Protein AF-0000000070366841 (afdb_homodimer)

Solvent-accessible surface area (backbone atoms only — not comparable to full-atom values): 40467 Å² total; per-residue (Å²): 133,68,56,40,56,33,41,37,28,34,40,75,64,43,44,26,49,75,84,37,61,36,85,62,26,49,64,44,51,40,60,54,43,35,51,41,66,75,54,62,75,49,86,80,61,80,53,79,42,53,43,59,37,60,35,34,49,36,63,53,60,28,60,51,40,51,60,52,22,51,49,51,29,58,55,45,62,51,55,81,88,41,46,60,43,40,89,28,40,37,38,16,42,52,64,45,39,65,51,45,46,50,83,39,32,89,37,40,31,38,34,37,34,39,68,41,46,69,58,48,43,41,74,37,65,40,42,42,57,43,42,50,70,38,46,49,24,59,39,51,82,69,42,84,60,87,81,62,92,65,65,49,42,67,56,31,46,51,55,44,53,70,50,27,57,46,88,81,52,78,68,62,82,92,42,88,74,82,56,64,28,37,36,33,50,29,54,66,64,52,47,66,49,50,43,41,47,52,46,48,54,48,48,51,47,48,50,54,45,60,65,66,45,74,75,59,86,76,70,72,81,77,68,55,42,32,37,39,17,42,56,36,56,54,46,92,50,80,50,90,52,69,38,73,38,37,20,53,53,54,53,37,44,44,48,46,31,31,72,74,65,70,36,82,72,52,69,47,69,30,13,60,39,30,64,65,30,51,52,43,50,53,54,50,47,52,72,69,37,78,44,58,68,53,58,37,33,27,38,18,48,42,40,79,28,39,23,39,24,17,54,77,66,74,26,52,14,34,33,28,46,59,80,46,58,64,36,54,75,55,29,66,73,61,33,72,73,59,68,58,61,86,83,50,70,37,83,89,33,56,39,81,38,77,36,67,38,54,48,52,46,51,53,51,49,28,59,77,67,71,42,75,79,81,86,81,132,131,68,54,41,57,32,40,37,27,34,40,75,64,43,44,23,49,74,86,37,60,36,87,62,27,50,61,43,50,40,58,55,44,35,52,41,64,75,55,61,76,51,87,79,62,79,53,79,42,57,42,59,38,60,35,35,48,37,64,53,61,29,59,51,40,50,57,52,21,50,49,50,28,57,56,43,64,52,55,83,85,41,48,61,44,40,90,27,40,37,38,16,42,52,65,45,40,64,51,46,47,50,84,40,34,89,36,41,31,38,35,38,33,41,69,40,47,67,58,48,43,42,75,36,63,41,43,41,57,43,41,48,71,41,46,48,24,60,40,51,82,69,40,84,59,89,82,62,93,67,65,50,42,67,56,30,46,51,55,43,54,71,50,27,57,46,87,83,51,77,68,62,82,92,44,88,74,83,57,64,29,37,36,34,50,29,55,65,64,52,48,66,50,50,44,41,47,52,47,49,53,49,48,50,47,48,50,56,44,60,65,66,44,74,74,59,87,77,71,72,80,78,69,53,42,33,37,39,17,44,57,37,55,55,45,90,48,81,50,90,52,71,39,73,37,37,20,53,52,55,53,38,43,44,50,46,32,30,74,74,64,70,35,83,73,52,70,47,68,30,13,60,40,28,65,65,30,52,52,42,50,54,55,51,46,53,72,68,36,79,43,57,69,53,58,36,33,25,39,19,48,43,40,80,27,38,24,40,25,16,54,77,65,73,27,52,14,32,32,28,48,60,80,46,58,64,36,55,74,55,27,65,74,60,28,72,74,56,70,56,60,85,86,50,69,36,84,90,34,55,42,81,37,76,38,67,38,55,47,50,46,51,52,49,51,28,59,78,67,71,42,75,79,81,86,80,130

InterPro domains:
  IPR006353 HAD-superfamily hydrolase, subfamily IIA, CECR5 [TIGR01456] (6-322)
  IPR006357 HAD-superfamily hydrolase, subfamily IIA [PF13344] (7-127)
  IPR006357 HAD-superfamily hydrolase, subfamily IIA [TIGR01460] (7-321)
  IPR023214 HAD superfamily [G3DSA:3.40.50.1000] (6-322)
  IPR023214 HAD superfamily [G3DSA:3.40.50.1000] (92-270)
  IPR036412 HAD-like superfamily [SSF56784] (4-321)

pLDDT: mean 84.16, std 18.59, range [29.19, 98.88]

Foldseek 3Di:
DAFAAAEEEEPDLFQAAALAGDPPNLLLLQVQQAFLCVFQVDPPDPFPDRGHLAAYAYQDDQDALQVVQVSSCVSSVHDPSRGDGSLRYDYLCNLCLCVLLPVPQPFAEEEFAHHVRVVVSVVSNHQRYQYLLLLCQLCVVLDDPPVDDGDHNVVSVVVSPVRHVCVVVPDDSNDDDQGQAYEYRAFGDPLRSVLSVVLVNQVVLLVVVVVVCPDPPPDDSRGHEYEYRDQDQFDRHPPLDTDGGRNVSVVVSQVCSCVVPVDGHHYHYHAFLDPSPVVSVVVSSVVSGPGHHDAYEFEYADLRGGQQSCVVNRHQYEHAQRCSVVCVVVVPPPVVVVQRPPVHARPVRGGNYYDHHNSRVSVVVCVVSVTRDDRDD/DAFAAAEEEEPDLFQAFALAGDPPNLLLLQVQQAFLCVFQVDPPDPFPDRGHLAAYAYQDDQDALQVVQVSSCVSSVHDPSRGDGSLRYDYLCNLVLCVLLPVPQPFAEEEFAHHVVVVVSVVSVHQRYQYLLLLCQLCVVLDDPPVDDGDHNVVSVVVSPVRHVCVVVPDDSNDDDQGQAYEYRAAGDPLRSVLSVVLVNQVVLLVVVVVVPPDPPPDDSSGHEYEYRDQDQFDRHPPLDTDGGRNVSVVVSQVCSCVPPVDGHHYHYHAFLDQSPVVSVVVSSVVSGPGHHDAYEFEYADLRGGQQSCVVNRHQYEHAQRCNVVCVVVVPPPVVVVQRPPVHARPVRGGNYYDHHNSRVSVVVCVVSVGRDDRDD

Secondary structure (DSSP, 8-state):
-PPEEEEEE-SBTTTEETTEEPTTHHHHHHHHHS-HHHHH-SSS-S-S-SS--EEEE-S--SS-HHHHHHHHHHHHT--GGG---GGGEE-TTGGGHHHHHTTTTTS-EEEE-SSSHHHHHHHTT--SEEEHHHHHHH-GGGS--TT-----HHHHHHHHHHHS-TTTS---TTSPPPPSEEEE-S--SSHHHHHHHHHHHHHHHHHHHHHHTTS-TT----PPEEEES---SEE--SSSS-EE-SHHHHHHHHHHHHHHH----EEEE-STT-HHHHHHHHHHHHHT-SSPEEEEEEEES-IIIIIHHHHHTT-EEEEEP---HHHHHHHTTGGGTS---SSS--SSS--SEEESSHHHHHHHHHHHTT-------/-PPEEEEEE--BTTTEETTEEPTTHHHHHHHHHS-HHHHH-SSS-S-S-SS--EEEE-S--SS-HHHHHHHHHHHHT--GGG---GGGEE-TTGGGHHHHHTTTTTS-EEEE-SSSHHHHHHHTT--SEEEHHHHHHH-GGGS--TT-----HHHHHHHHHHHS-TTTS---TTSPPPPSEEEE-S--SSHHHHHHHHHHHHHHHHHHHHHHTTS-TT----PPEEEES---SEE--SSSS-EE-SHHHHHHHHHHHHHHH----EEEE-STT-HHHHHHHHHHHHHH-SSPEEEEEEEES-IIIIIHHHHHTT-EEEEEP---HHHHHHHTTSTTTS---SSS--SSS--SEEESSHHHHHHHHHHHTT-------

Nearest PDB structures (foldseek):
  3rf6-assembly1_B  TM=7.777E-01  e=3.349E-23  Saccharomyces cerevisiae
  3kc2-assembly1_A  TM=8.122E-01  e=2.665E-22  Saccharomyces cerevisiae
  3kc2-assembly1_B  TM=8.158E-01  e=3.402E-22  Saccharomyces cerevisiae
  8qfw-assembly1_B  TM=7.688E-01  e=1.798E-12  Mus musculus
  4bkm-assembly2_B  TM=7.535E-01  e=1.039E-12  Mus musculus

Sequence (754 aa):
MRRIPAIISDIDGVLVRGKVPIPRVAKTLSYIRQPLKNIFQSTPLPFKNSRIPFICLTNGGGMLEEDKAHSINEILNLQENVQLHQENLLLNFTPLRPVLSGQYKEKLILIAGYGKVNEIAQSCGLKNFISMEEFCSLYPQQVEQYQRQRMSKEEAWEKVKNRIDLKKFPINLEKIPSFDGIFILNDPVYWEDCIQVITNQIYHQDYLQSFNNKNDSEKSQKHIEIFTVNNDITYADTFRLNRLAFGPFTYTLQRVSKELHNQNLNIHIYGKPSMLTYDYAKNHLQTLSEDSIGNIYMIGDNPKSDIRGGNNNGCVSILVKQILIFQILFKTLYFKRSGVFSGINDAEDPAQHVVEDFHDAIKLIFEKENIPFSLILMRRIPAIISDIDGVLVRGKVPIPRVAKTLSYIRQPLKNIFQSTPLPFKNSRIPFICLTNGGGMLEEDKAHSINEILNLQENVQLHQENLLLNFTPLRPVLSGQYKEKLILIAGYGKVNEIAQSCGLKNFISMEEFCSLYPQQVEQYQRQRMSKEEAWEKVKNRIDLKKFPINLEKIPSFDGIFILNDPVYWEDCIQVITNQIYHQDYLQSFNNKNDSEKSQKHIEIFTVNNDITYADTFRLNRLAFGPFTYTLQRVSKELHNQNLNIHIYGKPSMLTYDYAKNHLQTLSEDSIGNIYMIGDNPKSDIRGGNNNGCVSILVKQILIFQILFKTLYFKRSGVFSGINDAEDPAQHVVEDFHDAIKLIFEKENIPFSLIL

Organism: Tetrahymena thermophila (strain SB210) (NCBI:txid312017)

Radius of gyration: 30.71 Å; Cα contacts (8 Å, |Δi|>4): 1406; chains: 2; bounding box: 73×107×65 Å

Structure (mmCIF, N/CA/C/O backbone):
data_AF-0000000070366841-model_v1
#
loop_
_entity.id
_entity.type
_entity.pdbx_description
1 polymer 'HAD-family sub IIA hydrolase, TIGR01456, CECR5 containing protein'
#
loop_
_atom_site.group_PDB
_atom_site.id
_atom_site.type_symbol
_atom_site.label_atom_id
_atom_site.label_alt_id
_atom_site.label_comp_id
_atom_site.label_asym_id
_atom_site.label_entity_id
_atom_site.label_seq_id
_atom_site.pdbx_PDB_ins_code
_atom_site.Cartn_x
_atom_site.Cartn_y
_atom_site.Cartn_z
_atom_site.occupancy
_atom_site.B_iso_or_equiv
_atom_site.auth_seq_id
_atom_site.auth_comp_id
_atom_site.auth_asym_id
_atom_site.auth_atom_id
_atom_site.pdbx_PDB_model_num
ATOM 1 N N . MET A 1 1 ? 7.258 -39.844 -36.125 1 56.34 1 MET A N 1
ATOM 2 C CA . MET A 1 1 ? 7.008 -40.281 -34.75 1 56.34 1 MET A CA 1
ATOM 3 C C . MET A 1 1 ? 5.977 -39.375 -34.062 1 56.34 1 MET A C 1
ATOM 5 O O . MET A 1 1 ? 5.949 -38.156 -34.312 1 56.34 1 MET A O 1
ATOM 9 N N . ARG A 1 2 ? 4.988 -39.969 -33.406 1 81.69 2 ARG A N 1
ATOM 10 C CA . ARG A 1 2 ? 3.855 -39.25 -32.812 1 81.69 2 ARG A CA 1
ATOM 11 C C . ARG A 1 2 ? 4.309 -38.344 -31.688 1 81.69 2 ARG A C 1
ATOM 13 O O . ARG A 1 2 ? 5.141 -38.75 -30.859 1 81.69 2 ARG A O 1
ATOM 20 N N . ARG A 1 3 ? 3.963 -37.094 -31.828 1 93.44 3 ARG A N 1
ATOM 21 C CA . ARG A 1 3 ? 4.277 -36.125 -30.781 1 93.44 3 ARG A CA 1
ATOM 22 C C . ARG A 1 3 ? 3.355 -36.281 -29.578 1 93.44 3 ARG A C 1
ATOM 24 O O . ARG A 1 3 ? 2.164 -36.562 -29.734 1 93.44 3 ARG A O 1
ATOM 31 N N . ILE A 1 4 ? 3.877 -36.25 -28.438 1 96.06 4 ILE A N 1
ATOM 32 C CA . ILE A 1 4 ? 3.094 -36.438 -27.219 1 96.06 4 ILE A CA 1
ATOM 33 C C . ILE A 1 4 ? 2.514 -35.094 -26.781 1 96.06 4 ILE A C 1
ATOM 35 O O . ILE A 1 4 ? 3.182 -34.062 -26.875 1 96.06 4 ILE A O 1
ATOM 39 N N . PRO A 1 5 ? 1.242 -35.094 -26.328 1 97.19 5 PRO A N 1
ATOM 40 C CA . PRO A 1 5 ? 0.71 -33.844 -25.766 1 97.19 5 PRO A CA 1
ATOM 41 C C . PRO A 1 5 ? 1.242 -33.531 -24.375 1 97.19 5 PRO A C 1
ATOM 43 O O . PRO A 1 5 ? 1.678 -34.469 -23.672 1 97.19 5 PRO A O 1
ATOM 46 N N . ALA A 1 6 ? 1.233 -32.312 -24.016 1 98.56 6 ALA A N 1
ATOM 47 C CA . ALA A 1 6 ? 1.613 -31.875 -22.672 1 98.56 6 ALA A CA 1
ATOM 48 C C . ALA A 1 6 ? 0.539 -30.984 -22.062 1 98.56 6 ALA A C 1
ATOM 50 O O . ALA A 1 6 ? -0.239 -30.344 -22.781 1 98.56 6 ALA A O 1
ATOM 51 N N . ILE A 1 7 ? 0.521 -30.984 -20.719 1 98.81 7 ILE A N 1
ATOM 52 C CA . ILE A 1 7 ? -0.555 -30.281 -20.031 1 98.81 7 ILE A CA 1
ATOM 53 C C . ILE A 1 7 ? 0.033 -29.328 -18.984 1 98.81 7 ILE A C 1
ATOM 55 O O . ILE A 1 7 ? 0.87 -29.734 -18.172 1 98.81 7 ILE A O 1
ATOM 59 N N . ILE A 1 8 ? -0.331 -28.094 -19.031 1 98.88 8 ILE A N 1
ATOM 60 C CA . ILE A 1 8 ? -0.134 -27.094 -17.984 1 98.88 8 ILE A CA 1
ATOM 61 C C . ILE A 1 8 ? -1.464 -26.797 -17.297 1 98.88 8 ILE A C 1
ATOM 63 O O . ILE A 1 8 ? -2.459 -26.484 -17.953 1 98.88 8 ILE A O 1
ATOM 67 N N . SER A 1 9 ? -1.482 -26.938 -16.047 1 98.69 9 SER A N 1
ATOM 68 C CA . SER A 1 9 ? -2.711 -26.688 -15.305 1 98.69 9 SER A CA 1
ATOM 69 C C . SER A 1 9 ? -2.502 -25.609 -14.242 1 98.69 9 SER A C 1
ATOM 71 O O . SER A 1 9 ? -1.506 -25.625 -13.516 1 98.69 9 SER A O 1
ATOM 73 N N . ASP A 1 10 ? -3.43 -24.672 -14.164 1 95.56 10 ASP A N 1
ATOM 74 C CA . ASP A 1 10 ? -3.529 -23.844 -12.961 1 95.56 10 ASP A CA 1
ATOM 75 C C . ASP A 1 10 ? -3.914 -24.703 -11.75 1 95.56 10 ASP A C 1
ATOM 77 O O . ASP A 1 10 ? -4.285 -25.859 -11.891 1 95.56 10 ASP A O 1
ATOM 81 N N . ILE A 1 11 ? -3.783 -24.125 -10.586 1 95 11 ILE A N 1
ATOM 82 C CA . ILE A 1 11 ? -4.066 -24.875 -9.367 1 95 11 ILE A CA 1
ATOM 83 C C . ILE A 1 11 ? -5.363 -24.375 -8.742 1 95 11 ILE A C 1
ATOM 85 O O . ILE A 1 11 ? -6.375 -25.078 -8.75 1 95 11 ILE A O 1
ATOM 89 N N . ASP A 1 12 ? -5.332 -23.094 -8.305 1 86.94 12 ASP A N 1
ATOM 90 C CA . ASP A 1 12 ? -6.477 -22.531 -7.598 1 86.94 12 ASP A CA 1
ATOM 91 C C . ASP A 1 12 ? -7.66 -22.328 -8.547 1 86.94 12 ASP A C 1
ATOM 93 O O . ASP A 1 12 ? -7.539 -21.641 -9.562 1 86.94 12 ASP A O 1
ATOM 97 N N . GLY A 1 13 ? -8.734 -22.953 -8.219 1 86.31 13 GLY A N 1
ATOM 98 C CA . GLY A 1 13 ? -9.922 -22.859 -9.055 1 86.31 13 GLY A CA 1
ATOM 99 C C . GLY A 1 13 ? -10.016 -23.969 -10.078 1 86.31 13 GLY A C 1
ATOM 100 O O . GLY A 1 13 ? -11.055 -24.156 -10.719 1 86.31 13 GLY A O 1
ATOM 101 N N . VAL A 1 14 ? -8.891 -24.734 -10.188 1 93.44 14 VAL A N 1
ATOM 102 C CA . VAL A 1 14 ? -8.867 -25.812 -11.156 1 93.44 14 VAL A CA 1
ATOM 103 C C . VAL A 1 14 ? -8.688 -27.156 -10.438 1 93.44 14 VAL A C 1
ATOM 105 O O . VAL A 1 14 ? -9.5 -28.062 -10.609 1 93.44 14 VAL A O 1
ATOM 108 N N . LEU A 1 15 ? -7.727 -27.234 -9.602 1 95.62 15 LEU A N 1
ATOM 109 C CA . LEU A 1 15 ? -7.465 -28.469 -8.867 1 95.62 15 LEU A CA 1
ATOM 110 C C . LEU A 1 15 ? -8.047 -28.391 -7.457 1 95.62 15 LEU A C 1
ATOM 112 O O . LEU A 1 15 ? -8.602 -29.375 -6.957 1 95.62 15 LEU A O 1
ATOM 116 N N . VAL A 1 16 ? -7.855 -27.219 -6.848 1 91.88 16 VAL A N 1
ATOM 117 C CA . VAL A 1 16 ? -8.312 -27.016 -5.477 1 91.88 16 VAL A CA 1
ATOM 118 C C . VAL A 1 16 ? -8.93 -25.625 -5.336 1 91.88 16 VAL A C 1
ATOM 120 O O . VAL A 1 16 ? -8.727 -24.766 -6.188 1 91.88 16 VAL A O 1
ATOM 123 N N . ARG A 1 17 ? -9.641 -25.375 -4.293 1 83.12 17 ARG A N 1
ATOM 124 C CA . ARG A 1 17 ? -10.086 -24.078 -3.801 1 83.12 17 ARG A CA 1
ATOM 125 C C . ARG A 1 17 ? -9.711 -23.891 -2.336 1 83.12 17 ARG A C 1
ATOM 127 O O . ARG A 1 17 ? -10.398 -24.391 -1.441 1 83.12 17 ARG A O 1
ATOM 134 N N . GLY A 1 18 ? -8.68 -23.094 -2.225 1 77.81 18 GLY A N 1
ATOM 135 C CA . GLY A 1 18 ? -8.109 -23.078 -0.887 1 77.81 18 GLY A CA 1
ATOM 136 C C . GLY A 1 18 ? -7.609 -24.438 -0.431 1 77.81 18 GLY A C 1
ATOM 137 O O . GLY A 1 18 ? -6.754 -25.031 -1.081 1 77.81 18 GLY A O 1
ATOM 138 N N . LYS A 1 19 ? -8.242 -24.922 0.663 1 84.12 19 LYS A N 1
ATOM 139 C CA . LYS A 1 19 ? -7.848 -26.234 1.195 1 84.12 19 LYS A CA 1
ATOM 140 C C . LYS A 1 19 ? -8.898 -27.297 0.879 1 84.12 19 LYS A C 1
ATOM 142 O O . LYS A 1 19 ? -8.922 -28.359 1.508 1 84.12 19 LYS A O 1
ATOM 147 N N . VAL A 1 20 ? -9.695 -27 -0.131 1 86.69 20 VAL A N 1
ATOM 148 C CA . VAL A 1 20 ? -10.789 -27.906 -0.473 1 86.69 20 VAL A CA 1
ATOM 149 C C . VAL A 1 20 ? -10.562 -28.484 -1.868 1 86.69 20 VAL A C 1
ATOM 151 O O . VAL A 1 20 ? -10.359 -27.75 -2.83 1 86.69 20 VAL A O 1
ATOM 154 N N . PRO A 1 21 ? -10.625 -29.781 -1.921 1 91 21 PRO A N 1
ATOM 155 C CA . PRO A 1 21 ? -10.484 -30.391 -3.244 1 91 21 PRO A CA 1
ATOM 156 C C . PRO A 1 21 ? -11.68 -30.125 -4.152 1 91 21 PRO A C 1
ATOM 158 O O . PRO A 1 21 ? -12.82 -30.125 -3.686 1 91 21 PRO A O 1
ATOM 161 N N . ILE A 1 22 ? -11.422 -29.828 -5.352 1 90.19 22 ILE A N 1
ATOM 162 C CA . ILE A 1 22 ? -12.5 -29.719 -6.328 1 90.19 22 ILE A CA 1
ATOM 163 C C . ILE A 1 22 ? -12.969 -31.109 -6.754 1 90.19 22 ILE A C 1
ATOM 165 O O . ILE A 1 22 ? -12.148 -32 -6.965 1 90.19 22 ILE A O 1
ATOM 169 N N . PRO A 1 23 ? -14.258 -31.281 -6.91 1 91.88 23 PRO A N 1
ATOM 170 C CA . PRO A 1 23 ? -14.789 -32.625 -7.234 1 91.88 23 PRO A CA 1
ATOM 171 C C . PRO A 1 23 ? -14.156 -33.219 -8.492 1 91.88 23 PRO A C 1
ATOM 173 O O . PRO A 1 23 ? -13.883 -32.469 -9.453 1 91.88 23 PRO A O 1
ATOM 176 N N . ARG A 1 24 ? -13.898 -34.531 -8.57 1 95.56 24 ARG A N 1
ATOM 177 C CA . ARG A 1 24 ? -13.445 -35.375 -9.68 1 95.56 24 ARG A CA 1
ATOM 178 C C . ARG A 1 24 ? -11.961 -35.156 -9.969 1 95.56 24 ARG A C 1
ATOM 180 O O . ARG A 1 24 ? -11.367 -35.875 -10.773 1 95.56 24 ARG A O 1
ATOM 187 N N . VAL A 1 25 ? -11.352 -34.219 -9.289 1 97 25 VAL A N 1
ATOM 188 C CA . VAL A 1 25 ? -9.977 -33.844 -9.609 1 97 25 VAL A CA 1
ATOM 189 C C . VAL A 1 25 ? -9.023 -34.938 -9.156 1 97 25 VAL A C 1
ATOM 191 O O . VAL A 1 25 ? -8.148 -35.375 -9.914 1 97 25 VAL A O 1
ATOM 194 N N . ALA A 1 26 ? -9.164 -35.406 -7.973 1 97.5 26 ALA A N 1
ATOM 195 C CA . ALA A 1 26 ? -8.25 -36.406 -7.43 1 97.5 26 ALA A CA 1
ATOM 196 C C . ALA A 1 26 ? -8.164 -37.625 -8.344 1 97.5 26 ALA A C 1
ATOM 198 O O . ALA A 1 26 ? -7.07 -38.062 -8.703 1 97.5 26 ALA A O 1
ATOM 199 N N . LYS A 1 27 ? -9.289 -38.125 -8.719 1 97.06 27 LYS A N 1
ATOM 200 C CA . LYS A 1 27 ? -9.344 -39.312 -9.578 1 97.06 27 LYS A CA 1
ATOM 201 C C . LYS A 1 27 ? -8.797 -39 -10.969 1 97.06 27 LYS A C 1
ATOM 203 O O . LYS A 1 27 ? -8.055 -39.812 -11.539 1 97.06 27 LYS A O 1
ATOM 208 N N . THR A 1 28 ? -9.156 -37.906 -11.469 1 97.94 28 THR A N 1
ATOM 209 C CA . THR A 1 28 ? -8.742 -37.531 -12.812 1 97.94 28 THR A CA 1
ATOM 210 C C . THR A 1 28 ? -7.234 -37.281 -12.867 1 97.94 28 THR A C 1
ATOM 212 O O . THR A 1 28 ? -6.562 -37.719 -13.805 1 97.94 28 THR A O 1
ATOM 215 N N . LEU A 1 29 ? -6.738 -36.562 -11.883 1 98.25 29 LEU A N 1
ATOM 216 C CA . LEU A 1 29 ? -5.305 -36.312 -11.828 1 98.25 29 LEU A CA 1
ATOM 217 C C . LEU A 1 29 ? -4.527 -37.594 -11.664 1 98.25 29 LEU A C 1
ATOM 219 O O . LEU A 1 29 ? -3.488 -37.781 -12.305 1 98.25 29 LEU A O 1
ATOM 223 N N . SER A 1 30 ? -5.023 -38.469 -10.852 1 97.38 30 SER A N 1
ATOM 224 C CA . SER A 1 30 ? -4.41 -39.781 -10.703 1 97.38 30 SER A CA 1
ATOM 225 C C . SER A 1 30 ? -4.375 -40.531 -12.031 1 97.38 30 SER A C 1
ATOM 227 O O . SER A 1 30 ? -3.389 -41.219 -12.344 1 97.38 30 SER A O 1
ATOM 229 N N . TYR A 1 31 ? -5.418 -40.406 -12.734 1 96.69 31 TYR A N 1
ATOM 230 C CA . TYR A 1 31 ? -5.535 -41.094 -14.016 1 96.69 31 TYR A CA 1
ATOM 231 C C . TYR A 1 31 ? -4.469 -40.594 -14.992 1 96.69 31 TYR A C 1
ATOM 233 O O . TYR A 1 31 ? -3.812 -41.406 -15.648 1 96.69 31 TYR A O 1
ATOM 241 N N . ILE A 1 32 ? -4.234 -39.344 -15.062 1 96.56 32 ILE A N 1
ATOM 242 C CA . ILE A 1 32 ? -3.324 -38.812 -16.078 1 96.56 32 ILE A CA 1
ATOM 243 C C . ILE A 1 32 ? -1.882 -38.969 -15.602 1 96.56 32 ILE A C 1
ATOM 245 O O . ILE A 1 32 ? -0.946 -38.875 -16.406 1 96.56 32 ILE A O 1
ATOM 249 N N . ARG A 1 33 ? -1.741 -39.156 -14.32 1 96.62 33 ARG A N 1
ATOM 250 C CA . ARG A 1 33 ? -0.396 -39.281 -13.766 1 96.62 33 ARG A CA 1
ATOM 251 C C . ARG A 1 33 ? 0.055 -40.719 -13.734 1 96.62 33 ARG A C 1
ATOM 253 O O . ARG A 1 33 ? 1.215 -41 -13.438 1 96.62 33 ARG A O 1
ATOM 260 N N . GLN A 1 34 ? -0.787 -41.656 -14.078 1 94.62 34 GLN A N 1
ATOM 261 C CA . GLN A 1 34 ? -0.405 -43.062 -14.133 1 94.62 34 GLN A CA 1
ATOM 262 C C . GLN A 1 34 ? 0.46 -43.344 -15.352 1 94.62 34 GLN A C 1
ATOM 264 O O . GLN A 1 34 ? 0.482 -42.562 -16.312 1 94.62 34 GLN A O 1
ATOM 269 N N . PRO A 1 35 ? 1.133 -44.469 -15.383 1 93.62 35 PRO A N 1
ATOM 270 C CA . PRO A 1 35 ? 1.925 -44.812 -16.562 1 93.62 35 PRO A CA 1
ATOM 271 C C . PRO A 1 35 ? 1.071 -45 -17.812 1 93.62 35 PRO A C 1
ATOM 273 O O . PRO A 1 35 ? -0.031 -45.562 -17.734 1 93.62 35 PRO A O 1
ATOM 276 N N . LEU A 1 36 ? 1.597 -44.594 -18.875 1 93.5 36 LEU A N 1
ATOM 277 C CA . LEU A 1 36 ? 0.883 -44.656 -20.156 1 93.5 36 LEU A CA 1
ATOM 278 C C . LEU A 1 36 ? 0.581 -46.125 -20.531 1 93.5 36 LEU A C 1
ATOM 280 O O . LEU A 1 36 ? -0.417 -46.375 -21.203 1 93.5 36 LEU A O 1
ATOM 284 N N . LYS A 1 37 ? 1.412 -47 -20.109 1 91.44 37 LYS A N 1
ATOM 285 C CA . LYS A 1 37 ? 1.185 -48.406 -20.391 1 91.44 37 LYS A CA 1
ATOM 286 C C . LYS A 1 37 ? -0.181 -48.875 -19.875 1 91.44 37 LYS A C 1
ATOM 288 O O . LYS A 1 37 ? -0.82 -49.719 -20.484 1 91.44 37 LYS A O 1
ATOM 293 N N . ASN A 1 38 ? -0.609 -48.219 -18.812 1 91.69 38 ASN A N 1
ATOM 294 C CA . ASN A 1 38 ? -1.9 -48.562 -18.219 1 91.69 38 ASN A CA 1
ATOM 295 C C . ASN A 1 38 ? -3.053 -47.906 -19 1 91.69 38 ASN A C 1
ATOM 297 O O . ASN A 1 38 ? -4.191 -48.375 -18.906 1 91.69 38 ASN A O 1
ATOM 301 N N . ILE A 1 39 ? -2.787 -46.906 -19.719 1 91.5 39 ILE A N 1
ATOM 302 C CA . ILE A 1 39 ? -3.809 -46.188 -20.469 1 91.5 39 ILE A CA 1
ATOM 303 C C . ILE A 1 39 ? -3.979 -46.812 -21.844 1 91.5 39 ILE A C 1
ATOM 305 O O . ILE A 1 39 ? -5.102 -47.031 -22.297 1 91.5 39 ILE A O 1
ATOM 309 N N . PHE A 1 40 ? -3.033 -47.125 -22.641 1 88.31 40 PHE A N 1
ATOM 310 C CA . PHE A 1 40 ? -3.066 -47.688 -24 1 88.31 40 PHE A CA 1
ATOM 311 C C . PHE A 1 40 ? -3.248 -49.188 -23.953 1 88.31 40 PHE A C 1
ATOM 313 O O . PHE A 1 40 ? -3.797 -49.781 -24.891 1 88.31 40 PHE A O 1
ATOM 320 N N . GLN A 1 41 ? -3.184 -49.875 -23.031 1 76 41 GLN A N 1
ATOM 321 C CA . GLN A 1 41 ? -3.291 -51.312 -22.906 1 76 41 GLN A CA 1
ATOM 322 C C . GLN A 1 41 ? -2.633 -52.031 -24.078 1 76 41 GLN A C 1
ATOM 324 O O . GLN A 1 41 ? -3.049 -53.125 -24.453 1 76 41 GLN A O 1
ATOM 329 N N . SER A 1 42 ? -1.968 -51.375 -25.031 1 69.19 42 SER A N 1
ATOM 330 C CA . SER A 1 42 ? -1.305 -52 -26.172 1 69.19 42 SER A CA 1
ATOM 331 C C . SER A 1 42 ? 0.207 -51.812 -26.109 1 69.19 42 SER A C 1
ATOM 333 O O . SER A 1 42 ? 0.69 -50.844 -25.5 1 69.19 42 SER A O 1
ATOM 335 N N . THR A 1 43 ? 0.947 -52.844 -26.531 1 68.56 43 THR A N 1
ATOM 336 C CA . THR A 1 43 ? 2.389 -52.781 -26.75 1 68.56 43 THR A CA 1
ATOM 337 C C . THR A 1 43 ? 2.73 -52.938 -28.219 1 68.56 43 THR A C 1
ATOM 339 O O . THR A 1 43 ? 2.17 -53.781 -28.906 1 68.56 43 THR A O 1
ATOM 342 N N . PRO A 1 44 ? 3.578 -52 -28.766 1 79.88 44 PRO A N 1
ATOM 343 C CA . PRO A 1 44 ? 4.379 -50.969 -28.094 1 79.88 44 PRO A CA 1
ATOM 344 C C . PRO A 1 44 ? 3.605 -49.656 -27.875 1 79.88 44 PRO A C 1
ATOM 346 O O . PRO A 1 44 ? 2.646 -49.375 -28.594 1 79.88 44 PRO A O 1
ATOM 349 N N . LEU A 1 45 ? 4.098 -48.906 -26.938 1 83.75 45 LEU A N 1
ATOM 350 C CA . LEU A 1 45 ? 3.518 -47.594 -26.656 1 83.75 45 LEU A CA 1
ATOM 351 C C . LEU A 1 45 ? 3.857 -46.594 -27.766 1 83.75 45 LEU A C 1
ATOM 353 O O . LEU A 1 45 ? 4.953 -46.656 -28.328 1 83.75 45 LEU A O 1
ATOM 357 N N . PRO A 1 46 ? 2.982 -45.781 -28.047 1 86.38 46 PRO A N 1
ATOM 358 C CA . PRO A 1 46 ? 3.244 -44.781 -29.078 1 86.38 46 PRO A CA 1
ATOM 359 C C . PRO A 1 46 ? 4.215 -43.688 -28.625 1 86.38 46 PRO A C 1
ATOM 361 O O . PRO A 1 46 ? 4.633 -42.844 -29.438 1 86.38 46 PRO A O 1
ATOM 364 N N . PHE A 1 47 ? 4.582 -43.781 -27.391 1 90.56 47 PHE A N 1
ATOM 365 C CA . PHE A 1 47 ? 5.488 -42.781 -26.828 1 90.56 47 PHE A CA 1
ATOM 366 C C . PHE A 1 47 ? 6.602 -43.438 -26.031 1 90.56 47 PHE A C 1
ATOM 368 O O . PHE A 1 47 ? 6.422 -44.531 -25.5 1 90.56 47 PHE A O 1
ATOM 375 N N . LYS A 1 48 ? 7.711 -42.688 -25.938 1 90.5 48 LYS A N 1
ATOM 376 C CA . LYS A 1 48 ? 8.797 -43.125 -25.062 1 90.5 48 LYS A CA 1
ATOM 377 C C . LYS A 1 48 ? 8.531 -42.719 -23.609 1 90.5 48 LYS A C 1
ATOM 379 O O . LYS A 1 48 ? 8.953 -43.406 -22.688 1 90.5 48 LYS A O 1
ATOM 384 N N . ASN A 1 49 ? 7.762 -41.719 -23.438 1 92.12 49 ASN A N 1
ATOM 385 C CA . ASN A 1 49 ? 7.402 -41.219 -22.125 1 92.12 49 ASN A CA 1
ATOM 386 C C . ASN A 1 49 ? 6.637 -42.281 -21.312 1 92.12 49 ASN A C 1
ATOM 388 O O . ASN A 1 49 ? 5.785 -42.969 -21.859 1 92.12 49 ASN A O 1
ATOM 392 N N . SER A 1 50 ? 6.898 -42.281 -20.125 1 90.88 50 SER A N 1
ATOM 393 C CA . SER A 1 50 ? 6.137 -43.156 -19.234 1 90.88 50 SER A CA 1
ATOM 394 C C . SER A 1 50 ? 4.816 -42.5 -18.812 1 90.88 50 SER A C 1
ATOM 396 O O . SER A 1 50 ? 3.863 -43.219 -18.453 1 90.88 50 SER A O 1
ATOM 398 N N . ARG A 1 51 ? 4.824 -41.25 -18.797 1 94.81 51 ARG A N 1
ATOM 399 C CA . ARG A 1 51 ? 3.645 -40.469 -18.391 1 94.81 51 ARG A CA 1
ATOM 400 C C . ARG A 1 51 ? 3.424 -39.281 -19.312 1 94.81 51 ARG A C 1
ATOM 402 O O . ARG A 1 51 ? 4.348 -38.844 -20 1 94.81 51 ARG A O 1
ATOM 409 N N . ILE A 1 52 ? 2.234 -38.812 -19.297 1 95.75 52 ILE A N 1
ATOM 410 C CA . ILE A 1 52 ? 1.956 -37.562 -19.984 1 95.75 52 ILE A CA 1
ATOM 411 C C . ILE A 1 52 ? 2.695 -36.406 -19.281 1 95.75 52 ILE A C 1
ATOM 413 O O . ILE A 1 52 ? 2.617 -36.281 -18.062 1 95.75 52 ILE A O 1
ATOM 417 N N . PRO A 1 53 ? 3.488 -35.656 -20.047 1 97.62 53 PRO A N 1
ATOM 418 C CA . PRO A 1 53 ? 4.102 -34.469 -19.406 1 97.62 53 PRO A CA 1
ATOM 419 C C . PRO A 1 53 ? 3.068 -33.531 -18.812 1 97.62 53 PRO A C 1
ATOM 421 O O . PRO A 1 53 ? 2.141 -33.094 -19.5 1 97.62 53 PRO A O 1
ATOM 424 N N . PHE A 1 54 ? 3.236 -33.25 -17.516 1 98.44 54 PHE A N 1
ATOM 425 C CA . PHE A 1 54 ? 2.244 -32.5 -16.781 1 98.44 54 PHE A CA 1
ATOM 426 C C . PHE A 1 54 ? 2.918 -31.578 -15.766 1 98.44 54 PHE A C 1
ATOM 428 O O . PHE A 1 54 ? 3.754 -32.031 -14.969 1 98.44 54 PHE A O 1
ATOM 435 N N . ILE A 1 55 ? 2.559 -30.266 -15.789 1 98.81 55 ILE A N 1
ATOM 436 C CA . ILE A 1 55 ? 3.025 -29.344 -14.766 1 98.81 55 ILE A CA 1
ATOM 437 C C . ILE A 1 55 ? 1.873 -28.453 -14.312 1 98.81 55 ILE A C 1
ATOM 439 O O . ILE A 1 55 ? 0.917 -28.234 -15.062 1 98.81 55 ILE A O 1
ATOM 443 N N . CYS A 1 56 ? 1.982 -28.047 -13.102 1 98.75 56 CYS A N 1
ATOM 444 C CA . CYS A 1 56 ? 1.121 -27 -12.57 1 98.75 56 CYS A CA 1
ATOM 445 C C . CYS A 1 56 ? 1.803 -25.641 -12.656 1 98.75 56 CYS A C 1
ATOM 447 O O . CYS A 1 56 ? 2.988 -25.516 -12.352 1 98.75 56 CYS A O 1
ATOM 449 N N . LEU A 1 57 ? 1.102 -24.672 -13.141 1 98.06 57 LEU A N 1
ATOM 450 C CA . LEU A 1 57 ? 1.566 -23.281 -13.234 1 98.06 57 LEU A CA 1
ATOM 451 C C . LEU A 1 57 ? 0.634 -22.344 -12.477 1 98.06 57 LEU A C 1
ATOM 453 O O . LEU A 1 57 ? -0.54 -22.219 -12.828 1 98.06 57 LEU A O 1
ATOM 457 N N . THR A 1 58 ? 1.127 -21.734 -11.414 1 94.56 58 THR A N 1
ATOM 458 C CA . THR A 1 58 ? 0.288 -20.891 -10.57 1 94.56 58 THR A CA 1
ATOM 459 C C . THR A 1 58 ? 0.998 -19.578 -10.234 1 94.56 58 THR A C 1
ATOM 461 O O . THR A 1 58 ? 2.229 -19.516 -10.242 1 94.56 58 THR A O 1
ATOM 464 N N . ASN A 1 59 ? 0.214 -18.5 -10.039 1 90.06 59 ASN A N 1
ATOM 465 C CA . ASN A 1 59 ? 0.769 -17.234 -9.547 1 90.06 59 ASN A CA 1
ATOM 466 C C . ASN A 1 59 ? 0.896 -17.25 -8.023 1 90.06 59 ASN A C 1
ATOM 468 O O . ASN A 1 59 ? 1.344 -16.266 -7.434 1 90.06 59 ASN A O 1
ATOM 472 N N . GLY A 1 60 ? 0.559 -18.391 -7.445 1 89.5 60 GLY A N 1
ATOM 473 C CA . GLY A 1 60 ? 0.805 -18.562 -6.02 1 89.5 60 GLY A CA 1
ATOM 474 C C . GLY A 1 60 ? 2.273 -18.734 -5.688 1 89.5 60 GLY A C 1
ATOM 475 O O . GLY A 1 60 ? 3.047 -19.25 -6.5 1 89.5 60 GLY A O 1
ATOM 476 N N . GLY A 1 61 ? 2.59 -18.312 -4.535 1 91.62 61 GLY A N 1
ATOM 477 C CA . GLY A 1 61 ? 3.982 -18.375 -4.121 1 91.62 61 GLY A CA 1
ATOM 478 C C . GLY A 1 61 ? 4.168 -18.234 -2.623 1 91.62 61 GLY A C 1
ATOM 479 O O . GLY A 1 61 ? 3.283 -18.594 -1.846 1 91.62 61 GLY A O 1
ATOM 480 N N . GLY A 1 62 ? 5.418 -17.906 -2.262 1 92.62 62 GLY A N 1
ATOM 481 C CA . GLY A 1 62 ? 5.746 -17.734 -0.854 1 92.62 62 GLY A CA 1
ATOM 482 C C . GLY A 1 62 ? 6.168 -19.031 -0.183 1 92.62 62 GLY A C 1
ATOM 483 O O . GLY A 1 62 ? 6.215 -19.109 1.047 1 92.62 62 GLY A O 1
ATOM 484 N N . MET A 1 63 ? 6.359 -20 -0.896 1 96.5 63 MET A N 1
ATOM 485 C CA . MET A 1 63 ? 6.816 -21.312 -0.441 1 96.5 63 MET A CA 1
ATOM 486 C C . MET A 1 63 ? 7.613 -22.016 -1.53 1 96.5 63 MET A C 1
ATOM 488 O O . MET A 1 63 ? 7.641 -21.562 -2.678 1 96.5 63 MET A O 1
ATOM 492 N N . LEU A 1 64 ? 8.273 -23.078 -1.188 1 98.19 64 LEU A N 1
ATOM 493 C CA . LEU A 1 64 ? 9.039 -23.844 -2.172 1 98.19 64 LEU A CA 1
ATOM 494 C C . LEU A 1 64 ? 8.117 -24.75 -2.98 1 98.19 64 LEU A C 1
ATOM 496 O O . LEU A 1 64 ? 7.051 -25.141 -2.506 1 98.19 64 LEU A O 1
ATOM 500 N N . GLU A 1 65 ? 8.547 -25.094 -4.148 1 98.38 65 GLU A N 1
ATOM 501 C CA . GLU A 1 65 ? 7.797 -25.969 -5.039 1 98.38 65 GLU A CA 1
ATOM 502 C C . GLU A 1 65 ? 7.48 -27.297 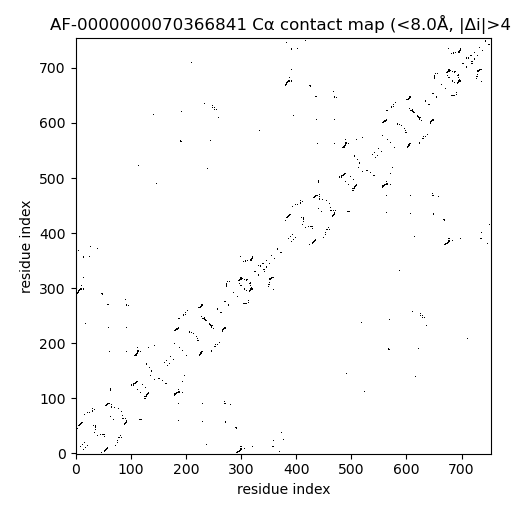-4.359 1 98.38 65 GLU A C 1
ATOM 504 O O . GLU A 1 65 ? 6.367 -27.812 -4.477 1 98.38 65 GLU A O 1
ATOM 509 N N . GLU A 1 66 ? 8.43 -27.781 -3.648 1 98.19 66 GLU A N 1
ATOM 510 C CA . GLU A 1 66 ? 8.25 -29.047 -2.955 1 98.19 66 GLU A CA 1
ATOM 511 C C . GLU A 1 66 ? 7.137 -28.969 -1.915 1 98.19 66 GLU A C 1
ATOM 513 O O . GLU A 1 66 ? 6.34 -29.891 -1.763 1 98.19 66 GLU A O 1
ATOM 518 N N . ASP A 1 67 ? 7.137 -27.891 -1.176 1 97.88 67 ASP A N 1
ATOM 519 C CA . ASP A 1 67 ? 6.094 -27.672 -0.175 1 97.88 67 ASP A CA 1
ATOM 520 C C . ASP A 1 67 ? 4.711 -27.625 -0.822 1 97.88 67 ASP A C 1
ATOM 522 O O . ASP A 1 67 ? 3.746 -28.156 -0.278 1 97.88 67 ASP A O 1
ATOM 526 N N . LYS A 1 68 ? 4.625 -26.922 -1.928 1 97.5 68 LYS A N 1
ATOM 527 C CA . LYS A 1 68 ? 3.352 -26.812 -2.633 1 97.5 68 LYS A CA 1
ATOM 528 C C . LYS A 1 68 ? 2.898 -28.172 -3.156 1 97.5 68 LYS A C 1
ATOM 530 O O . LYS A 1 68 ? 1.717 -28.516 -3.074 1 97.5 68 LYS A O 1
ATOM 535 N N . ALA A 1 69 ? 3.816 -28.953 -3.723 1 98.25 69 ALA A N 1
ATOM 536 C CA . ALA A 1 69 ? 3.5 -30.297 -4.18 1 98.25 69 ALA A CA 1
ATOM 537 C C . ALA A 1 69 ? 2.928 -31.141 -3.045 1 98.25 69 ALA A C 1
ATOM 539 O O . ALA A 1 69 ? 1.887 -31.781 -3.205 1 98.25 69 ALA A O 1
ATOM 540 N N . HIS A 1 70 ? 3.57 -31.062 -1.914 1 97.88 70 HIS A N 1
ATOM 541 C CA . HIS A 1 70 ? 3.111 -31.812 -0.745 1 97.88 70 HIS A CA 1
ATOM 542 C C . HIS A 1 70 ? 1.708 -31.375 -0.335 1 97.88 70 HIS A C 1
ATOM 544 O O . HIS A 1 70 ? 0.863 -32.219 -0.021 1 97.88 70 HIS A O 1
ATOM 550 N N . SER A 1 71 ? 1.527 -30.125 -0.33 1 97.12 71 SER A N 1
ATOM 551 C CA . SER A 1 71 ? 0.229 -29.578 0.052 1 97.12 71 SER A CA 1
ATOM 552 C C . SER A 1 71 ? -0.876 -30.094 -0.867 1 97.12 71 SER A C 1
ATOM 554 O O . SER A 1 71 ? -1.935 -30.516 -0.398 1 97.12 71 SER A O 1
ATOM 556 N N . ILE A 1 72 ? -0.661 -30.062 -2.148 1 97.56 72 ILE A N 1
ATOM 557 C CA . ILE A 1 72 ? -1.66 -30.5 -3.117 1 97.56 72 ILE A CA 1
ATOM 558 C C . ILE A 1 72 ? -1.91 -32 -2.959 1 97.56 72 ILE A C 1
ATOM 560 O O . ILE A 1 72 ? -3.059 -32.438 -2.977 1 97.56 72 ILE A O 1
ATOM 564 N N . ASN A 1 73 ? -0.83 -32.75 -2.797 1 98.44 73 ASN A N 1
ATOM 565 C CA . ASN A 1 73 ? -0.951 -34.188 -2.6 1 98.44 73 ASN A CA 1
ATOM 566 C C . ASN A 1 73 ? -1.817 -34.5 -1.388 1 98.44 73 ASN A C 1
ATOM 568 O O . ASN A 1 73 ? -2.65 -35.406 -1.441 1 98.44 73 ASN A O 1
ATOM 572 N N . GLU A 1 74 ? -1.615 -33.719 -0.369 1 98 74 GLU A N 1
ATOM 573 C CA . GLU A 1 74 ? -2.367 -33.938 0.864 1 98 74 GLU A CA 1
ATOM 574 C C . GLU A 1 74 ? -3.838 -33.562 0.683 1 98 74 GLU A C 1
ATOM 576 O O . GLU A 1 74 ? -4.727 -34.344 1.075 1 98 74 GLU A O 1
ATOM 581 N N . ILE A 1 75 ? -4.066 -32.438 0.117 1 96.88 75 ILE A N 1
ATOM 582 C CA . ILE A 1 75 ? -5.434 -31.969 -0.069 1 96.88 75 ILE A CA 1
ATOM 583 C C . ILE A 1 75 ? -6.207 -32.938 -0.946 1 96.88 75 ILE A C 1
ATOM 585 O O . ILE A 1 75 ? -7.371 -33.25 -0.667 1 96.88 75 ILE A O 1
ATOM 589 N N . LEU A 1 76 ? -5.551 -33.469 -1.976 1 97.56 76 LEU A N 1
ATOM 590 C CA . LEU A 1 76 ? -6.211 -34.344 -2.939 1 97.56 76 LEU A CA 1
ATOM 591 C C . LEU A 1 76 ? -6.078 -35.812 -2.527 1 97.56 76 LEU A C 1
ATOM 593 O O . LEU A 1 76 ? -6.66 -36.688 -3.16 1 97.56 76 LEU A O 1
ATOM 597 N N . ASN A 1 77 ? -5.367 -36.062 -1.517 1 97.12 77 ASN A N 1
ATOM 598 C CA . ASN A 1 77 ? -5.133 -37.406 -1.022 1 97.12 77 ASN A CA 1
ATOM 599 C C . ASN A 1 77 ? -4.664 -38.344 -2.137 1 97.12 77 ASN A C 1
ATOM 601 O O . ASN A 1 77 ? -5.246 -39.406 -2.354 1 97.12 77 ASN A O 1
ATOM 605 N N . LEU A 1 78 ? -3.621 -37.906 -2.77 1 97.56 78 LEU A N 1
ATOM 606 C CA . LEU A 1 78 ? -3.102 -38.688 -3.887 1 97.56 78 LEU A CA 1
ATOM 607 C C . LEU A 1 78 ? -2.254 -39.875 -3.387 1 97.56 78 LEU A C 1
ATOM 609 O O . LEU A 1 78 ? -1.502 -39.719 -2.42 1 97.56 78 LEU A O 1
ATOM 613 N N . GLN A 1 79 ? -2.314 -40.969 -4.105 1 96.75 79 GLN A N 1
ATOM 614 C CA . GLN A 1 79 ? -1.471 -42.125 -3.795 1 96.75 79 GLN A CA 1
ATOM 615 C C . GLN A 1 79 ? -0.011 -41.844 -4.137 1 96.75 79 GLN A C 1
ATOM 617 O O . GLN A 1 79 ? 0.281 -41 -5.008 1 96.75 79 GLN A O 1
ATOM 622 N N . GLU A 1 80 ? 0.854 -42.5 -3.598 1 95.5 80 GLU A N 1
ATOM 623 C CA . GLU A 1 80 ? 2.291 -42.25 -3.697 1 95.5 80 GLU A CA 1
ATOM 624 C C . GLU A 1 80 ? 2.764 -42.344 -5.145 1 95.5 80 GLU A C 1
ATOM 626 O O . GLU A 1 80 ? 3.611 -41.531 -5.566 1 95.5 80 GLU A O 1
ATOM 631 N N . ASN A 1 81 ? 2.217 -43.219 -5.887 1 94.5 81 ASN A N 1
ATOM 632 C CA . ASN A 1 81 ? 2.721 -43.5 -7.227 1 94.5 81 ASN A CA 1
ATOM 633 C C . ASN A 1 81 ? 2.262 -42.438 -8.227 1 94.5 81 ASN A C 1
ATOM 635 O O . ASN A 1 81 ? 2.762 -42.406 -9.352 1 94.5 81 ASN A O 1
ATOM 639 N N . VAL A 1 82 ? 1.373 -41.562 -7.824 1 97 82 VAL A N 1
ATOM 640 C CA . VAL A 1 82 ? 0.874 -40.562 -8.766 1 97 82 VAL A CA 1
ATOM 641 C C . VAL A 1 82 ? 1.018 -39.156 -8.164 1 97 82 VAL A C 1
ATOM 643 O O . VAL A 1 82 ? 0.437 -38.188 -8.664 1 97 82 VAL A O 1
ATOM 646 N N . GLN A 1 83 ? 1.754 -39 -7.176 1 97.75 83 GLN A N 1
ATOM 647 C CA . GLN A 1 83 ? 1.936 -37.75 -6.484 1 97.75 83 GLN A CA 1
ATOM 648 C C . GLN A 1 83 ? 2.689 -36.75 -7.355 1 97.75 83 GLN A C 1
ATOM 650 O O . GLN A 1 83 ? 3.492 -37.125 -8.203 1 97.75 83 GLN A O 1
ATOM 655 N N . LEU A 1 84 ? 2.348 -35.531 -7.07 1 98.12 84 LEU A N 1
ATOM 656 C CA . LEU A 1 84 ? 3.115 -34.438 -7.676 1 98.12 84 LEU A CA 1
ATOM 657 C C . LEU A 1 84 ? 4.434 -34.25 -6.934 1 98.12 84 LEU A C 1
ATOM 659 O O . LEU A 1 84 ? 4.512 -34.469 -5.723 1 98.12 84 LEU A O 1
ATOM 663 N N . HIS A 1 85 ? 5.445 -33.875 -7.688 1 97.75 85 HIS A N 1
ATOM 664 C CA . HIS A 1 85 ? 6.758 -33.562 -7.145 1 97.75 85 HIS A CA 1
ATOM 665 C C . HIS A 1 85 ? 7.176 -32.156 -7.52 1 97.75 85 HIS A C 1
ATOM 667 O O . HIS A 1 85 ? 6.461 -31.453 -8.25 1 97.75 85 HIS A O 1
ATOM 673 N N . GLN A 1 86 ? 8.258 -31.734 -6.977 1 97.69 86 GLN A N 1
ATOM 674 C CA . GLN A 1 86 ? 8.719 -30.359 -7.16 1 97.69 86 GLN A CA 1
ATOM 675 C C . GLN A 1 86 ? 8.805 -30 -8.641 1 97.69 86 GLN A C 1
ATOM 677 O O . GLN A 1 86 ? 8.547 -28.859 -9.023 1 97.69 86 GLN A O 1
ATOM 682 N N . GLU A 1 87 ? 9.156 -30.953 -9.453 1 97.31 87 GLU A N 1
ATOM 683 C CA . GLU A 1 87 ? 9.336 -30.688 -10.875 1 97.31 87 GLU A CA 1
ATOM 684 C C . GLU A 1 87 ? 7.992 -30.438 -11.562 1 97.31 87 GLU A C 1
ATOM 686 O O . GLU A 1 87 ? 7.949 -29.938 -12.688 1 97.31 87 GLU A O 1
ATOM 691 N N . ASN A 1 88 ? 6.91 -30.844 -10.867 1 98.38 88 ASN A N 1
ATOM 692 C CA . ASN A 1 88 ? 5.586 -30.656 -11.445 1 98.38 88 ASN A CA 1
ATOM 693 C C . ASN A 1 88 ? 5.02 -29.281 -11.102 1 98.38 88 ASN A C 1
ATOM 695 O O . ASN A 1 88 ? 3.945 -28.906 -11.578 1 98.38 88 ASN A O 1
ATOM 699 N N . LEU A 1 89 ? 5.75 -28.547 -10.242 1 98.69 89 LEU A N 1
ATOM 700 C CA . LEU A 1 89 ? 5.195 -27.312 -9.711 1 98.69 89 LEU A CA 1
ATOM 701 C C . LEU A 1 89 ? 6.02 -26.109 -10.164 1 98.69 89 LEU A C 1
ATOM 703 O O . LEU A 1 89 ? 7.215 -26.031 -9.875 1 98.69 89 LEU A O 1
ATOM 707 N N . LEU A 1 90 ? 5.367 -25.219 -10.891 1 98.31 90 LEU A N 1
ATOM 708 C CA . LEU A 1 90 ? 5.918 -23.906 -11.172 1 98.31 90 LEU A CA 1
ATOM 709 C C . LEU A 1 90 ? 5.145 -22.812 -10.43 1 98.31 90 LEU A C 1
ATOM 711 O O . LEU A 1 90 ? 3.98 -22.562 -10.75 1 98.31 90 LEU A O 1
ATOM 715 N N . LEU A 1 91 ? 5.789 -22.234 -9.477 1 97.25 91 LEU A N 1
ATOM 716 C CA . LEU A 1 91 ? 5.207 -21.156 -8.703 1 97.25 91 LEU A CA 1
ATOM 717 C C . LEU A 1 91 ? 5.586 -19.797 -9.305 1 97.25 91 LEU A C 1
ATOM 719 O O . LEU A 1 91 ? 6.273 -19.734 -10.328 1 97.25 91 LEU A O 1
ATOM 723 N N . ASN A 1 92 ? 5.062 -18.719 -8.68 1 94.06 92 ASN A N 1
ATOM 724 C CA . ASN A 1 92 ? 5.234 -17.375 -9.25 1 94.06 92 ASN A CA 1
ATOM 725 C C . ASN A 1 92 ? 6.711 -17.016 -9.391 1 94.06 92 ASN A C 1
ATOM 727 O O . ASN A 1 92 ? 7.094 -16.297 -10.312 1 94.06 92 ASN A O 1
ATOM 731 N N . PHE A 1 93 ? 7.578 -17.531 -8.555 1 95.81 93 PHE A N 1
ATOM 732 C CA . PHE A 1 93 ? 8.984 -17.156 -8.578 1 95.81 93 PHE A CA 1
ATOM 733 C C . PHE A 1 93 ? 9.797 -18.125 -9.43 1 95.81 93 PHE A C 1
ATOM 735 O O . PHE A 1 93 ? 10.945 -17.844 -9.781 1 95.81 93 PHE A O 1
ATOM 742 N N . THR A 1 94 ? 9.289 -19.328 -9.742 1 97.75 94 THR A N 1
ATOM 743 C CA . THR A 1 94 ? 10.055 -20.406 -10.344 1 97.75 94 THR A CA 1
ATOM 744 C C . THR A 1 94 ? 10.727 -19.953 -11.633 1 97.75 94 THR A C 1
ATOM 746 O O . THR A 1 94 ? 11.914 -20.219 -11.852 1 97.75 94 THR A O 1
ATOM 749 N N . PRO A 1 95 ? 10.016 -19.172 -12.453 1 97 95 PRO A N 1
ATOM 750 C CA . PRO A 1 95 ? 10.641 -18.734 -13.703 1 97 95 PRO A CA 1
ATOM 751 C C . PRO A 1 95 ? 11.789 -17.75 -13.469 1 97 95 PRO A C 1
ATOM 753 O O . PRO A 1 95 ? 12.555 -17.469 -14.398 1 97 95 PRO A O 1
ATOM 756 N N . LEU A 1 96 ? 11.953 -17.266 -12.297 1 96.06 96 LEU A N 1
ATOM 757 C CA . LEU A 1 96 ? 13.008 -16.312 -11.961 1 96.06 96 LEU A CA 1
ATOM 758 C C . LEU A 1 96 ? 14.281 -17.047 -11.555 1 96.06 96 LEU A C 1
ATOM 760 O O . LEU A 1 96 ? 15.352 -16.438 -11.461 1 96.06 96 LEU A O 1
ATOM 764 N N . ARG A 1 97 ? 14.227 -18.344 -11.32 1 96.5 97 ARG A N 1
ATOM 765 C CA . ARG A 1 97 ? 15.352 -19.109 -10.812 1 96.5 97 ARG A CA 1
ATOM 766 C C . ARG A 1 97 ? 16.594 -18.906 -11.68 1 96.5 97 ARG A C 1
ATOM 768 O O . ARG A 1 97 ? 17.688 -18.703 -11.172 1 96.5 97 ARG A O 1
ATOM 775 N N . PRO A 1 98 ? 16.438 -18.922 -13.047 1 95.94 98 PRO A N 1
ATOM 776 C CA . PRO A 1 98 ? 17.625 -18.766 -13.883 1 95.94 98 PRO A CA 1
ATOM 777 C C . PRO A 1 98 ? 18.297 -17.391 -13.703 1 95.94 98 PRO A C 1
ATOM 779 O O . PRO A 1 98 ? 19.516 -17.297 -13.734 1 95.94 98 PRO A O 1
ATOM 782 N N . VAL A 1 99 ? 17.5 -16.391 -13.5 1 96.12 99 VAL A N 1
ATOM 783 C CA . VAL A 1 99 ? 18.016 -15.039 -13.305 1 96.12 99 VAL A CA 1
ATOM 784 C C . VAL A 1 99 ? 18.719 -14.938 -11.953 1 96.12 99 VAL A C 1
ATOM 786 O O . VAL A 1 99 ? 19.812 -14.391 -11.852 1 96.12 99 VAL A O 1
ATOM 789 N N . LEU A 1 100 ? 18.109 -15.484 -10.922 1 96.19 100 LEU A N 1
ATOM 790 C CA . LEU A 1 100 ? 18.625 -15.445 -9.555 1 96.19 100 LEU A CA 1
ATOM 791 C C . LEU A 1 100 ? 19.922 -16.25 -9.445 1 96.19 100 LEU A C 1
ATOM 793 O O . LEU A 1 100 ? 20.906 -15.773 -8.875 1 96.19 100 LEU A O 1
ATOM 797 N N . SER A 1 101 ? 19.969 -17.438 -10 1 95.69 101 SER A N 1
ATOM 798 C CA . SER A 1 101 ? 21.109 -18.328 -9.875 1 95.69 101 SER A CA 1
ATOM 799 C C . SER A 1 101 ? 22.188 -17.984 -10.898 1 95.69 101 SER A C 1
ATOM 801 O O . SER A 1 101 ? 23.312 -18.516 -10.828 1 95.69 101 SER A O 1
ATOM 803 N N . GLY A 1 102 ? 21.875 -17.156 -11.844 1 95.56 102 GLY A N 1
ATOM 804 C CA . GLY A 1 102 ? 22.812 -16.781 -12.883 1 95.56 102 GLY A CA 1
ATOM 805 C C . GLY A 1 102 ? 23.375 -15.375 -12.695 1 95.56 102 GLY A C 1
ATOM 806 O O . GLY A 1 102 ? 24.359 -15.18 -11.984 1 95.56 102 GLY A O 1
ATOM 807 N N . GLN A 1 103 ? 22.672 -14.445 -13.219 1 93.94 103 GLN A N 1
ATOM 808 C CA . GLN A 1 103 ? 23.094 -13.055 -13.305 1 93.94 103 GLN A CA 1
ATOM 809 C C . GLN A 1 103 ? 23.312 -12.461 -11.914 1 93.94 103 GLN A C 1
ATOM 811 O O . GLN A 1 103 ? 24.172 -11.594 -11.727 1 93.94 103 GLN A O 1
ATOM 816 N N . TYR A 1 104 ? 22.594 -12.977 -10.914 1 94.81 104 TYR A N 1
ATOM 817 C CA . TYR A 1 104 ? 22.609 -12.289 -9.633 1 94.81 104 TYR A CA 1
ATOM 818 C C . TYR A 1 104 ? 23.234 -13.164 -8.555 1 94.81 104 TYR A C 1
ATOM 820 O O . TYR A 1 104 ? 23.219 -12.82 -7.371 1 94.81 104 TYR A O 1
ATOM 828 N N . LYS A 1 105 ? 23.797 -14.234 -8.914 1 91.75 105 LYS A N 1
ATOM 829 C CA . LYS A 1 105 ? 24.359 -15.211 -7.988 1 91.75 105 LYS A CA 1
ATOM 830 C C . LYS A 1 105 ? 25.406 -14.578 -7.086 1 91.75 105 LYS A C 1
ATOM 832 O O . LYS A 1 105 ? 25.5 -14.891 -5.898 1 91.75 105 LYS A O 1
ATOM 837 N N . GLU A 1 106 ? 26.203 -13.68 -7.66 1 90.44 106 GLU A N 1
ATOM 838 C CA . GLU A 1 106 ? 27.312 -13.102 -6.91 1 90.44 106 GLU A CA 1
ATOM 839 C C . GLU A 1 106 ? 27.062 -11.625 -6.613 1 90.44 106 GLU A C 1
ATOM 841 O O . GLU A 1 106 ? 28.016 -10.875 -6.336 1 90.44 106 GLU A O 1
ATOM 846 N N . LYS A 1 107 ? 25.859 -11.219 -6.742 1 92.94 107 LYS A N 1
ATOM 847 C CA . LYS A 1 107 ? 25.5 -9.82 -6.516 1 92.94 107 LYS A CA 1
ATOM 848 C C . LYS A 1 107 ? 24.688 -9.672 -5.23 1 92.94 107 LYS A C 1
ATOM 850 O O . LYS A 1 107 ? 24.141 -10.648 -4.715 1 92.94 107 LYS A O 1
ATOM 855 N N . LEU A 1 108 ? 24.656 -8.5 -4.68 1 94.81 108 LEU A N 1
ATOM 856 C CA . LEU A 1 108 ? 23.844 -8.211 -3.51 1 94.81 108 LEU A CA 1
ATOM 857 C C . LEU A 1 108 ? 22.453 -7.75 -3.926 1 94.81 108 LEU A C 1
ATOM 859 O O . LEU A 1 108 ? 22.312 -6.762 -4.652 1 94.81 108 LEU A O 1
ATOM 863 N N . ILE A 1 109 ? 21.484 -8.484 -3.451 1 96.56 109 ILE A N 1
ATOM 864 C CA . ILE A 1 109 ? 20.141 -8.117 -3.887 1 96.56 109 ILE A CA 1
ATOM 865 C C . ILE A 1 109 ? 19.25 -7.895 -2.67 1 96.56 109 ILE A C 1
ATOM 867 O O . ILE A 1 109 ? 19.531 -8.406 -1.583 1 96.56 109 ILE A O 1
ATOM 871 N N . LEU A 1 110 ? 18.234 -7.051 -2.83 1 97.31 110 LEU A N 1
ATOM 872 C CA . LEU A 1 110 ? 17.141 -6.867 -1.886 1 97.31 110 LEU A CA 1
ATOM 873 C C . LEU A 1 110 ? 15.938 -7.711 -2.285 1 97.31 110 LEU A C 1
ATOM 875 O O . LEU A 1 110 ? 15.531 -7.711 -3.449 1 97.31 110 LEU A O 1
ATOM 879 N N . ILE A 1 111 ? 15.43 -8.5 -1.337 1 97.75 111 ILE A N 1
ATOM 880 C CA . ILE A 1 111 ? 14.273 -9.32 -1.681 1 97.75 111 ILE A CA 1
ATOM 881 C C . ILE A 1 111 ? 13.086 -8.945 -0.794 1 97.75 111 ILE A C 1
ATOM 883 O O . ILE A 1 111 ? 13.273 -8.516 0.349 1 97.75 111 ILE A O 1
ATOM 887 N N . ALA A 1 112 ? 11.875 -9.039 -1.351 1 95 112 ALA A N 1
ATOM 888 C CA . ALA A 1 112 ? 10.656 -8.719 -0.617 1 95 112 ALA A CA 1
ATOM 889 C C . ALA A 1 112 ? 9.555 -9.734 -0.914 1 95 112 ALA A C 1
ATOM 891 O O . ALA A 1 112 ? 9.602 -10.43 -1.932 1 95 112 ALA A O 1
ATOM 892 N N . GLY A 1 113 ? 8.586 -9.797 -0.024 1 92.12 113 GLY A N 1
ATOM 893 C CA . GLY A 1 113 ? 7.441 -10.68 -0.169 1 92.12 113 GLY A CA 1
ATOM 894 C C . GLY A 1 113 ? 7.082 -11.398 1.114 1 92.12 113 GLY A C 1
ATOM 895 O O . GLY A 1 113 ? 7.914 -11.531 2.014 1 92.12 113 GLY A O 1
ATOM 896 N N . TYR A 1 114 ? 5.91 -11.898 1.137 1 89.75 114 TYR A N 1
ATOM 897 C CA . TYR A 1 114 ? 5.438 -12.68 2.275 1 89.75 114 TYR A CA 1
ATOM 898 C C . TYR A 1 114 ? 5.762 -14.156 2.098 1 89.75 114 TYR A C 1
ATOM 900 O O . TYR A 1 114 ? 5.762 -14.672 0.975 1 89.75 114 TYR A O 1
ATOM 908 N N . GLY A 1 115 ? 5.996 -14.797 3.248 1 92.06 115 GLY A N 1
ATOM 909 C CA . GLY A 1 115 ? 6.258 -16.234 3.203 1 92.06 115 GLY A CA 1
ATOM 910 C C . GLY A 1 115 ? 7.73 -16.562 3.312 1 92.06 115 GLY A C 1
ATOM 911 O O . GLY A 1 115 ? 8.492 -15.859 3.979 1 92.06 115 GLY A O 1
ATOM 912 N N . LYS A 1 116 ? 8.133 -17.656 2.668 1 95.94 116 LYS A N 1
ATOM 913 C CA . LYS A 1 116 ? 9.477 -18.203 2.814 1 95.94 116 LYS A CA 1
ATOM 914 C C . LYS A 1 116 ? 10.422 -17.641 1.756 1 95.94 116 LYS A C 1
ATOM 916 O O . LYS A 1 116 ? 11.109 -18.391 1.065 1 95.94 116 LYS A O 1
ATOM 921 N N . VAL A 1 117 ? 10.516 -16.312 1.694 1 95.94 117 VAL A N 1
ATOM 922 C CA . VAL A 1 117 ? 11.258 -15.68 0.605 1 95.94 117 VAL A CA 1
ATOM 923 C C . VAL A 1 117 ? 12.758 -15.883 0.813 1 95.94 117 VAL A C 1
ATOM 925 O O . VAL A 1 117 ? 13.516 -16.016 -0.154 1 95.94 117 VAL A O 1
ATOM 928 N N . ASN A 1 118 ? 13.219 -15.93 2.115 1 96.56 118 ASN A N 1
ATOM 929 C CA . ASN A 1 118 ? 14.625 -16.25 2.359 1 96.56 118 ASN A CA 1
ATOM 930 C C . ASN A 1 118 ? 14.977 -17.656 1.882 1 96.56 118 ASN A C 1
ATOM 932 O O . ASN A 1 118 ? 16 -17.844 1.235 1 96.56 118 ASN A O 1
ATOM 936 N N . GLU A 1 119 ? 14.133 -18.594 2.195 1 97.44 119 GLU A N 1
ATOM 937 C CA . GLU A 1 119 ? 14.336 -19.969 1.767 1 97.44 119 GLU A CA 1
ATOM 938 C C . GLU A 1 119 ? 14.328 -20.094 0.245 1 97.44 119 GLU A C 1
ATOM 940 O O . GLU A 1 119 ? 15.086 -20.859 -0.33 1 97.44 119 GLU A O 1
ATOM 945 N N . ILE A 1 120 ? 13.445 -19.328 -0.375 1 97.69 120 ILE A N 1
ATOM 946 C CA . ILE A 1 120 ? 13.359 -19.312 -1.831 1 97.69 120 ILE A CA 1
ATOM 947 C C . ILE A 1 120 ? 14.672 -18.812 -2.418 1 97.69 120 ILE A C 1
ATOM 949 O O . ILE A 1 120 ? 15.242 -19.438 -3.316 1 97.69 120 ILE A O 1
ATOM 953 N N . ALA A 1 121 ? 15.156 -17.719 -1.885 1 97.25 121 ALA A N 1
ATOM 954 C CA . ALA A 1 121 ? 16.438 -17.188 -2.357 1 97.25 121 ALA A CA 1
ATOM 955 C C . ALA A 1 121 ? 17.562 -18.188 -2.162 1 97.25 121 ALA A C 1
ATOM 957 O O . ALA A 1 121 ? 18.359 -18.438 -3.076 1 97.25 121 ALA A O 1
ATOM 958 N N . GLN A 1 122 ? 17.594 -18.812 -1.037 1 96.5 122 GLN A N 1
ATOM 959 C CA . GLN A 1 122 ? 18.625 -19.797 -0.728 1 96.5 122 GLN A CA 1
ATOM 960 C C . GLN A 1 122 ? 18.531 -21.016 -1.639 1 96.5 122 GLN A C 1
ATOM 962 O O . GLN A 1 122 ? 19.531 -21.594 -2.041 1 96.5 122 GLN A O 1
ATOM 967 N N . SER A 1 123 ? 17.297 -21.391 -1.948 1 96.94 123 SER A N 1
ATOM 968 C CA . SER A 1 123 ? 17.078 -22.531 -2.826 1 96.94 123 SER A CA 1
ATOM 969 C C . SER A 1 123 ? 17.594 -22.266 -4.23 1 96.94 123 SER A C 1
ATOM 971 O O . SER A 1 123 ? 17.812 -23.203 -5.012 1 96.94 123 SER A O 1
ATOM 973 N N . CYS A 1 124 ? 17.781 -21 -4.559 1 95.56 124 CYS A N 1
ATOM 974 C CA . CYS A 1 124 ? 18.359 -20.594 -5.844 1 95.56 124 CYS A CA 1
ATOM 975 C C . CYS A 1 124 ? 19.859 -20.438 -5.742 1 95.56 124 CYS A C 1
ATOM 977 O O . CYS A 1 124 ? 20.516 -20 -6.691 1 95.56 124 CYS A O 1
ATOM 979 N N . GLY A 1 125 ? 20.453 -20.703 -4.617 1 92.94 125 GLY A N 1
ATOM 980 C CA . GLY A 1 125 ? 21.891 -20.641 -4.422 1 92.94 125 GLY A CA 1
ATOM 981 C C . GLY A 1 125 ? 22.375 -19.281 -4.008 1 92.94 125 GLY A C 1
ATOM 982 O O . GLY A 1 125 ? 23.578 -19 -4.07 1 92.94 125 GLY A O 1
ATOM 983 N N . LEU A 1 126 ? 21.469 -18.422 -3.59 1 94.5 126 LEU A N 1
ATOM 984 C CA . LEU A 1 126 ? 21.859 -17.062 -3.23 1 94.5 126 LEU A CA 1
ATOM 985 C C . LEU A 1 126 ? 22.25 -16.984 -1.758 1 94.5 126 LEU A C 1
ATOM 987 O O . LEU A 1 126 ? 21.609 -17.609 -0.908 1 94.5 126 LEU A O 1
ATOM 991 N N . LYS A 1 127 ? 23.297 -16.219 -1.537 1 92.88 127 LYS A N 1
ATOM 992 C CA . LYS A 1 127 ? 23.719 -15.945 -0.167 1 92.88 127 LYS A CA 1
ATOM 993 C C . LYS A 1 127 ? 23.719 -14.445 0.118 1 92.88 127 LYS A C 1
ATOM 995 O O . LYS A 1 127 ? 23.438 -14.023 1.243 1 92.88 127 LYS A O 1
ATOM 1000 N N . ASN A 1 128 ? 23.953 -13.711 -0.888 1 94.62 128 ASN A N 1
ATOM 1001 C CA . ASN A 1 128 ? 24.141 -12.266 -0.735 1 94.62 128 ASN A CA 1
ATOM 1002 C C . ASN A 1 128 ? 22.828 -11.516 -0.943 1 94.62 128 ASN A C 1
ATOM 1004 O O . ASN A 1 128 ? 22.656 -10.82 -1.946 1 94.62 128 ASN A O 1
ATOM 1008 N N . PHE A 1 129 ? 21.969 -11.68 0.034 1 96.94 129 PHE A N 1
ATOM 1009 C CA . PHE A 1 129 ? 20.719 -10.93 -0.053 1 96.94 129 PHE A CA 1
ATOM 1010 C C . PHE A 1 129 ? 20.297 -10.43 1.322 1 96.94 129 PHE A C 1
ATOM 1012 O O . PHE A 1 129 ? 20.75 -10.938 2.346 1 96.94 129 PHE A O 1
ATOM 1019 N N . ILE A 1 130 ? 19.547 -9.406 1.332 1 96.75 130 ILE A N 1
ATOM 1020 C CA . ILE A 1 130 ? 18.875 -8.859 2.506 1 96.75 130 ILE A CA 1
ATOM 1021 C C . ILE A 1 130 ? 17.359 -8.789 2.248 1 96.75 130 ILE A C 1
ATOM 1023 O O . ILE A 1 130 ? 16.922 -8.211 1.25 1 96.75 130 ILE A O 1
ATOM 1027 N N . SER A 1 131 ? 16.594 -9.453 3.088 1 97.19 131 SER A N 1
ATOM 1028 C CA . SER A 1 131 ? 15.141 -9.367 2.936 1 97.19 131 SER A CA 1
ATOM 1029 C C . SER A 1 131 ? 14.609 -8.023 3.422 1 97.19 131 SER A C 1
ATOM 1031 O O . SER A 1 131 ? 15.258 -7.344 4.215 1 97.19 131 SER A O 1
ATOM 1033 N N . MET A 1 132 ? 13.422 -7.676 2.928 1 95.94 132 MET A N 1
ATOM 1034 C CA . MET A 1 132 ? 12.789 -6.422 3.33 1 95.94 132 MET A CA 1
ATOM 1035 C C . MET A 1 132 ? 12.641 -6.352 4.848 1 95.94 132 MET A C 1
ATOM 1037 O O . MET A 1 132 ? 12.875 -5.301 5.449 1 95.94 132 MET A O 1
ATOM 1041 N N . GLU A 1 133 ? 12.242 -7.469 5.449 1 93.81 133 GLU A N 1
ATOM 1042 C CA . GLU A 1 133 ? 12.133 -7.516 6.902 1 93.81 133 GLU A CA 1
ATOM 1043 C C . GLU A 1 133 ? 13.484 -7.266 7.566 1 93.81 133 GLU A C 1
ATOM 1045 O O . GLU A 1 133 ? 13.57 -6.512 8.539 1 93.81 133 GLU A O 1
ATOM 1050 N N . GLU A 1 134 ? 14.492 -7.871 7.082 1 95.88 134 GLU A N 1
ATOM 1051 C CA . GLU A 1 134 ? 15.844 -7.68 7.598 1 95.88 134 GLU A CA 1
ATOM 1052 C C . GLU A 1 134 ? 16.312 -6.238 7.398 1 95.88 134 GLU A C 1
ATOM 1054 O O . GLU A 1 134 ? 16.891 -5.637 8.305 1 95.88 134 GLU A O 1
ATOM 1059 N N . PHE A 1 135 ? 16.094 -5.703 6.262 1 95.94 135 PHE A N 1
ATOM 1060 C CA . PHE A 1 135 ? 16.484 -4.336 5.938 1 95.94 135 PHE A CA 1
ATOM 1061 C C . PHE A 1 135 ? 15.836 -3.348 6.902 1 95.94 135 PHE A C 1
ATOM 1063 O O . PHE A 1 135 ? 16.516 -2.51 7.492 1 95.94 135 PHE A O 1
ATOM 1070 N N . CYS A 1 136 ? 14.516 -3.469 7.031 1 93.06 136 CYS A N 1
ATOM 1071 C CA . CYS A 1 136 ? 13.773 -2.545 7.879 1 93.06 136 CYS A CA 1
ATOM 1072 C C . CYS A 1 136 ? 14.195 -2.684 9.336 1 93.06 136 CYS A C 1
ATOM 1074 O O . CYS A 1 136 ? 14.133 -1.717 10.094 1 93.06 136 CYS A O 1
ATOM 1076 N N . SER A 1 137 ? 14.602 -3.881 9.68 1 93.88 137 SER A N 1
ATOM 1077 C CA . SER A 1 137 ? 15.078 -4.117 11.039 1 93.88 137 SER A CA 1
ATOM 1078 C C . SER A 1 137 ? 16.484 -3.555 11.234 1 93.88 137 SER A C 1
ATOM 1080 O O . SER A 1 137 ? 16.797 -3.043 12.305 1 93.88 137 SER A O 1
ATOM 1082 N N . LEU A 1 138 ? 17.312 -3.611 10.234 1 93.69 138 LEU A N 1
ATOM 1083 C CA . LEU A 1 138 ? 18.688 -3.119 10.289 1 93.69 138 LEU A CA 1
ATOM 1084 C C . LEU A 1 138 ? 18.719 -1.596 10.266 1 93.69 138 LEU A C 1
ATOM 1086 O O . LEU A 1 138 ? 19.578 -0.979 10.898 1 93.69 138 LEU A O 1
ATOM 1090 N N . TYR A 1 139 ? 17.797 -1.039 9.508 1 89.81 139 TYR A N 1
ATOM 1091 C CA . TYR A 1 139 ? 17.797 0.4 9.273 1 89.81 139 TYR A CA 1
ATOM 1092 C C . TYR A 1 139 ? 16.438 1.002 9.578 1 89.81 139 TYR A C 1
ATOM 1094 O O . TYR A 1 139 ? 15.766 1.545 8.695 1 89.81 139 TYR A O 1
ATOM 1102 N N . PRO A 1 140 ? 16.047 0.982 10.859 1 86.88 140 PRO A N 1
ATOM 1103 C CA . PRO A 1 140 ? 14.695 1.416 11.25 1 86.88 140 PRO A CA 1
ATOM 1104 C C . PRO A 1 140 ? 14.422 2.877 10.898 1 86.88 140 PRO A C 1
ATOM 1106 O O . PRO A 1 140 ? 13.266 3.281 10.773 1 86.88 140 PRO A O 1
ATOM 1109 N N . GLN A 1 141 ? 15.398 3.676 10.656 1 80.12 141 GLN A N 1
ATOM 1110 C CA . GLN A 1 141 ? 15.227 5.09 10.328 1 80.12 141 GLN A CA 1
ATOM 1111 C C . GLN A 1 141 ? 14.703 5.266 8.906 1 80.12 141 GLN A C 1
ATOM 1113 O O . GLN A 1 141 ? 14.273 6.355 8.523 1 80.12 141 GLN A O 1
ATOM 1118 N N . GLN A 1 142 ? 14.742 4.16 8.117 1 82.44 142 GLN A N 1
ATOM 1119 C CA . GLN A 1 142 ? 14.336 4.227 6.719 1 82.44 142 GLN A CA 1
ATOM 1120 C C . GLN A 1 142 ? 12.82 4.121 6.578 1 82.44 142 GLN A C 1
ATOM 1122 O O . GLN A 1 142 ? 12.266 4.418 5.516 1 82.44 142 GLN A O 1
ATOM 1127 N N . VAL A 1 143 ? 12.188 3.678 7.629 1 81.56 143 VAL A N 1
ATOM 1128 C CA . VAL A 1 143 ? 10.742 3.488 7.547 1 81.56 143 VAL A CA 1
ATOM 1129 C C . VAL A 1 143 ? 10.07 4.074 8.789 1 81.56 143 VAL A C 1
ATOM 1131 O O . VAL A 1 143 ? 10.711 4.246 9.828 1 81.56 143 VAL A O 1
ATOM 1134 N N . GLU A 1 144 ? 8.805 4.426 8.539 1 72.94 144 GLU A N 1
ATOM 1135 C CA . GLU A 1 144 ? 8.016 4.809 9.711 1 72.94 144 GLU A CA 1
ATOM 1136 C C . GLU A 1 144 ? 7.68 3.596 10.57 1 72.94 144 GLU A C 1
ATOM 1138 O O . GLU A 1 144 ? 7.234 2.566 10.055 1 72.94 144 GLU A O 1
ATOM 1143 N N . GLN A 1 145 ? 7.996 3.576 11.805 1 61.72 145 GLN A N 1
ATOM 1144 C CA . GLN A 1 145 ? 7.938 2.373 12.625 1 61.72 145 GLN A CA 1
ATOM 1145 C C . GLN A 1 145 ? 6.5 2.025 12.992 1 61.72 145 GLN A C 1
ATOM 1147 O O . GLN A 1 145 ? 6.168 0.855 13.203 1 61.72 145 GLN A O 1
ATOM 1152 N N . TYR A 1 146 ? 5.555 2.807 12.836 1 60.84 146 TYR A N 1
ATOM 1153 C CA . TYR A 1 146 ? 4.145 2.623 13.164 1 60.84 146 TYR A CA 1
ATOM 1154 C C . TYR A 1 146 ? 3.969 1.544 14.227 1 60.84 146 TYR A C 1
ATOM 1156 O O . TYR A 1 146 ? 2.986 0.799 14.211 1 60.84 146 TYR A O 1
ATOM 1164 N N . GLN A 1 147 ? 4.891 1.254 15.086 1 64.56 147 GLN A N 1
ATOM 1165 C CA . GLN A 1 147 ? 4.863 0.248 16.141 1 64.56 147 GLN A CA 1
ATOM 1166 C C . GLN A 1 147 ? 4.789 -1.16 15.555 1 64.56 147 GLN A C 1
ATOM 1168 O O . GLN A 1 147 ? 4.105 -2.029 16.109 1 64.56 147 GLN A O 1
ATOM 1173 N N . ARG A 1 148 ? 5.297 -1.395 14.453 1 74.62 148 ARG A N 1
ATOM 1174 C CA . ARG A 1 148 ? 5.32 -2.707 13.82 1 74.62 148 ARG A CA 1
ATOM 1175 C C . ARG A 1 148 ? 6.242 -3.664 14.57 1 74.62 148 ARG A C 1
ATOM 1177 O O . ARG A 1 148 ? 7.277 -3.252 15.094 1 74.62 148 ARG A O 1
ATOM 1184 N N . GLN A 1 149 ? 5.707 -4.91 14.688 1 76.62 149 GLN A N 1
ATOM 1185 C CA . GLN A 1 149 ? 6.566 -5.941 15.266 1 76.62 149 GLN A CA 1
ATOM 1186 C C . GLN A 1 149 ? 7.637 -6.383 14.273 1 76.62 149 GLN A C 1
ATOM 1188 O O . GLN A 1 149 ? 7.324 -6.895 13.203 1 76.62 149 GLN A O 1
ATOM 1193 N N . ARG A 1 150 ? 8.859 -6 14.617 1 84.88 150 ARG A N 1
ATOM 1194 C CA . ARG A 1 150 ? 10.008 -6.406 13.805 1 84.88 150 ARG A CA 1
ATOM 1195 C C . ARG A 1 150 ? 11.07 -7.09 14.664 1 84.88 150 ARG A C 1
ATOM 1197 O O . ARG A 1 150 ? 11 -7.055 15.891 1 84.88 150 ARG A O 1
ATOM 1204 N N . MET A 1 151 ? 11.883 -7.844 13.93 1 89.69 151 MET A N 1
ATOM 1205 C CA . MET A 1 151 ? 13.023 -8.367 14.672 1 89.69 151 MET A CA 1
ATOM 1206 C C . MET A 1 151 ? 13.953 -7.242 15.117 1 89.69 151 MET A C 1
ATOM 1208 O O . MET A 1 151 ? 13.906 -6.141 14.562 1 89.69 151 MET A O 1
ATOM 1212 N N . SER A 1 152 ? 14.734 -7.527 16.172 1 93.12 152 SER A N 1
ATOM 1213 C CA . SER A 1 152 ? 15.68 -6.523 16.641 1 93.12 152 SER A CA 1
ATOM 1214 C C . SER A 1 152 ? 16.797 -6.297 15.617 1 93.12 152 SER A C 1
ATOM 1216 O O . SER A 1 152 ? 17.094 -7.176 14.805 1 93.12 152 SER A O 1
ATOM 1218 N N . LYS A 1 153 ? 17.375 -5.105 15.688 1 93.56 153 LYS A N 1
ATOM 1219 C CA . LYS A 1 153 ? 18.5 -4.793 14.82 1 93.56 153 LYS A CA 1
ATOM 1220 C C . LYS A 1 153 ? 19.625 -5.82 14.984 1 93.56 153 LYS A C 1
ATOM 1222 O O . LYS A 1 153 ? 20.234 -6.242 14.008 1 93.56 153 LYS A O 1
ATOM 1227 N N . GLU A 1 154 ? 19.859 -6.207 16.188 1 94.62 154 GLU A N 1
ATOM 1228 C CA . GLU A 1 154 ? 20.906 -7.172 16.5 1 94.62 154 GLU A CA 1
ATOM 1229 C C . GLU A 1 154 ? 20.609 -8.531 15.867 1 94.62 154 GLU A C 1
ATOM 1231 O O . GLU A 1 154 ? 21.5 -9.164 15.297 1 94.62 154 GLU A O 1
ATOM 1236 N N . GLU A 1 155 ? 19.359 -8.906 15.984 1 95.62 155 GLU A N 1
ATOM 1237 C CA . GLU A 1 155 ? 18.969 -10.188 15.406 1 95.62 155 GLU A CA 1
ATOM 1238 C C . GLU A 1 155 ? 19.094 -10.172 13.891 1 95.62 155 GLU A C 1
ATOM 1240 O O . GLU A 1 155 ? 19.609 -11.125 13.297 1 95.62 155 GLU A O 1
ATOM 1245 N N . ALA A 1 156 ? 18.625 -9.102 13.305 1 95.12 156 ALA A N 1
ATOM 1246 C CA . ALA A 1 156 ? 18.75 -8.961 11.859 1 95.12 156 ALA A CA 1
ATOM 1247 C C . ALA A 1 156 ? 20.203 -8.953 11.422 1 95.12 156 ALA A C 1
ATOM 1249 O O . ALA A 1 156 ? 20.562 -9.602 10.438 1 95.12 156 ALA A O 1
ATOM 1250 N N . TRP A 1 157 ? 21.016 -8.25 12.18 1 93.5 157 TRP A N 1
ATOM 1251 C CA . TRP A 1 157 ? 22.438 -8.164 11.883 1 93.5 157 TRP A CA 1
ATOM 1252 C C . TRP A 1 157 ? 23.078 -9.547 11.898 1 93.5 157 TRP A C 1
ATOM 1254 O O . TRP A 1 157 ? 23.828 -9.898 10.984 1 93.5 157 TRP A O 1
ATOM 1264 N N . GLU A 1 158 ? 22.828 -10.297 12.883 1 93.19 158 GLU A N 1
ATOM 1265 C CA . GLU A 1 158 ? 23.406 -11.633 13.023 1 93.19 158 GLU A CA 1
ATOM 1266 C C . GLU A 1 158 ? 22.969 -12.555 11.891 1 93.19 158 GLU A C 1
ATOM 1268 O O . GLU A 1 158 ? 23.781 -13.305 11.344 1 93.19 158 GLU A O 1
ATOM 1273 N N . LYS A 1 159 ? 21.734 -12.492 11.57 1 93.56 159 LYS A N 1
ATOM 1274 C CA . LYS A 1 159 ? 21.203 -13.328 10.5 1 93.56 159 LYS A CA 1
ATOM 1275 C C . LYS A 1 159 ? 21.859 -13.008 9.164 1 93.56 159 LYS A C 1
ATOM 1277 O O . LYS A 1 159 ? 22.281 -13.906 8.43 1 93.56 159 LYS A O 1
ATOM 1282 N N . VAL A 1 160 ? 21.953 -11.719 8.883 1 94.5 160 VAL A N 1
ATOM 1283 C CA . VAL A 1 160 ? 22.531 -11.281 7.613 1 94.5 160 VAL A CA 1
ATOM 1284 C C . VAL A 1 160 ? 24.016 -11.594 7.578 1 94.5 160 VAL A C 1
ATOM 1286 O O . VAL A 1 160 ? 24.531 -12.102 6.578 1 94.5 160 VAL A O 1
ATOM 1289 N N . LYS A 1 161 ? 24.688 -11.336 8.648 1 89.94 161 LYS A N 1
ATOM 1290 C CA . LYS A 1 161 ? 26.125 -11.602 8.742 1 89.94 161 LYS A CA 1
ATOM 1291 C C . LYS A 1 161 ? 26.422 -13.078 8.555 1 89.94 161 LYS A C 1
ATOM 1293 O O . LYS A 1 161 ? 27.391 -13.438 7.871 1 89.94 161 LYS A O 1
ATOM 1298 N N . ASN A 1 162 ? 25.672 -13.891 9.133 1 89.56 162 ASN A N 1
ATOM 1299 C CA . ASN A 1 162 ? 25.875 -15.336 9.055 1 89.56 162 ASN A CA 1
ATOM 1300 C C . ASN A 1 162 ? 25.609 -15.867 7.648 1 89.56 162 ASN A C 1
ATOM 1302 O O . ASN A 1 162 ? 26.234 -16.828 7.207 1 89.56 162 ASN A O 1
ATOM 1306 N N . ARG A 1 163 ? 24.75 -15.234 6.973 1 93.56 163 ARG A N 1
ATOM 1307 C CA . ARG A 1 163 ? 24.375 -15.688 5.641 1 93.56 163 ARG A CA 1
ATOM 1308 C C . ARG A 1 163 ? 25.359 -15.203 4.59 1 93.56 163 ARG A C 1
ATOM 1310 O O . ARG A 1 163 ? 25.781 -15.969 3.721 1 93.56 163 ARG A O 1
ATOM 1317 N N . ILE A 1 164 ? 25.688 -13.852 4.762 1 90.44 164 ILE A N 1
ATOM 1318 C CA . ILE A 1 164 ? 26.578 -13.242 3.785 1 90.44 164 ILE A CA 1
ATOM 1319 C C . ILE A 1 164 ? 28.031 -13.492 4.184 1 90.44 164 ILE A C 1
ATOM 1321 O O . ILE A 1 164 ? 28.438 -13.18 5.305 1 90.44 164 ILE A O 1
ATOM 1325 N N . ASP A 1 165 ? 28.734 -14.484 3.635 1 77.94 165 ASP A N 1
ATOM 1326 C CA . ASP A 1 165 ? 30.156 -14.656 3.93 1 77.94 165 ASP A CA 1
ATOM 1327 C C . ASP A 1 165 ? 30.922 -13.359 3.729 1 77.94 165 ASP A C 1
ATOM 1329 O O . ASP A 1 165 ? 31.422 -13.094 2.637 1 77.94 165 ASP A O 1
ATOM 1333 N N . LEU A 1 166 ? 31.078 -12.555 4.758 1 76.06 166 LEU A N 1
ATOM 1334 C CA . LEU A 1 166 ? 31.625 -11.203 4.688 1 76.06 166 LEU A CA 1
ATOM 1335 C C . LEU A 1 166 ? 33.125 -11.234 4.336 1 76.06 166 LEU A C 1
ATOM 1337 O O . LEU A 1 166 ? 33.688 -10.219 3.93 1 76.06 166 LEU A O 1
ATOM 1341 N N . LYS A 1 167 ? 33.688 -12.352 4.508 1 72.25 167 LYS A N 1
ATOM 1342 C CA . LYS A 1 167 ? 35.062 -12.477 4.066 1 72.25 167 LYS A CA 1
ATOM 1343 C C . LYS A 1 167 ? 35.188 -12.438 2.545 1 72.25 167 LYS A C 1
ATOM 1345 O O . LYS A 1 167 ? 36.125 -11.859 1.991 1 72.25 167 LYS A O 1
ATOM 1350 N N . LYS A 1 168 ? 34.219 -12.914 1.92 1 73.88 168 LYS A N 1
ATOM 1351 C CA . LYS A 1 168 ? 34.219 -13.008 0.463 1 73.88 168 LYS A CA 1
ATOM 1352 C C . LYS A 1 168 ? 33.469 -11.836 -0.157 1 73.88 168 LYS A C 1
ATOM 1354 O O . LYS A 1 168 ? 33.781 -11.414 -1.271 1 73.88 168 LYS A O 1
ATOM 1359 N N . PHE A 1 169 ? 32.5 -11.375 0.63 1 78.06 169 PHE A N 1
ATOM 1360 C CA . PHE A 1 169 ? 31.656 -10.266 0.171 1 78.06 169 PHE A CA 1
ATOM 1361 C C . PHE A 1 169 ? 31.594 -9.164 1.225 1 78.06 169 PHE A C 1
ATOM 1363 O O . PHE A 1 169 ? 30.625 -9.094 1.993 1 78.06 169 PHE A O 1
ATOM 1370 N N . PRO A 1 170 ? 32.625 -8.375 1.273 1 78.12 170 PRO A N 1
ATOM 1371 C CA . PRO A 1 170 ? 32.719 -7.406 2.367 1 78.12 170 PRO A CA 1
ATOM 1372 C C . PRO A 1 170 ? 31.672 -6.293 2.248 1 78.12 170 PRO A C 1
ATOM 1374 O O . PRO A 1 170 ? 31.703 -5.516 1.29 1 78.12 170 PRO A O 1
ATOM 1377 N N . ILE A 1 171 ? 30.672 -6.43 3.049 1 80.88 171 ILE A N 1
ATOM 1378 C CA . ILE A 1 171 ? 29.703 -5.34 3.129 1 80.88 171 ILE A CA 1
ATOM 1379 C C . ILE A 1 171 ? 29.703 -4.75 4.539 1 80.88 171 ILE A C 1
ATOM 1381 O O . ILE A 1 171 ? 29.906 -5.473 5.52 1 80.88 171 ILE A O 1
ATOM 1385 N N . ASN A 1 172 ? 29.656 -3.43 4.621 1 85.81 172 ASN A N 1
ATOM 1386 C CA . ASN A 1 172 ? 29.484 -2.729 5.887 1 85.81 172 ASN A CA 1
ATOM 1387 C C . ASN A 1 172 ? 28 -2.516 6.207 1 85.81 172 ASN A C 1
ATOM 1389 O O . ASN A 1 172 ? 27.359 -1.646 5.621 1 85.81 172 ASN A O 1
ATOM 1393 N N . LEU A 1 173 ? 27.516 -3.332 7.168 1 89.06 173 LEU A N 1
ATOM 1394 C CA . LEU A 1 173 ? 26.078 -3.301 7.469 1 89.06 173 LEU A CA 1
ATOM 1395 C C . LEU A 1 173 ? 25.734 -2.082 8.32 1 89.06 173 LEU A C 1
ATOM 1397 O O . LEU A 1 173 ? 24.562 -1.81 8.57 1 89.06 173 LEU A O 1
ATOM 1401 N N . GLU A 1 174 ? 26.734 -1.319 8.719 1 87.56 174 GLU A N 1
ATOM 1402 C CA . GLU A 1 174 ? 26.453 -0.087 9.453 1 87.56 174 GLU A CA 1
ATOM 1403 C C . GLU A 1 174 ? 25.875 0.987 8.539 1 87.56 174 GLU A C 1
ATOM 1405 O O . GLU A 1 174 ? 25.219 1.917 9.008 1 87.56 174 GLU A O 1
ATOM 1410 N N . LYS A 1 175 ? 26.281 0.785 7.301 1 87.75 175 LYS A N 1
ATOM 1411 C CA . LYS A 1 175 ? 25.719 1.662 6.273 1 87.75 175 LYS A CA 1
ATOM 1412 C C . LYS A 1 175 ? 24.797 0.89 5.328 1 87.75 175 LYS A C 1
ATOM 1414 O O . LYS A 1 175 ? 24.969 -0.315 5.137 1 87.75 175 LYS A O 1
ATOM 1419 N N . ILE A 1 176 ? 23.906 1.607 4.844 1 87.81 176 ILE A N 1
ATOM 1420 C CA . ILE A 1 176 ? 23 0.975 3.885 1 87.81 176 ILE A CA 1
ATOM 1421 C C . ILE A 1 176 ? 23.781 0.591 2.625 1 87.81 176 ILE A C 1
ATOM 1423 O O . ILE A 1 176 ? 24.359 1.45 1.965 1 87.81 176 ILE A O 1
ATOM 1427 N N . PRO A 1 177 ? 23.781 -0.638 2.33 1 87.88 177 PRO A N 1
ATOM 1428 C CA . PRO A 1 177 ? 24.5 -1.041 1.122 1 87.88 177 PRO A CA 1
ATOM 1429 C C . PRO A 1 177 ? 23.75 -0.708 -0.161 1 87.88 177 PRO A C 1
ATOM 1431 O O . PRO A 1 177 ? 22.531 -0.484 -0.125 1 87.88 177 PRO A O 1
ATOM 1434 N N . SER A 1 178 ? 24.531 -0.646 -1.255 1 86.5 178 SER A N 1
ATOM 1435 C CA . SER A 1 178 ? 23.906 -0.552 -2.572 1 86.5 178 SER A CA 1
ATOM 1436 C C . SER A 1 178 ? 23.5 -1.927 -3.092 1 86.5 178 SER A C 1
ATOM 1438 O O . SER A 1 178 ? 24.25 -2.895 -2.955 1 86.5 178 SER A O 1
ATOM 1440 N N . PHE A 1 179 ? 22.359 -2.002 -3.629 1 93.12 179 PHE A N 1
ATOM 1441 C CA . PHE A 1 179 ? 21.875 -3.275 -4.141 1 93.12 179 PHE A CA 1
ATOM 1442 C C . PHE A 1 179 ? 21.984 -3.334 -5.656 1 93.12 179 PHE A C 1
ATOM 1444 O O . PHE A 1 179 ? 21.766 -2.33 -6.34 1 93.12 179 PHE A O 1
ATOM 1451 N N . ASP A 1 180 ? 22.266 -4.512 -6.145 1 93.38 180 ASP A N 1
ATOM 1452 C CA . ASP A 1 180 ? 22.406 -4.734 -7.582 1 93.38 180 ASP A CA 1
ATOM 1453 C C . ASP A 1 180 ? 21.047 -5.02 -8.227 1 93.38 180 ASP A C 1
ATOM 1455 O O . ASP A 1 180 ? 20.906 -4.93 -9.445 1 93.38 180 ASP A O 1
ATOM 1459 N N . GLY A 1 181 ? 20.094 -5.375 -7.453 1 95.81 181 GLY A N 1
ATOM 1460 C CA . GLY A 1 181 ? 18.766 -5.707 -7.918 1 95.81 181 GLY A CA 1
ATOM 1461 C C . GLY A 1 181 ? 17.75 -5.844 -6.793 1 95.81 181 GLY A C 1
ATOM 1462 O O . GLY A 1 181 ? 18.125 -6.055 -5.637 1 95.81 181 GLY A O 1
ATOM 1463 N N . ILE A 1 182 ? 16.516 -5.68 -7.117 1 96.56 182 ILE A N 1
ATOM 1464 C CA . ILE A 1 182 ? 15.414 -5.848 -6.172 1 96.56 182 ILE A CA 1
ATOM 1465 C C . ILE A 1 182 ? 14.438 -6.898 -6.695 1 96.56 182 ILE A C 1
ATOM 1467 O O . ILE A 1 182 ? 13.977 -6.812 -7.836 1 96.56 182 ILE A O 1
ATOM 1471 N N . PHE A 1 183 ? 14.172 -7.883 -5.918 1 96.62 183 PHE A N 1
ATOM 1472 C CA . PHE A 1 183 ? 13.297 -8.977 -6.312 1 96.62 183 PHE A CA 1
ATOM 1473 C C . PHE A 1 183 ? 12.094 -9.078 -5.379 1 96.62 183 PHE A C 1
ATOM 1475 O O . PHE A 1 183 ? 12.25 -9.359 -4.188 1 96.62 183 PHE A O 1
ATOM 1482 N N . ILE A 1 184 ? 10.953 -8.828 -5.895 1 94.19 184 ILE A N 1
ATOM 1483 C CA . ILE A 1 184 ? 9.719 -9.086 -5.156 1 94.19 184 ILE A CA 1
ATOM 1484 C C . ILE A 1 184 ? 9.227 -10.5 -5.449 1 94.19 184 ILE A C 1
ATOM 1486 O O . ILE A 1 184 ? 8.562 -10.742 -6.465 1 94.19 184 ILE A O 1
ATOM 1490 N N . LEU A 1 185 ? 9.453 -11.375 -4.512 1 94.88 185 LEU A N 1
ATOM 1491 C CA . LEU A 1 185 ? 9.375 -12.812 -4.781 1 94.88 185 LEU A CA 1
ATOM 1492 C C . LEU A 1 185 ? 7.996 -13.352 -4.422 1 94.88 185 LEU A C 1
ATOM 1494 O O . LEU A 1 185 ? 7.711 -14.531 -4.633 1 94.88 185 LEU A O 1
ATOM 1498 N N . ASN A 1 186 ? 7.199 -12.57 -3.832 1 92.38 186 ASN A N 1
ATOM 1499 C CA . ASN A 1 186 ? 5.797 -12.836 -3.521 1 92.38 186 ASN A CA 1
ATOM 1500 C C . ASN A 1 186 ? 5.066 -11.562 -3.104 1 92.38 186 ASN A C 1
ATOM 1502 O O . ASN A 1 186 ? 5.629 -10.469 -3.172 1 92.38 186 ASN A O 1
ATOM 1506 N N . ASP A 1 187 ? 3.803 -11.703 -2.713 1 85.19 187 ASP A N 1
ATOM 1507 C CA . ASP A 1 187 ? 3.035 -10.539 -2.283 1 85.19 187 ASP A CA 1
ATOM 1508 C C . ASP A 1 187 ? 3.756 -9.789 -1.166 1 85.19 187 ASP A C 1
ATOM 1510 O O . ASP A 1 187 ? 4.027 -10.352 -0.105 1 85.19 187 ASP A O 1
ATOM 1514 N N . PRO A 1 188 ? 4.047 -8.578 -1.487 1 85.69 188 PRO A N 1
ATOM 1515 C CA . PRO A 1 188 ? 4.691 -7.824 -0.411 1 85.69 188 PRO A CA 1
ATOM 1516 C C . PRO A 1 188 ? 3.734 -7.496 0.735 1 85.69 188 PRO A C 1
ATOM 1518 O O . PRO A 1 188 ? 2.52 -7.449 0.535 1 85.69 188 PRO A O 1
ATOM 1521 N N . VAL A 1 189 ? 4.254 -7.418 1.908 1 85.19 189 VAL A N 1
ATOM 1522 C CA . VAL A 1 189 ? 3.508 -6.938 3.066 1 85.19 189 VAL A CA 1
ATOM 1523 C C . VAL A 1 189 ? 4.059 -5.59 3.516 1 85.19 189 VAL A C 1
ATOM 1525 O O . VAL A 1 189 ? 5.203 -5.246 3.217 1 85.19 189 VAL A O 1
ATOM 1528 N N . TYR A 1 190 ? 3.197 -4.832 4.184 1 87.5 190 TYR A N 1
ATOM 1529 C CA . TYR A 1 190 ? 3.582 -3.477 4.555 1 87.5 190 TYR A CA 1
ATOM 1530 C C . TYR A 1 190 ? 3.998 -2.672 3.33 1 87.5 190 TYR A C 1
ATOM 1532 O O . TYR A 1 190 ? 5.133 -2.197 3.248 1 87.5 190 TYR A O 1
ATOM 1540 N N . TRP A 1 191 ? 3.021 -2.48 2.463 1 87.56 191 TRP A N 1
ATOM 1541 C CA . TRP A 1 191 ? 3.271 -1.83 1.181 1 87.56 191 TRP A CA 1
ATOM 1542 C C . TRP A 1 191 ? 3.977 -0.491 1.378 1 87.56 191 TRP A C 1
ATOM 1544 O O . TRP A 1 191 ? 4.859 -0.128 0.6 1 87.56 191 TRP A O 1
ATOM 1554 N N . GLU A 1 192 ? 3.533 0.241 2.371 1 86.19 192 GLU A N 1
ATOM 1555 C CA . GLU A 1 192 ? 4.109 1.559 2.625 1 86.19 192 GLU A CA 1
ATOM 1556 C C . GLU A 1 192 ? 5.613 1.467 2.861 1 86.19 192 GLU A C 1
ATOM 1558 O O . GLU A 1 192 ? 6.379 2.281 2.342 1 86.19 192 GLU A O 1
ATOM 1563 N N . ASP A 1 193 ? 6.039 0.451 3.643 1 88.5 193 ASP A N 1
ATOM 1564 C CA . ASP A 1 193 ? 7.461 0.259 3.91 1 88.5 193 ASP A CA 1
ATOM 1565 C C . ASP A 1 193 ? 8.203 -0.178 2.648 1 88.5 193 ASP A C 1
ATOM 1567 O O . ASP A 1 193 ? 9.297 0.318 2.361 1 88.5 193 ASP A O 1
ATOM 1571 N N . CYS A 1 194 ? 7.598 -1.105 1.98 1 90.38 194 CYS A N 1
ATOM 1572 C CA . CYS A 1 194 ? 8.227 -1.633 0.777 1 90.38 194 CYS A CA 1
ATOM 1573 C C . CYS A 1 194 ? 8.43 -0.533 -0.259 1 90.38 194 CYS A C 1
ATOM 1575 O O . CYS A 1 194 ? 9.523 -0.397 -0.82 1 90.38 194 CYS A O 1
ATOM 1577 N N . ILE A 1 195 ? 7.41 0.221 -0.489 1 88.12 195 ILE A N 1
ATOM 1578 C CA . ILE A 1 195 ? 7.469 1.278 -1.492 1 88.12 195 ILE A CA 1
ATOM 1579 C C . ILE A 1 195 ? 8.5 2.328 -1.077 1 88.12 195 ILE A C 1
ATOM 1581 O O . ILE A 1 195 ? 9.297 2.783 -1.9 1 88.12 195 ILE A O 1
ATOM 1585 N N . GLN A 1 196 ? 8.5 2.695 0.206 1 86.44 196 GLN A N 1
ATOM 1586 C CA . GLN A 1 196 ? 9.461 3.664 0.733 1 86.44 196 GLN A CA 1
ATOM 1587 C C . GLN A 1 196 ? 10.891 3.189 0.523 1 86.44 196 GLN A C 1
ATOM 1589 O O . GLN A 1 196 ? 11.727 3.928 -0.007 1 86.44 196 GLN A O 1
ATOM 1594 N N . VAL A 1 197 ? 11.172 1.988 0.899 1 89.94 197 VAL A N 1
ATOM 1595 C CA . VAL A 1 197 ? 12.531 1.447 0.848 1 89.94 197 VAL A CA 1
ATOM 1596 C C . VAL A 1 197 ? 12.977 1.312 -0.606 1 89.94 197 VAL A C 1
ATOM 1598 O O . VAL A 1 197 ? 14.07 1.741 -0.968 1 89.94 197 VAL A O 1
ATOM 1601 N N . ILE A 1 198 ? 12.156 0.764 -1.437 1 91.31 198 ILE A N 1
ATOM 1602 C CA . ILE A 1 198 ? 12.516 0.51 -2.828 1 91.31 198 ILE A CA 1
ATOM 1603 C C . ILE A 1 198 ? 12.773 1.834 -3.545 1 91.31 198 ILE A C 1
ATOM 1605 O O . ILE A 1 198 ? 13.781 1.987 -4.234 1 91.31 198 ILE A O 1
ATOM 1609 N N . THR A 1 199 ? 11.906 2.766 -3.365 1 85.38 199 THR A N 1
ATOM 1610 C CA . THR A 1 199 ? 12.07 4.055 -4.027 1 85.38 199 THR A CA 1
ATOM 1611 C C . THR A 1 199 ? 13.328 4.762 -3.537 1 85.38 199 THR A C 1
ATOM 1613 O O . THR A 1 199 ? 14.055 5.371 -4.328 1 85.38 199 THR A O 1
ATOM 1616 N N . ASN A 1 200 ? 13.555 4.66 -2.234 1 83.44 200 ASN A N 1
ATOM 1617 C CA . ASN A 1 200 ? 14.766 5.262 -1.678 1 83.44 200 ASN A CA 1
ATOM 1618 C C . ASN A 1 200 ? 16.031 4.625 -2.258 1 83.44 200 ASN A C 1
ATOM 1620 O O . ASN A 1 200 ? 17 5.32 -2.547 1 83.44 200 ASN A O 1
ATOM 1624 N N . GLN A 1 201 ? 16.047 3.332 -2.367 1 86.69 201 GLN A N 1
ATOM 1625 C CA . GLN A 1 201 ? 17.219 2.623 -2.867 1 86.69 201 GLN A CA 1
ATOM 1626 C C . GLN A 1 201 ? 17.5 2.965 -4.328 1 86.69 201 GLN A C 1
ATOM 1628 O O . GLN A 1 201 ? 18.656 3.102 -4.738 1 86.69 201 GLN A O 1
ATOM 1633 N N . ILE A 1 202 ? 16.484 3.082 -5.07 1 83.44 202 ILE A N 1
ATOM 1634 C CA . ILE A 1 202 ? 16.625 3.398 -6.488 1 83.44 202 ILE A CA 1
ATOM 1635 C C . ILE A 1 202 ? 17.141 4.828 -6.652 1 83.44 202 ILE A C 1
ATOM 1637 O O . ILE A 1 202 ? 18.016 5.094 -7.48 1 83.44 202 ILE A O 1
ATOM 1641 N N . TYR A 1 203 ? 16.656 5.676 -5.848 1 76.06 203 TYR A N 1
ATOM 1642 C CA . TYR A 1 203 ? 17.047 7.078 -5.926 1 76.06 203 TYR A CA 1
ATOM 1643 C C . TYR A 1 203 ? 18.469 7.277 -5.441 1 76.06 203 TYR A C 1
ATOM 1645 O O . TYR A 1 203 ? 19.219 8.062 -6.02 1 76.06 203 TYR A O 1
ATOM 1653 N N . HIS A 1 204 ? 18.734 6.688 -4.371 1 72.38 204 HIS A N 1
ATOM 1654 C CA . HIS A 1 204 ? 20.078 6.805 -3.828 1 72.38 204 HIS A CA 1
ATOM 1655 C C . HIS A 1 204 ? 21.125 6.344 -4.84 1 72.38 204 HIS A C 1
ATOM 1657 O O . HIS A 1 204 ? 22.188 6.961 -4.965 1 72.38 204 HIS A O 1
ATOM 1663 N N . GLN A 1 205 ? 20.891 5.348 -5.469 1 66.19 205 GLN A N 1
ATOM 1664 C CA . GLN A 1 205 ? 21.828 4.82 -6.457 1 66.19 205 GLN A CA 1
ATOM 1665 C C . GLN A 1 205 ? 21.984 5.785 -7.629 1 66.19 205 GLN A C 1
ATOM 1667 O O . GLN A 1 205 ? 23.094 5.996 -8.117 1 66.19 205 GLN A O 1
ATOM 1672 N N . ASP A 1 206 ? 20.906 6.266 -8.016 1 60.22 206 ASP A N 1
ATOM 1673 C CA . ASP A 1 206 ? 20.953 7.215 -9.125 1 60.22 206 ASP A CA 1
ATOM 1674 C C . ASP A 1 206 ? 21.734 8.469 -8.75 1 60.22 206 ASP A C 1
ATOM 1676 O O . ASP A 1 206 ? 22.469 9.016 -9.562 1 60.22 206 ASP A O 1
ATOM 1680 N N . TYR A 1 207 ? 21.594 8.68 -7.48 1 55.91 207 TYR A N 1
ATOM 1681 C CA . TYR A 1 207 ? 22.281 9.852 -6.953 1 55.91 207 TYR A CA 1
ATOM 1682 C C . TYR A 1 207 ? 23.781 9.625 -6.914 1 55.91 207 TYR A C 1
ATOM 1684 O O . TYR A 1 207 ? 24.562 10.492 -7.336 1 55.91 207 TYR A O 1
ATOM 1692 N N . LEU A 1 208 ? 24.141 8.547 -6.453 1 54.88 208 LEU A N 1
ATOM 1693 C CA . LEU A 1 208 ? 25.562 8.211 -6.371 1 54.88 208 LEU A CA 1
ATOM 1694 C C . LEU A 1 208 ? 26.188 8.164 -7.762 1 54.88 208 LEU A C 1
ATOM 1696 O O . LEU A 1 208 ? 27.344 8.578 -7.945 1 54.88 208 LEU A O 1
ATOM 1700 N N . GLN A 1 209 ? 25.422 7.75 -8.68 1 54.19 209 GLN A N 1
ATOM 1701 C CA . GLN A 1 209 ? 25.922 7.637 -10.047 1 54.19 209 GLN A CA 1
ATOM 1702 C C . GLN A 1 209 ? 26.094 9.016 -10.68 1 54.19 209 GLN A C 1
ATOM 1704 O O . GLN A 1 209 ? 27.031 9.234 -11.445 1 54.19 209 GLN A O 1
ATOM 1709 N N . SER A 1 210 ? 25.141 9.789 -10.398 1 51.25 210 SER A N 1
ATOM 1710 C CA . SER A 1 210 ? 25.203 11.125 -10.969 1 51.25 210 SER A CA 1
ATOM 1711 C C . SER A 1 210 ? 26.406 11.891 -10.461 1 51.25 210 SER A C 1
ATOM 1713 O O . SER A 1 210 ? 26.969 12.734 -11.164 1 51.25 210 SER A O 1
ATOM 1715 N N . PHE A 1 211 ? 26.859 11.523 -9.344 1 50.88 211 PHE A N 1
ATOM 1716 C CA . PHE A 1 211 ? 28.031 12.164 -8.773 1 50.88 211 PHE A CA 1
ATOM 1717 C C . PHE A 1 211 ? 29.312 11.586 -9.375 1 50.88 211 PHE A C 1
ATOM 1719 O O . PHE A 1 211 ? 30.281 12.305 -9.586 1 50.88 211 PHE A O 1
ATOM 1726 N N . ASN A 1 212 ? 29.281 10.391 -9.633 1 49.91 212 ASN A N 1
ATOM 1727 C CA . ASN A 1 212 ? 30.469 9.758 -10.18 1 49.91 212 ASN A CA 1
ATOM 1728 C C . ASN A 1 212 ? 30.594 10.023 -11.68 1 49.91 212 ASN A C 1
ATOM 1730 O O . ASN A 1 212 ? 31.703 9.977 -12.227 1 49.91 212 ASN A O 1
ATOM 1734 N N . ASN A 1 213 ? 29.562 10.039 -12.375 1 45.66 213 ASN A N 1
ATOM 1735 C CA . ASN A 1 213 ? 29.625 10.203 -13.828 1 45.66 213 ASN A CA 1
ATOM 1736 C C . ASN A 1 213 ? 29.859 11.656 -14.219 1 45.66 213 ASN A C 1
ATOM 1738 O O . ASN A 1 213 ? 29.625 12.039 -15.367 1 45.66 213 ASN A O 1
ATOM 1742 N N . LYS A 1 214 ? 30.125 12.797 -13.516 1 43.91 214 LYS A N 1
ATOM 1743 C CA . LYS A 1 214 ? 30.484 14.062 -14.148 1 43.91 214 LYS A CA 1
ATOM 1744 C C . LYS A 1 214 ? 31.531 13.844 -15.234 1 43.91 214 LYS A C 1
ATOM 1746 O O . LYS A 1 214 ? 31.719 14.695 -16.109 1 43.91 214 LYS A O 1
ATOM 1751 N N . ASN A 1 215 ? 32.625 13.109 -15.141 1 40 215 ASN A N 1
ATOM 1752 C CA . ASN A 1 215 ? 33.562 13.039 -16.266 1 40 215 ASN A CA 1
ATOM 1753 C C . ASN A 1 215 ? 32.969 12.234 -17.422 1 40 215 ASN A C 1
ATOM 1755 O O . ASN A 1 215 ? 33.312 12.461 -18.578 1 40 215 ASN A O 1
ATOM 1759 N N . ASP A 1 216 ? 33.031 10.867 -17.438 1 39.84 216 ASP A N 1
ATOM 1760 C CA . ASP A 1 216 ? 32.844 10.023 -18.609 1 39.84 216 ASP A CA 1
ATOM 1761 C C . ASP A 1 216 ? 31.391 9.969 -19.031 1 39.84 216 ASP A C 1
ATOM 1763 O O . ASP A 1 216 ? 30.516 9.641 -18.234 1 39.84 216 ASP A O 1
ATOM 1767 N N . SER A 1 217 ? 31.016 10.773 -20.094 1 41.12 217 SER A N 1
ATOM 1768 C CA . SER A 1 217 ? 29.828 10.891 -20.922 1 41.12 217 SER A CA 1
ATOM 1769 C C . SER A 1 217 ? 29 9.602 -20.906 1 41.12 217 SER A C 1
ATOM 1771 O O . SER A 1 217 ? 27.781 9.641 -21.016 1 41.12 217 SER A O 1
ATOM 1773 N N . GLU A 1 218 ? 29.641 8.398 -21.391 1 38.06 218 GLU A N 1
ATOM 1774 C CA . GLU A 1 218 ? 29.047 7.16 -21.875 1 38.06 218 GLU A CA 1
ATOM 1775 C C . GLU A 1 218 ? 28.578 6.285 -20.719 1 38.06 218 GLU A C 1
ATOM 1777 O O . GLU A 1 218 ? 28.156 5.145 -20.938 1 38.06 218 GLU A O 1
ATOM 1782 N N . LYS A 1 219 ? 29.109 6.516 -19.594 1 41.59 219 LYS A N 1
ATOM 1783 C CA . LYS A 1 219 ? 28.828 5.41 -18.672 1 41.59 219 LYS A CA 1
ATOM 1784 C C . LYS A 1 219 ? 27.344 5.301 -18.359 1 41.59 219 LYS A C 1
ATOM 1786 O O . LYS A 1 219 ? 26.719 6.285 -17.969 1 41.59 219 LYS A O 1
ATOM 1791 N N . SER A 1 220 ? 26.578 4.363 -18.828 1 42.69 220 SER A N 1
ATOM 1792 C CA . SER A 1 220 ? 25.25 3.779 -18.781 1 42.69 220 SER A CA 1
ATOM 1793 C C . SER A 1 220 ? 24.672 3.84 -17.375 1 42.69 220 SER A C 1
ATOM 1795 O O . SER A 1 220 ? 25.297 3.391 -16.406 1 42.69 220 SER A O 1
ATOM 1797 N N . GLN A 1 221 ? 24.016 4.859 -16.875 1 48.62 221 GLN A N 1
ATOM 1798 C CA . GLN A 1 221 ? 23.219 5.012 -15.656 1 48.62 221 GLN A CA 1
ATOM 1799 C C . GLN A 1 221 ? 22.719 3.66 -15.156 1 48.62 221 GLN A C 1
ATOM 1801 O O . GLN A 1 221 ? 21.922 2.998 -15.82 1 48.62 221 GLN A O 1
ATOM 1806 N N . LYS A 1 222 ? 23.547 2.939 -14.391 1 57.94 222 LYS A N 1
ATOM 1807 C CA . LYS A 1 222 ? 23.156 1.646 -13.836 1 57.94 222 LYS A CA 1
ATOM 1808 C C . LYS A 1 222 ? 21.875 1.76 -13 1 57.94 222 LYS A C 1
ATOM 1810 O O . LYS A 1 222 ? 21.875 2.416 -11.961 1 57.94 222 LYS A O 1
ATOM 1815 N N . HIS A 1 223 ? 20.75 1.556 -13.562 1 77.75 223 HIS A N 1
ATOM 1816 C CA . HIS A 1 223 ? 19.438 1.525 -12.906 1 77.75 223 HIS A CA 1
ATOM 1817 C C . HIS A 1 223 ? 19.188 0.178 -12.242 1 77.75 223 HIS A C 1
ATOM 1819 O O . HIS A 1 223 ? 19.594 -0.864 -12.766 1 77.75 223 HIS A O 1
ATOM 1825 N N . ILE A 1 224 ? 18.875 0.231 -10.984 1 89.88 224 ILE A N 1
ATOM 1826 C CA . ILE A 1 224 ? 18.516 -0.997 -10.289 1 89.88 224 ILE A CA 1
ATOM 1827 C C . ILE A 1 224 ? 17.297 -1.627 -10.953 1 89.88 224 ILE A C 1
ATOM 1829 O O . ILE A 1 224 ? 16.266 -0.966 -11.141 1 89.88 224 ILE A O 1
ATOM 1833 N N . GLU A 1 225 ? 17.531 -2.85 -11.445 1 94.06 225 GLU A N 1
ATOM 1834 C CA . GLU A 1 225 ? 16.406 -3.586 -12.023 1 94.06 225 GLU A CA 1
ATOM 1835 C C . GLU A 1 225 ? 15.508 -4.156 -10.93 1 94.06 225 GLU A C 1
ATOM 1837 O O . GLU A 1 225 ? 15.992 -4.598 -9.883 1 94.06 225 GLU A O 1
ATOM 1842 N N . ILE A 1 226 ? 14.227 -4.082 -11.219 1 94.38 226 ILE A N 1
ATOM 1843 C CA . ILE A 1 226 ? 13.25 -4.652 -10.305 1 94.38 226 ILE A CA 1
ATOM 1844 C C . ILE A 1 226 ? 12.562 -5.848 -10.961 1 94.38 226 ILE A C 1
ATOM 1846 O O . ILE A 1 226 ? 12.188 -5.789 -12.133 1 94.38 226 ILE A O 1
ATOM 1850 N N . PHE A 1 227 ? 12.484 -6.926 -10.273 1 94.38 227 PHE A N 1
ATOM 1851 C CA . PHE A 1 227 ? 11.805 -8.125 -10.742 1 94.38 227 PHE A CA 1
ATOM 1852 C C . PHE A 1 227 ? 10.586 -8.43 -9.883 1 94.38 227 PHE A C 1
ATOM 1854 O O . PHE A 1 227 ? 10.672 -8.422 -8.656 1 94.38 227 PHE A O 1
ATOM 1861 N N . THR A 1 228 ? 9.453 -8.602 -10.469 1 92 228 THR A N 1
ATOM 1862 C CA . THR A 1 228 ? 8.211 -8.93 -9.766 1 92 228 THR A CA 1
ATOM 1863 C C . THR A 1 228 ? 7.617 -10.234 -10.305 1 92 228 THR A C 1
ATOM 1865 O O . THR A 1 228 ? 7.969 -10.68 -11.398 1 92 228 THR A O 1
ATOM 1868 N N . VAL A 1 229 ? 6.734 -10.906 -9.523 1 90.06 229 VAL A N 1
ATOM 1869 C CA . VAL A 1 229 ? 6.32 -12.242 -9.922 1 90.06 229 VAL A CA 1
ATOM 1870 C C . VAL A 1 229 ? 4.801 -12.305 -10.047 1 90.06 229 VAL A C 1
ATOM 1872 O O . VAL A 1 229 ? 4.227 -13.375 -10.266 1 90.06 229 VAL A O 1
ATOM 1875 N N . ASN A 1 230 ? 4.09 -11.344 -9.781 1 74.31 230 ASN A N 1
ATOM 1876 C CA . ASN A 1 230 ? 2.635 -11.359 -9.891 1 74.31 230 ASN A CA 1
ATOM 1877 C C . ASN A 1 230 ? 2.09 -10.008 -10.336 1 74.31 230 ASN A C 1
ATOM 1879 O O . ASN A 1 230 ? 2.484 -8.969 -9.797 1 74.31 230 ASN A O 1
ATOM 1883 N N . ASN A 1 231 ? 1.354 -10.094 -11.383 1 64.94 231 ASN A N 1
ATOM 1884 C CA . ASN A 1 231 ? 0.755 -8.828 -11.797 1 64.94 231 ASN A CA 1
ATOM 1885 C C . ASN A 1 231 ? -0.769 -8.898 -11.773 1 64.94 231 ASN A C 1
ATOM 1887 O O . ASN A 1 231 ? -1.441 -8 -12.289 1 64.94 231 ASN A O 1
ATOM 1891 N N . ASP A 1 232 ? -1.168 -9.992 -11.125 1 63.28 232 ASP A N 1
ATOM 1892 C CA . ASP A 1 232 ? -2.623 -10.086 -11.047 1 63.28 232 ASP A CA 1
ATOM 1893 C C . ASP A 1 232 ? -3.205 -8.969 -10.188 1 63.28 232 ASP A C 1
ATOM 1895 O O . ASP A 1 232 ? -2.58 -8.531 -9.219 1 63.28 232 ASP A O 1
ATOM 1899 N N . ILE A 1 233 ? -4.262 -8.508 -10.641 1 52.62 233 ILE A N 1
ATOM 1900 C CA . ILE A 1 233 ? -4.945 -7.512 -9.82 1 52.62 233 ILE A CA 1
ATOM 1901 C C . ILE A 1 233 ? -5.699 -8.203 -8.688 1 52.62 233 ILE A C 1
ATOM 1903 O O . ILE A 1 233 ? -5.719 -7.715 -7.559 1 52.62 233 ILE A O 1
ATOM 1907 N N . THR A 1 234 ? -6.383 -9.438 -8.953 1 51.69 234 THR A N 1
ATOM 1908 C CA . THR A 1 234 ? -7.129 -10.188 -7.945 1 51.69 234 THR A CA 1
ATOM 1909 C C . THR A 1 234 ? -6.883 -11.68 -8.094 1 51.69 234 THR A C 1
ATOM 1911 O O . THR A 1 234 ? -6.324 -12.125 -9.102 1 51.69 234 THR A O 1
ATOM 1914 N N . TYR A 1 235 ? -7.012 -12.43 -6.988 1 47.53 235 TYR A N 1
ATOM 1915 C CA . TYR A 1 235 ? -7.047 -13.891 -7.062 1 47.53 235 TYR A CA 1
ATOM 1916 C C . TYR A 1 235 ? -8.219 -14.445 -6.266 1 47.53 235 TYR A C 1
ATOM 1918 O O . TYR A 1 235 ? -8.742 -13.781 -5.371 1 47.53 235 TYR A O 1
ATOM 1926 N N . ALA A 1 236 ? -8.742 -15.609 -6.668 1 44.91 236 ALA A N 1
ATOM 1927 C CA . ALA A 1 236 ? -9.914 -16.234 -6.07 1 44.91 236 ALA A CA 1
ATOM 1928 C C . ALA A 1 236 ? -9.562 -16.891 -4.734 1 44.91 236 ALA A C 1
ATOM 1930 O O . ALA A 1 236 ? -8.594 -17.656 -4.645 1 44.91 236 ALA A O 1
ATOM 1931 N N . ASP A 1 237 ? -10.016 -16.391 -3.555 1 47.5 237 ASP A N 1
ATOM 1932 C CA . ASP A 1 237 ? -9.875 -17.047 -2.258 1 47.5 237 ASP A CA 1
ATOM 1933 C C . ASP A 1 237 ? -11.195 -17.641 -1.797 1 47.5 237 ASP A C 1
ATOM 1935 O O . ASP A 1 237 ? -12.195 -17.594 -2.52 1 47.5 237 ASP A O 1
ATOM 1939 N N . THR A 1 238 ? -11.039 -18.516 -0.642 1 38.97 238 THR A N 1
ATOM 1940 C CA . THR A 1 238 ? -12.211 -19.172 -0.08 1 38.97 238 THR A CA 1
ATOM 1941 C C . THR A 1 238 ? -13.375 -18.188 0.035 1 38.97 238 THR A C 1
ATOM 1943 O O . THR A 1 238 ? -14.539 -18.594 -0.079 1 38.97 238 THR A O 1
ATOM 1946 N N . PHE A 1 239 ? -12.875 -16.938 0.522 1 39.84 239 PHE A N 1
ATOM 1947 C CA . PHE A 1 239 ? -13.977 -15.984 0.663 1 39.84 239 PHE A CA 1
ATOM 1948 C C . PHE A 1 239 ? -14.234 -15.258 -0.65 1 39.84 239 PHE A C 1
ATOM 1950 O O . PHE A 1 239 ? -13.305 -15 -1.415 1 39.84 239 PHE A O 1
ATOM 1957 N N . ARG A 1 240 ? -15.406 -15.352 -1.15 1 40.16 240 ARG A N 1
ATOM 1958 C CA . ARG A 1 240 ? -16.047 -14.844 -2.361 1 40.16 240 ARG A CA 1
ATOM 1959 C C . ARG A 1 240 ? -15.492 -13.477 -2.744 1 40.16 240 ARG A C 1
ATOM 1961 O O . ARG A 1 240 ? -16.016 -12.812 -3.633 1 40.16 240 ARG A O 1
ATOM 1968 N N . LEU A 1 241 ? -14.562 -12.883 -1.938 1 42.56 241 LEU A N 1
ATOM 1969 C CA . LEU A 1 241 ? -14.109 -11.555 -2.324 1 42.56 241 LEU A CA 1
ATOM 1970 C C . LEU A 1 241 ? -12.742 -11.617 -2.998 1 42.56 241 LEU A C 1
ATOM 1972 O O . LEU A 1 241 ? -11.883 -12.422 -2.602 1 42.56 241 LEU A O 1
ATOM 1976 N N . ASN A 1 242 ? -12.703 -11.148 -4.199 1 49.12 242 ASN A N 1
ATOM 1977 C CA . ASN A 1 242 ? -11.422 -10.984 -4.875 1 49.12 242 ASN A CA 1
ATOM 1978 C C . ASN A 1 242 ? -10.391 -10.305 -3.971 1 49.12 242 ASN A C 1
ATOM 1980 O O . ASN A 1 242 ? -10.703 -9.305 -3.316 1 49.12 242 ASN A O 1
ATOM 1984 N N . ARG A 1 243 ? -9.352 -11.062 -3.57 1 58.59 243 ARG A N 1
ATOM 1985 C CA . ARG A 1 243 ? -8.25 -10.508 -2.785 1 58.59 243 ARG A CA 1
ATOM 1986 C C . ARG A 1 243 ? -7.273 -9.742 -3.672 1 58.59 243 ARG A C 1
ATOM 1988 O O . ARG A 1 243 ? -7.004 -10.156 -4.801 1 58.59 243 ARG A O 1
ATOM 1995 N N . LEU A 1 244 ? -7.047 -8.508 -3.184 1 62 244 LEU A N 1
ATOM 1996 C CA . LEU A 1 244 ? -6.055 -7.715 -3.902 1 62 244 LEU A CA 1
ATOM 1997 C C . LEU A 1 244 ? -4.75 -8.484 -4.051 1 62 244 LEU A C 1
ATOM 1999 O O . LEU A 1 244 ? -4.281 -9.117 -3.098 1 62 244 LEU A O 1
ATOM 2003 N N . ALA A 1 245 ? -4.426 -8.633 -5.309 1 58.94 245 ALA A N 1
ATOM 2004 C CA . ALA A 1 245 ? -3.129 -9.242 -5.59 1 58.94 245 ALA A CA 1
ATOM 2005 C C . ALA A 1 245 ? -2.043 -8.18 -5.742 1 58.94 245 ALA A C 1
ATOM 2007 O O . ALA A 1 245 ? -2.215 -7.043 -5.305 1 58.94 245 ALA A O 1
ATOM 2008 N N . PHE A 1 246 ? -0.939 -8.617 -6.336 1 65.44 246 PHE A N 1
ATOM 2009 C CA . PHE A 1 246 ? 0.351 -7.949 -6.441 1 65.44 246 PHE A CA 1
ATOM 2010 C C . PHE A 1 246 ? 0.274 -6.777 -7.414 1 65.44 246 PHE A C 1
ATOM 2012 O O . PHE A 1 246 ? 1.042 -5.82 -7.305 1 65.44 246 PHE A O 1
ATOM 2019 N N . GLY A 1 247 ? -0.7 -6.84 -8.211 1 68.69 247 GLY A N 1
ATOM 2020 C CA . GLY A 1 247 ? -0.723 -5.871 -9.297 1 68.69 247 GLY A CA 1
ATOM 2021 C C . GLY A 1 247 ? -0.796 -4.438 -8.812 1 68.69 247 GLY A C 1
ATOM 2022 O O . GLY A 1 247 ? 0.052 -3.613 -9.164 1 68.69 247 GLY A O 1
ATOM 2023 N N . PRO A 1 248 ? -1.692 -4.176 -7.984 1 73.75 248 PRO A N 1
ATOM 2024 C CA . PRO A 1 248 ? -1.829 -2.811 -7.473 1 73.75 248 PRO A CA 1
ATOM 2025 C C . PRO A 1 248 ? -0.567 -2.314 -6.77 1 73.75 248 PRO A C 1
ATOM 2027 O O . PRO A 1 248 ? -0.263 -1.119 -6.812 1 73.75 248 PRO A O 1
ATOM 2030 N N . PHE A 1 249 ? 0.082 -3.184 -6.195 1 83.06 249 PHE A N 1
ATOM 2031 C CA . PHE A 1 249 ? 1.333 -2.801 -5.555 1 83.06 249 PHE A CA 1
ATOM 2032 C C . PHE A 1 249 ? 2.328 -2.273 -6.582 1 83.06 249 PHE A C 1
ATOM 2034 O O . PHE A 1 249 ? 2.928 -1.214 -6.387 1 83.06 249 PHE A O 1
ATOM 2041 N N . THR A 1 250 ? 2.547 -2.979 -7.633 1 82.62 250 THR A N 1
ATOM 2042 C CA . THR A 1 250 ? 3.512 -2.609 -8.664 1 82.62 250 THR A CA 1
ATOM 2043 C C . THR A 1 250 ? 3.148 -1.266 -9.289 1 82.62 250 THR A C 1
ATOM 2045 O O . THR A 1 250 ? 4.02 -0.424 -9.516 1 82.62 250 THR A O 1
ATOM 2048 N N . TYR A 1 251 ? 1.961 -1.137 -9.547 1 78.44 251 TYR A N 1
ATOM 2049 C CA . TYR A 1 251 ? 1.493 0.127 -10.102 1 78.44 251 TYR A CA 1
ATOM 2050 C C . TYR A 1 251 ? 1.79 1.285 -9.156 1 78.44 251 TYR A C 1
ATOM 2052 O O . TYR A 1 251 ? 2.211 2.359 -9.594 1 78.44 251 TYR A O 1
ATOM 2060 N N . THR A 1 252 ? 1.47 1.063 -7.945 1 82.5 252 THR A N 1
ATOM 2061 C CA . THR A 1 252 ? 1.706 2.09 -6.938 1 82.5 252 THR A CA 1
ATOM 2062 C C . THR A 1 252 ? 3.191 2.43 -6.848 1 82.5 252 THR A C 1
ATOM 2064 O O . THR A 1 252 ? 3.562 3.605 -6.789 1 82.5 252 THR A O 1
ATOM 2067 N N . LEU A 1 253 ? 3.961 1.38 -6.832 1 86.94 253 LEU A N 1
ATOM 2068 C CA . LEU A 1 253 ? 5.406 1.569 -6.785 1 86.94 253 LEU A CA 1
ATOM 2069 C C . LEU A 1 253 ? 5.879 2.42 -7.957 1 86.94 253 LEU A C 1
ATOM 2071 O O . LEU A 1 253 ? 6.664 3.354 -7.777 1 86.94 253 LEU A O 1
ATOM 2075 N N . GLN A 1 254 ? 5.406 2.176 -9.109 1 84.19 254 GLN A N 1
ATOM 2076 C CA . GLN A 1 254 ? 5.777 2.914 -10.312 1 84.19 254 GLN A CA 1
ATOM 2077 C C . GLN A 1 254 ? 5.328 4.371 -10.219 1 84.19 254 GLN A C 1
ATOM 2079 O O . GLN A 1 254 ? 6.086 5.281 -10.562 1 84.19 254 GLN A O 1
ATOM 2084 N N . ARG A 1 255 ? 4.168 4.508 -9.812 1 79.19 255 ARG A N 1
ATOM 2085 C CA . ARG A 1 255 ? 3.602 5.852 -9.734 1 79.19 255 ARG A CA 1
ATOM 2086 C C . ARG A 1 255 ? 4.344 6.699 -8.711 1 79.19 255 ARG A C 1
ATOM 2088 O O . ARG A 1 255 ? 4.629 7.871 -8.953 1 79.19 255 ARG A O 1
ATOM 2095 N N . VAL A 1 256 ? 4.547 6.148 -7.582 1 80.44 256 VAL A N 1
ATOM 2096 C CA . VAL A 1 256 ? 5.246 6.863 -6.52 1 80.44 256 VAL A CA 1
ATOM 2097 C C . VAL A 1 256 ? 6.645 7.258 -6.996 1 80.44 256 VAL A C 1
ATOM 2099 O O . VAL A 1 256 ? 7.078 8.391 -6.785 1 80.44 256 VAL A O 1
ATOM 2102 N N . SER A 1 257 ? 7.324 6.355 -7.621 1 81.75 257 SER A N 1
ATOM 2103 C CA . SER A 1 257 ? 8.664 6.641 -8.133 1 81.75 257 SER A CA 1
ATOM 2104 C C . SER A 1 257 ? 8.633 7.77 -9.156 1 81.75 257 SER A C 1
ATOM 2106 O O . SER A 1 257 ? 9.5 8.648 -9.141 1 81.75 257 SER A O 1
ATOM 2108 N N . LYS A 1 258 ? 7.633 7.723 -9.961 1 79.25 258 LYS A N 1
ATOM 2109 C CA . LYS A 1 258 ? 7.488 8.75 -10.992 1 79.25 258 LYS A CA 1
ATOM 2110 C C . LYS A 1 258 ? 7.188 10.109 -10.375 1 79.25 258 LYS A C 1
ATOM 2112 O O . LYS A 1 258 ? 7.781 11.117 -10.758 1 79.25 258 LYS A O 1
ATOM 2117 N N . GLU A 1 259 ? 6.336 10.109 -9.508 1 71.31 259 GLU A N 1
ATOM 2118 C CA . GLU A 1 259 ? 5.898 11.359 -8.891 1 71.31 259 GLU A CA 1
ATOM 2119 C C . GLU A 1 259 ? 7 11.969 -8.031 1 71.31 259 GLU A C 1
ATOM 2121 O O . GLU A 1 259 ? 7.176 13.188 -8.008 1 71.31 259 GLU A O 1
ATOM 2126 N N . LEU A 1 260 ? 7.668 11.125 -7.332 1 69.19 260 LEU A N 1
ATOM 2127 C CA . LEU A 1 260 ? 8.664 11.609 -6.379 1 69.19 260 LEU A CA 1
ATOM 2128 C C . LEU A 1 260 ? 9.977 11.93 -7.086 1 69.19 260 LEU A C 1
ATOM 2130 O O . LEU A 1 260 ? 10.648 12.906 -6.738 1 69.19 260 LEU A O 1
ATOM 2134 N N . HIS A 1 261 ? 10.312 11.078 -8.008 1 70.31 261 HIS A N 1
ATOM 2135 C CA . HIS A 1 261 ? 11.68 11.172 -8.516 1 70.31 261 HIS A CA 1
ATOM 2136 C C . HIS A 1 261 ? 11.688 11.312 -10.031 1 70.31 261 HIS A C 1
ATOM 2138 O O . HIS A 1 261 ? 12.758 11.344 -10.648 1 70.31 261 HIS A O 1
ATOM 2144 N N . ASN A 1 262 ? 10.492 11.406 -10.562 1 73.44 262 ASN A N 1
ATOM 2145 C CA . ASN A 1 262 ? 10.375 11.469 -12.016 1 73.44 262 ASN A CA 1
ATOM 2146 C C . ASN A 1 262 ? 11.148 10.344 -12.695 1 73.44 262 ASN A C 1
ATOM 2148 O O . ASN A 1 262 ? 11.82 10.57 -13.703 1 73.44 262 ASN A O 1
ATOM 2152 N N . GLN A 1 263 ? 11.141 9.312 -12.062 1 75.75 263 GLN A N 1
ATOM 2153 C CA . GLN A 1 263 ? 11.891 8.172 -12.57 1 75.75 263 GLN A CA 1
ATOM 2154 C C . GLN A 1 263 ? 10.953 7.043 -12.992 1 75.75 263 GLN A C 1
ATOM 2156 O O . GLN A 1 263 ? 10.016 6.707 -12.266 1 75.75 263 GLN A O 1
ATOM 2161 N N . ASN A 1 264 ? 11.273 6.582 -14.172 1 82.06 264 ASN A N 1
ATOM 2162 C CA . ASN A 1 264 ? 10.617 5.355 -14.609 1 82.06 264 ASN A CA 1
ATOM 2163 C C . ASN A 1 264 ? 11.383 4.117 -14.148 1 82.06 264 ASN A C 1
ATOM 2165 O O . ASN A 1 264 ? 12.586 4.008 -14.375 1 82.06 264 ASN A O 1
ATOM 2169 N N . LEU A 1 265 ? 10.688 3.258 -13.547 1 87.62 265 LEU A N 1
ATOM 2170 C CA . LEU A 1 265 ? 11.32 2.055 -13.016 1 87.62 265 LEU A CA 1
ATOM 2171 C C . LEU A 1 265 ? 11.477 0.999 -14.102 1 87.62 265 LEU A C 1
ATOM 2173 O O . LEU A 1 265 ? 10.609 0.848 -14.961 1 87.62 265 LEU A O 1
ATOM 2177 N N . ASN A 1 266 ? 12.625 0.347 -14.062 1 89.44 266 ASN A N 1
ATOM 2178 C CA . ASN A 1 266 ? 12.828 -0.832 -14.898 1 89.44 266 ASN A CA 1
ATOM 2179 C C . ASN A 1 266 ? 12.312 -2.098 -14.219 1 89.44 266 ASN A C 1
ATOM 2181 O O . ASN A 1 266 ? 13.031 -2.721 -13.438 1 89.44 266 ASN A O 1
ATOM 2185 N N . ILE A 1 267 ? 11.109 -2.428 -14.578 1 90.44 267 ILE A N 1
ATOM 2186 C CA . ILE A 1 267 ? 10.461 -3.543 -13.898 1 90.44 267 ILE A CA 1
ATOM 2187 C C . ILE A 1 267 ? 10.289 -4.711 -14.867 1 90.44 267 ILE A C 1
ATOM 2189 O O . ILE A 1 267 ? 9.75 -4.539 -15.961 1 90.44 267 ILE A O 1
ATOM 2193 N N . HIS A 1 268 ? 10.836 -5.844 -14.539 1 91.06 268 HIS A N 1
ATOM 2194 C CA . HIS A 1 268 ? 10.594 -7.102 -15.234 1 91.06 268 HIS A CA 1
ATOM 2195 C C . HIS A 1 268 ? 9.484 -7.902 -14.555 1 91.06 268 HIS A C 1
ATOM 2197 O O . HIS A 1 268 ? 9.633 -8.352 -13.422 1 91.06 268 HIS A O 1
ATOM 2203 N N . ILE A 1 269 ? 8.406 -8.102 -15.258 1 88.44 269 ILE A N 1
ATOM 2204 C CA . ILE A 1 269 ? 7.219 -8.711 -14.672 1 88.44 269 ILE A CA 1
ATOM 2205 C C . ILE A 1 269 ? 7.152 -10.188 -15.047 1 88.44 269 ILE A C 1
ATOM 2207 O O . ILE A 1 269 ? 7.145 -10.531 -16.234 1 88.44 269 ILE A O 1
ATOM 2211 N N . TYR A 1 270 ? 7.188 -10.969 -14.102 1 91.94 270 TYR A N 1
ATOM 2212 C CA . TYR A 1 270 ? 6.984 -12.398 -14.25 1 91.94 270 TYR A CA 1
ATOM 2213 C C . TYR A 1 270 ? 5.602 -12.812 -13.758 1 91.94 270 TYR A C 1
ATOM 2215 O O . TYR A 1 270 ? 4.793 -11.961 -13.383 1 91.94 270 TYR A O 1
ATOM 2223 N N . GLY A 1 271 ? 5.281 -14.062 -13.852 1 91.5 271 GLY A N 1
ATOM 2224 C CA . GLY A 1 271 ? 3.949 -14.539 -13.516 1 91.5 271 GLY A CA 1
ATOM 2225 C C . GLY A 1 271 ? 3.02 -14.602 -14.719 1 91.5 271 GLY A C 1
ATOM 2226 O O . GLY A 1 271 ? 3.271 -13.945 -15.734 1 91.5 271 GLY A O 1
ATOM 2227 N N . LYS A 1 272 ? 1.916 -15.391 -14.555 1 90.94 272 LYS A N 1
ATOM 2228 C CA . LYS A 1 272 ? 0.887 -15.414 -15.586 1 90.94 272 LYS A CA 1
ATOM 2229 C C . LYS A 1 272 ? 0.213 -14.047 -15.727 1 90.94 272 LYS A C 1
ATOM 2231 O O . LYS A 1 272 ? -0.039 -13.375 -14.727 1 90.94 272 LYS A O 1
ATOM 2236 N N . PRO A 1 273 ? 0.038 -13.516 -16.984 1 91.38 273 PRO A N 1
ATOM 2237 C CA . PRO A 1 273 ? 0.138 -14.156 -18.297 1 91.38 273 PRO A CA 1
ATOM 2238 C C . PRO A 1 273 ? 1.44 -13.82 -19.031 1 91.38 273 PRO A C 1
ATOM 2240 O O . PRO A 1 273 ? 1.495 -13.867 -20.266 1 91.38 273 PRO A O 1
ATOM 2243 N N . SER A 1 274 ? 2.506 -13.508 -18.312 1 90.75 274 SER A N 1
ATOM 2244 C CA . SER A 1 274 ? 3.729 -13.023 -18.953 1 90.75 274 SER A CA 1
ATOM 2245 C C . SER A 1 274 ? 4.328 -14.078 -19.875 1 90.75 274 SER A C 1
ATOM 2247 O O . SER A 1 274 ? 4.273 -15.273 -19.594 1 90.75 274 SER A O 1
ATOM 2249 N N . MET A 1 275 ? 4.957 -13.562 -20.938 1 92.75 275 MET A N 1
ATOM 2250 C CA . MET A 1 275 ? 5.629 -14.43 -21.891 1 92.75 275 MET A CA 1
ATOM 2251 C C . MET A 1 275 ? 6.801 -15.156 -21.25 1 92.75 275 MET A C 1
ATOM 2253 O O . MET A 1 275 ? 7.039 -16.328 -21.516 1 92.75 275 MET A O 1
ATOM 2257 N N . LEU A 1 276 ? 7.48 -14.484 -20.391 1 93.06 276 LEU A N 1
ATOM 2258 C CA . LEU A 1 276 ? 8.641 -15.062 -19.719 1 93.06 276 LEU A CA 1
ATOM 2259 C C . LEU A 1 276 ? 8.242 -16.297 -18.906 1 93.06 276 LEU A C 1
ATOM 2261 O O . LEU A 1 276 ? 8.969 -17.297 -18.906 1 93.06 276 LEU A O 1
ATOM 2265 N N . THR A 1 277 ? 7.152 -16.203 -18.281 1 95.81 277 THR A N 1
ATOM 2266 C CA . THR A 1 277 ? 6.656 -17.297 -17.453 1 95.81 277 THR A CA 1
ATOM 2267 C C . THR A 1 277 ? 6.262 -18.5 -18.312 1 95.81 277 THR A C 1
ATOM 2269 O O . THR A 1 277 ? 6.641 -19.641 -18.016 1 95.81 277 THR A O 1
ATOM 2272 N N . TYR A 1 278 ? 5.598 -18.266 -19.406 1 97.31 278 TYR A N 1
ATOM 2273 C CA . TYR A 1 278 ? 5.141 -19.359 -20.25 1 97.31 278 TYR A CA 1
ATOM 2274 C C . TYR A 1 278 ? 6.301 -19.969 -21.031 1 97.31 278 TYR A C 1
ATOM 2276 O O . TYR A 1 278 ? 6.324 -21.172 -21.297 1 97.31 278 TYR A O 1
ATOM 2284 N N . ASP A 1 279 ? 7.223 -19.141 -21.453 1 96.94 279 ASP A N 1
ATOM 2285 C CA . ASP A 1 279 ? 8.43 -19.672 -22.078 1 96.94 279 ASP A CA 1
ATOM 2286 C C . ASP A 1 279 ? 9.164 -20.625 -21.141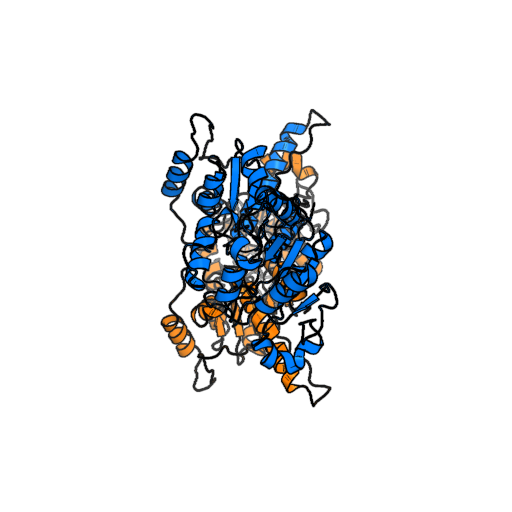 1 96.94 279 ASP A C 1
ATOM 2288 O O . ASP A 1 279 ? 9.602 -21.703 -21.562 1 96.94 279 ASP A O 1
ATOM 2292 N N . TYR A 1 280 ? 9.297 -20.25 -19.953 1 97.69 280 TYR A N 1
ATOM 2293 C CA . TYR A 1 280 ? 9.93 -21.109 -18.969 1 97.69 280 TYR A CA 1
ATOM 2294 C C . TYR A 1 280 ? 9.156 -22.422 -18.812 1 97.69 280 TYR A C 1
ATOM 2296 O O . TYR A 1 280 ? 9.758 -23.5 -18.766 1 97.69 280 TYR A O 1
ATOM 2304 N N . ALA A 1 281 ? 7.898 -22.312 -18.656 1 98.5 281 ALA A N 1
ATOM 2305 C CA . ALA A 1 281 ? 7.051 -23.484 -18.469 1 98.5 281 ALA A CA 1
ATOM 2306 C C . ALA A 1 281 ? 7.188 -24.469 -19.625 1 98.5 281 ALA A C 1
ATOM 2308 O O . ALA A 1 281 ? 7.344 -25.672 -19.422 1 98.5 281 ALA A O 1
ATOM 2309 N N . LYS A 1 282 ? 7.148 -23.953 -20.828 1 98.06 282 LYS A N 1
ATOM 2310 C CA . LYS A 1 282 ? 7.242 -24.797 -22.031 1 98.06 282 LYS A CA 1
ATOM 2311 C C . LYS A 1 282 ? 8.617 -25.469 -22.125 1 98.06 282 LYS A C 1
ATOM 2313 O O . LYS A 1 282 ? 8.711 -26.641 -22.453 1 98.06 282 LYS A O 1
ATOM 2318 N N . ASN A 1 283 ? 9.594 -24.672 -21.859 1 97.5 283 ASN A N 1
ATOM 2319 C CA . ASN A 1 283 ? 10.93 -25.25 -21.844 1 97.5 283 ASN A CA 1
ATOM 2320 C C . ASN A 1 283 ? 11.078 -26.328 -20.781 1 97.5 283 ASN A C 1
ATOM 2322 O O . ASN A 1 283 ? 11.711 -27.359 -21.016 1 97.5 283 ASN A O 1
ATOM 2326 N N . HIS A 1 284 ? 10.539 -26.062 -19.641 1 98.19 284 HIS A N 1
ATOM 2327 C CA . HIS A 1 284 ? 10.578 -27.031 -18.547 1 98.19 284 HIS A CA 1
ATOM 2328 C C . HIS A 1 284 ? 9.875 -28.328 -18.922 1 98.19 284 HIS A C 1
ATOM 2330 O O . HIS A 1 284 ? 10.359 -29.422 -18.625 1 98.19 284 HIS A O 1
ATOM 2336 N N . LEU A 1 285 ? 8.75 -28.219 -19.562 1 97.88 285 LEU A N 1
ATOM 2337 C CA . LEU A 1 285 ? 8.008 -29.391 -20.031 1 97.88 285 LEU A CA 1
ATOM 2338 C C . LEU A 1 285 ? 8.867 -30.234 -20.953 1 97.88 285 LEU A C 1
ATOM 2340 O O . LEU A 1 285 ? 8.828 -31.469 -20.906 1 97.88 285 LEU A O 1
ATOM 2344 N N . GLN A 1 286 ? 9.602 -29.562 -21.75 1 96.19 286 GLN A N 1
ATOM 2345 C CA . GLN A 1 286 ? 10.469 -30.281 -22.688 1 96.19 286 GLN A CA 1
ATOM 2346 C C . GLN A 1 286 ? 11.516 -31.109 -21.953 1 96.19 286 GLN A C 1
ATOM 2348 O O . GLN A 1 286 ? 11.875 -32.188 -22.391 1 96.19 286 GLN A O 1
ATOM 2353 N N . THR A 1 287 ? 11.938 -30.578 -20.891 1 95.94 287 THR A N 1
ATOM 2354 C CA . THR A 1 287 ? 12.938 -31.297 -20.125 1 95.94 287 THR A CA 1
ATOM 2355 C C . THR A 1 287 ? 12.328 -32.531 -19.438 1 95.94 287 THR A C 1
ATOM 2357 O O . THR A 1 287 ? 13.039 -33.469 -19.094 1 95.94 287 THR A O 1
ATOM 2360 N N . LEU A 1 288 ? 11.047 -32.5 -19.266 1 95.5 288 LEU A N 1
ATOM 2361 C CA . LEU A 1 288 ? 10.359 -33.594 -18.562 1 95.5 288 LEU A CA 1
ATOM 2362 C C . LEU A 1 288 ? 9.938 -34.688 -19.547 1 95.5 288 LEU A C 1
ATOM 2364 O O . LEU A 1 288 ? 9.43 -35.719 -19.141 1 95.5 288 LEU A O 1
ATOM 2368 N N . SER A 1 289 ? 10.148 -34.406 -20.812 1 95.94 289 SER A N 1
ATOM 2369 C CA . SER A 1 289 ? 9.633 -35.344 -21.812 1 95.94 289 SER A CA 1
ATOM 2370 C C . SER A 1 289 ? 10.758 -35.969 -22.625 1 95.94 289 SER A C 1
ATOM 2372 O O . SER A 1 289 ? 11.711 -35.312 -23 1 95.94 289 SER A O 1
ATOM 2374 N N . GLU A 1 290 ? 10.641 -37.25 -22.906 1 94.69 290 GLU A N 1
ATOM 2375 C CA . GLU A 1 290 ? 11.555 -37.938 -23.797 1 94.69 290 GLU A CA 1
ATOM 2376 C C . GLU A 1 290 ? 11.125 -37.812 -25.25 1 94.69 290 GLU A C 1
ATOM 2378 O O . GLU A 1 290 ? 11.938 -37.969 -26.172 1 94.69 290 GLU A O 1
ATOM 2383 N N . ASP A 1 291 ? 9.875 -37.625 -25.422 1 95.44 291 ASP A N 1
ATOM 2384 C CA . ASP A 1 291 ? 9.312 -37.438 -26.75 1 95.44 291 ASP A CA 1
ATOM 2385 C C . ASP A 1 291 ? 9.25 -35.969 -27.109 1 95.44 291 ASP A C 1
ATOM 2387 O O . ASP A 1 291 ? 9.297 -35.094 -26.234 1 95.44 291 ASP A O 1
ATOM 2391 N N . SER A 1 292 ? 9.195 -35.75 -28.406 1 95.5 292 SER A N 1
ATOM 2392 C CA . SER A 1 292 ? 8.844 -34.375 -28.828 1 95.5 292 SER A CA 1
ATOM 2393 C C . SER A 1 292 ? 7.414 -34.031 -28.438 1 95.5 292 SER A C 1
ATOM 2395 O O . SER A 1 292 ? 6.5 -34.844 -28.625 1 95.5 292 SER A O 1
ATOM 2397 N N . ILE A 1 293 ? 7.277 -32.875 -27.938 1 97.12 293 ILE A N 1
ATOM 2398 C CA . ILE A 1 293 ? 5.961 -32.438 -27.469 1 97.12 293 ILE A CA 1
ATOM 2399 C C . ILE A 1 293 ? 5.199 -31.797 -28.625 1 97.12 293 ILE A C 1
ATOM 2401 O O . ILE A 1 293 ? 5.758 -30.984 -29.375 1 97.12 293 ILE A O 1
ATOM 2405 N N . GLY A 1 294 ? 4.031 -32.25 -28.797 1 96.75 294 GLY A N 1
ATOM 2406 C CA . GLY A 1 294 ? 3.141 -31.609 -29.75 1 96.75 294 GLY A CA 1
ATOM 2407 C C . GLY A 1 294 ? 2.35 -30.453 -29.172 1 96.75 294 GLY A C 1
ATOM 2408 O O . GLY A 1 294 ? 2.928 -29.453 -28.75 1 96.75 294 GLY A O 1
ATOM 2409 N N . ASN A 1 295 ? 1.061 -30.672 -28.984 1 97.62 295 ASN A N 1
ATOM 2410 C CA . ASN A 1 295 ? 0.203 -29.641 -28.422 1 97.62 295 ASN A CA 1
ATOM 2411 C C . ASN A 1 295 ? 0.433 -29.484 -26.922 1 97.62 295 ASN A C 1
ATOM 2413 O O . ASN A 1 295 ? 0.596 -30.484 -26.203 1 97.62 295 ASN A O 1
ATOM 2417 N N . ILE A 1 296 ? 0.532 -28.266 -26.516 1 98.69 296 ILE A N 1
ATOM 2418 C CA . ILE A 1 296 ? 0.537 -27.953 -25.094 1 98.69 296 ILE A CA 1
ATOM 2419 C C . ILE A 1 296 ? -0.802 -27.328 -24.703 1 98.69 296 ILE A C 1
ATOM 2421 O O . ILE A 1 296 ? -1.253 -26.359 -25.312 1 98.69 296 ILE A O 1
ATOM 2425 N N . TYR A 1 297 ? -1.428 -27.922 -23.75 1 98.81 297 TYR A N 1
ATOM 2426 C CA . TYR A 1 297 ? -2.725 -27.453 -23.281 1 98.81 297 TYR A CA 1
ATOM 2427 C C . TYR A 1 297 ? -2.576 -26.656 -21.984 1 98.81 297 TYR A C 1
ATOM 2429 O O . TYR A 1 297 ? -1.852 -27.062 -21.078 1 98.81 297 TYR A O 1
ATOM 2437 N N . MET A 1 298 ? -3.174 -25.469 -21.922 1 98.81 298 MET A N 1
ATOM 2438 C CA . MET A 1 298 ? -3.242 -24.656 -20.703 1 98.81 298 MET A CA 1
ATOM 2439 C C . MET A 1 298 ? -4.648 -24.672 -20.125 1 98.81 298 MET A C 1
ATOM 2441 O O . MET A 1 298 ? -5.574 -24.094 -20.688 1 98.81 298 MET A O 1
ATOM 2445 N N . ILE A 1 299 ? -4.789 -25.359 -19.016 1 98.38 299 ILE A N 1
ATOM 2446 C CA . ILE A 1 299 ? -6.066 -25.438 -18.312 1 98.38 299 ILE A CA 1
ATOM 2447 C C . ILE A 1 299 ? -6.098 -24.391 -17.188 1 98.38 299 ILE A C 1
ATOM 2449 O O . ILE A 1 299 ? -5.223 -24.375 -16.328 1 98.38 299 ILE A O 1
ATOM 2453 N N . GLY A 1 300 ? -7.051 -23.531 -17.188 1 95.06 300 GLY A N 1
ATOM 2454 C CA . GLY A 1 300 ? -7.141 -22.516 -16.156 1 95.06 300 GLY A CA 1
ATOM 2455 C C . GLY A 1 300 ? -8.547 -21.984 -15.953 1 95.06 300 GLY A C 1
ATOM 2456 O O . GLY A 1 300 ? -9.438 -22.266 -16.75 1 95.06 300 GLY A O 1
ATOM 2457 N N . ASP A 1 301 ? -8.797 -21.188 -14.883 1 89.19 301 ASP A N 1
ATOM 2458 C CA . ASP A 1 301 ? -10.109 -20.625 -14.594 1 89.19 301 ASP A CA 1
ATOM 2459 C C . ASP A 1 301 ? -10.102 -19.109 -14.742 1 89.19 301 ASP A C 1
ATOM 2461 O O . ASP A 1 301 ? -11.141 -18.453 -14.633 1 89.19 301 ASP A O 1
ATOM 2465 N N . ASN A 1 302 ? -8.969 -18.547 -14.961 1 85.38 302 ASN A N 1
ATOM 2466 C CA . ASN A 1 302 ? -8.859 -17.094 -15.078 1 85.38 302 ASN A CA 1
ATOM 2467 C C . ASN A 1 302 ? -8.547 -16.672 -16.516 1 85.38 302 ASN A C 1
ATOM 2469 O O . ASN A 1 302 ? -7.434 -16.891 -17 1 85.38 302 ASN A O 1
ATOM 2473 N N . PRO A 1 303 ? -9.438 -16.062 -17.203 1 88.19 303 PRO A N 1
ATOM 2474 C CA . PRO A 1 303 ? -9.211 -15.672 -18.594 1 88.19 303 PRO A CA 1
ATOM 2475 C C . PRO A 1 303 ? -8.031 -14.711 -18.75 1 88.19 303 PRO A C 1
ATOM 2477 O O . PRO A 1 303 ? -7.246 -14.844 -19.688 1 88.19 303 PRO A O 1
ATOM 2480 N N . LYS A 1 304 ? -7.809 -13.836 -17.781 1 82.81 304 LYS A N 1
ATOM 2481 C CA . LYS A 1 304 ? -6.836 -12.758 -17.922 1 82.81 304 LYS A CA 1
ATOM 2482 C C . LYS A 1 304 ? -5.422 -13.25 -17.641 1 82.81 304 LYS A C 1
ATOM 2484 O O . LYS A 1 304 ? -4.445 -12.594 -18.016 1 82.81 304 LYS A O 1
ATOM 2489 N N . SER A 1 305 ? -5.352 -14.383 -17 1 88.75 305 SER A N 1
ATOM 2490 C CA . SER A 1 305 ? -4.027 -14.906 -16.688 1 88.75 305 SER A CA 1
ATOM 2491 C C . SER A 1 305 ? -3.771 -16.219 -17.406 1 88.75 305 SER A C 1
ATOM 2493 O O . SER A 1 305 ? -2.904 -16.297 -18.281 1 88.75 305 SER A O 1
ATOM 2495 N N . ASP A 1 306 ? -4.629 -17.188 -17.25 1 92.62 306 ASP A N 1
ATOM 2496 C CA . ASP A 1 306 ? -4.426 -18.516 -17.812 1 92.62 306 ASP A CA 1
ATOM 2497 C C . ASP A 1 306 ? -4.672 -18.516 -19.328 1 92.62 306 ASP A C 1
ATOM 2499 O O . ASP A 1 306 ? -3.832 -18.969 -20.094 1 92.62 306 ASP A O 1
ATOM 2503 N N . ILE A 1 307 ? -5.828 -17.984 -19.703 1 94.44 307 ILE A N 1
ATOM 2504 C CA . ILE A 1 307 ? -6.262 -18.078 -21.094 1 94.44 307 ILE A CA 1
ATOM 2505 C C . ILE A 1 307 ? -5.449 -17.109 -21.953 1 94.44 307 ILE A C 1
ATOM 2507 O O . ILE A 1 307 ? -4.887 -17.516 -22.984 1 94.44 307 ILE A O 1
ATOM 2511 N N . ARG A 1 308 ? -5.379 -15.914 -21.484 1 92.94 308 ARG A N 1
ATOM 2512 C CA . ARG A 1 308 ? -4.562 -14.93 -22.188 1 92.94 308 ARG A CA 1
ATOM 2513 C C . ARG A 1 308 ? -3.129 -15.43 -22.344 1 92.94 308 ARG A C 1
ATOM 2515 O O . ARG A 1 308 ? -2.557 -15.352 -23.438 1 92.94 308 ARG A O 1
ATOM 2522 N N . GLY A 1 309 ? -2.529 -15.938 -21.281 1 95.25 309 GLY A N 1
ATOM 2523 C CA . GLY A 1 309 ? -1.174 -16.469 -21.344 1 95.25 309 GLY A CA 1
ATOM 2524 C C . GLY A 1 309 ? -1.021 -17.641 -22.297 1 95.25 309 GLY A C 1
ATOM 2525 O O . GLY A 1 309 ? -0.086 -17.672 -23.094 1 95.25 309 GLY A O 1
ATOM 2526 N N . GLY A 1 310 ? -1.905 -18.594 -22.188 1 97.69 310 GLY A N 1
ATOM 2527 C CA . GLY A 1 310 ? -1.88 -19.734 -23.094 1 97.69 310 GLY A CA 1
ATOM 2528 C C . GLY A 1 310 ? -2.006 -19.328 -24.547 1 97.69 310 GLY A C 1
ATOM 2529 O O . GLY A 1 310 ? -1.203 -19.766 -25.375 1 97.69 310 GLY A O 1
ATOM 2530 N N . ASN A 1 311 ? -2.977 -18.453 -24.797 1 97.25 311 ASN A N 1
ATOM 2531 C CA . ASN A 1 311 ? -3.215 -17.984 -26.172 1 97.25 311 ASN A CA 1
ATOM 2532 C C . ASN A 1 311 ? -1.992 -17.281 -26.734 1 97.25 311 ASN A C 1
ATOM 2534 O O . ASN A 1 311 ? -1.579 -17.547 -27.859 1 97.25 311 ASN A O 1
ATOM 2538 N N . ASN A 1 312 ? -1.432 -16.484 -25.969 1 96.44 312 ASN A N 1
ATOM 2539 C CA . ASN A 1 312 ? -0.317 -15.656 -26.438 1 96.44 312 ASN A CA 1
ATOM 2540 C C . ASN A 1 312 ? 0.946 -16.484 -26.641 1 96.44 312 ASN A C 1
ATOM 2542 O O . ASN A 1 312 ? 1.901 -16.031 -27.266 1 96.44 312 ASN A O 1
ATOM 2546 N N . ASN A 1 313 ? 0.916 -17.688 -26.125 1 97.12 313 ASN A N 1
ATOM 2547 C CA . ASN A 1 313 ? 2.139 -18.484 -26.172 1 97.12 313 ASN A CA 1
ATOM 2548 C C . ASN A 1 313 ? 1.924 -19.812 -26.891 1 97.12 313 ASN A C 1
ATOM 2550 O O . ASN A 1 313 ? 2.619 -20.797 -26.625 1 97.12 313 ASN A O 1
ATOM 2554 N N . GLY A 1 314 ? 0.89 -19.891 -27.656 1 96.94 314 GLY A N 1
ATOM 2555 C CA . GLY A 1 314 ? 0.708 -21 -28.578 1 96.94 314 GLY A CA 1
ATOM 2556 C C . GLY A 1 314 ? 0.148 -22.234 -27.922 1 96.94 314 GLY A C 1
ATOM 2557 O O . GLY A 1 314 ? 0.26 -23.344 -28.453 1 96.94 314 GLY A O 1
ATOM 2558 N N . CYS A 1 315 ? -0.363 -22.125 -26.766 1 98.44 315 CYS A N 1
ATOM 2559 C CA . CYS A 1 315 ? -1.022 -23.25 -26.109 1 98.44 315 CYS A CA 1
ATOM 2560 C C . CYS A 1 315 ? -2.477 -23.359 -26.562 1 98.44 315 CYS A C 1
ATOM 2562 O O . CYS A 1 315 ? -3.061 -22.391 -27.031 1 98.44 315 CYS A O 1
ATOM 2564 N N . VAL A 1 316 ? -2.969 -24.516 -26.5 1 98.69 316 VAL A N 1
ATOM 2565 C CA . VAL A 1 316 ? -4.414 -24.703 -26.609 1 98.69 316 VAL A CA 1
ATOM 2566 C C . VAL A 1 316 ? -5.066 -24.406 -25.25 1 98.69 316 VAL A C 1
ATOM 2568 O O . VAL A 1 316 ? -4.906 -25.156 -24.297 1 98.69 316 VAL A O 1
ATOM 2571 N N . SER A 1 317 ? -5.82 -23.312 -25.188 1 98.5 317 SER A N 1
ATOM 2572 C CA . SER A 1 317 ? -6.352 -22.844 -23.922 1 98.5 317 SER A CA 1
ATOM 2573 C C . SER A 1 317 ? -7.707 -23.469 -23.609 1 98.5 317 SER A C 1
ATOM 2575 O O . SER A 1 317 ? -8.562 -23.578 -24.5 1 98.5 317 SER A O 1
ATOM 2577 N N . ILE A 1 318 ? -7.871 -23.938 -22.406 1 98.06 318 ILE A N 1
ATOM 2578 C CA . ILE A 1 318 ? -9.109 -24.531 -21.922 1 98.06 318 ILE A CA 1
ATOM 2579 C C . ILE A 1 318 ? -9.562 -23.828 -20.656 1 98.06 318 ILE A C 1
ATOM 2581 O O . ILE A 1 318 ? -8.891 -23.906 -19.625 1 98.06 318 ILE A O 1
ATOM 2585 N N . LEU A 1 319 ? -10.703 -23.172 -20.703 1 96.19 319 LEU A N 1
ATOM 2586 C CA . LEU A 1 319 ? -11.266 -22.438 -19.578 1 96.19 319 LEU A CA 1
ATOM 2587 C C . LEU A 1 319 ? -12.211 -23.328 -18.781 1 96.19 319 LEU A C 1
ATOM 2589 O O . LEU A 1 319 ? -13.172 -23.875 -19.328 1 96.19 319 LEU A O 1
ATOM 2593 N N . VAL A 1 320 ? -11.852 -23.531 -17.547 1 93.81 320 VAL A N 1
ATOM 2594 C CA . VAL A 1 320 ? -12.75 -24.234 -16.625 1 93.81 320 VAL A CA 1
ATOM 2595 C C . VAL A 1 320 ? -13.727 -23.234 -16 1 93.81 320 VAL A C 1
ATOM 2597 O O . VAL A 1 320 ? -13.32 -22.172 -15.531 1 93.81 320 VAL A O 1
ATOM 2600 N N . LYS A 1 321 ? -14.977 -23.609 -16.047 1 83.19 321 LYS A N 1
ATOM 2601 C CA . LYS A 1 321 ? -16 -22.719 -15.516 1 83.19 321 LYS A CA 1
ATOM 2602 C C . LYS A 1 321 ? -15.891 -22.594 -14 1 83.19 321 LYS A C 1
ATOM 2604 O O . LYS A 1 321 ? -15.633 -23.594 -13.312 1 83.19 321 LYS A O 1
ATOM 2609 N N . GLN A 1 322 ? -15.617 -21.453 -13.617 1 62.28 322 GLN A N 1
ATOM 2610 C CA . GLN A 1 322 ? -15.594 -21.219 -12.172 1 62.28 322 GLN A CA 1
ATOM 2611 C C . GLN A 1 322 ? -16.969 -21.438 -11.562 1 62.28 322 GLN A C 1
ATOM 2613 O O . GLN A 1 322 ? -17.984 -21.109 -12.172 1 62.28 322 GLN A O 1
ATOM 2618 N N . ILE A 1 323 ? -17.234 -22.594 -10.828 1 46.78 323 ILE A N 1
ATOM 2619 C CA . ILE A 1 323 ? -18.516 -22.609 -10.133 1 46.78 323 ILE A CA 1
ATOM 2620 C C . ILE A 1 323 ? -18.766 -21.266 -9.453 1 46.78 323 ILE A C 1
ATOM 2622 O O . ILE A 1 323 ? -18 -20.859 -8.578 1 46.78 323 ILE A O 1
ATOM 2626 N N . LEU A 1 324 ? -19 -20.359 -10.203 1 39.97 324 LEU A N 1
ATOM 2627 C CA . LEU A 1 324 ? -19.359 -19.078 -9.578 1 39.97 324 LEU A CA 1
ATOM 2628 C C . LEU A 1 324 ? -20.328 -19.297 -8.422 1 39.97 324 LEU A C 1
ATOM 2630 O O . LEU A 1 324 ? -21.531 -19.516 -8.648 1 39.97 324 LEU A O 1
ATOM 2634 N N . ILE A 1 325 ? -20.172 -20.219 -7.609 1 34.03 325 ILE A N 1
ATOM 2635 C CA . ILE A 1 325 ? -21.203 -20.25 -6.578 1 34.03 325 ILE A CA 1
ATOM 2636 C C . ILE A 1 325 ? -21.703 -18.844 -6.289 1 34.03 325 ILE A C 1
ATOM 2638 O O . ILE A 1 325 ? -22.906 -18.594 -6.242 1 34.03 325 ILE A O 1
ATOM 2642 N N . PHE A 1 326 ? -20.828 -18.031 -5.676 1 33.97 326 PHE A N 1
ATOM 2643 C CA . PHE A 1 326 ? -21.359 -16.734 -5.258 1 33.97 326 PHE A CA 1
ATOM 2644 C C . PHE A 1 326 ? -21.672 -15.859 -6.469 1 33.97 326 PHE A C 1
ATOM 2646 O O . PHE A 1 326 ? -22.25 -14.789 -6.336 1 33.97 326 PHE A O 1
ATOM 2653 N N . GLN A 1 327 ? -21.078 -16.172 -7.621 1 33.94 327 GLN A N 1
ATOM 2654 C CA . GLN A 1 327 ? -21.672 -15.414 -8.719 1 33.94 327 GLN A CA 1
ATOM 2655 C C . GLN A 1 327 ? -23.141 -15.781 -8.922 1 33.94 327 GLN A C 1
ATOM 2657 O O . GLN A 1 327 ? -23.859 -15.094 -9.641 1 33.94 327 GLN A O 1
ATOM 2662 N N . ILE A 1 328 ? -23.562 -17.016 -8.719 1 31.39 328 ILE A N 1
ATOM 2663 C CA . ILE A 1 328 ? -24.984 -17.312 -8.836 1 31.39 328 ILE A CA 1
ATOM 2664 C C . ILE A 1 328 ? -25.797 -16.359 -7.961 1 31.39 328 ILE A C 1
ATOM 2666 O O . ILE A 1 328 ? -26.812 -15.836 -8.391 1 31.39 328 ILE A O 1
ATOM 2670 N N . LEU A 1 329 ? -25.469 -16.375 -6.668 1 31.12 329 LEU A N 1
ATOM 2671 C CA . LEU A 1 329 ? -26.312 -15.391 -5.98 1 31.12 329 LEU A CA 1
ATOM 2672 C C . LEU A 1 329 ? -26.062 -13.984 -6.527 1 31.12 329 LEU A C 1
ATOM 2674 O O . LEU A 1 329 ? -27.016 -13.211 -6.703 1 31.12 329 LEU A O 1
ATOM 2678 N N . PHE A 1 330 ? -24.781 -13.594 -6.516 1 30.78 330 PHE A N 1
ATOM 2679 C CA . PHE A 1 330 ? -24.516 -12.266 -7.062 1 30.78 330 PHE A CA 1
ATOM 2680 C C . PHE A 1 330 ? -24.484 -12.305 -8.586 1 30.78 330 PHE A C 1
ATOM 2682 O O . PHE A 1 330 ? -24.25 -11.281 -9.234 1 30.78 330 PHE A O 1
ATOM 2689 N N . LYS A 1 331 ? -24.312 -13.359 -9.312 1 32.34 331 LYS A N 1
ATOM 2690 C CA . LYS A 1 331 ? -24.406 -13.5 -10.766 1 32.34 331 LYS A CA 1
ATOM 2691 C C . LYS A 1 331 ? -25.766 -13.008 -11.273 1 32.34 331 LYS A C 1
ATOM 2693 O O . LYS A 1 331 ? -25.922 -12.773 -12.477 1 32.34 331 LYS A O 1
ATOM 2698 N N . THR A 1 332 ? -26.859 -13.398 -10.648 1 31.14 332 THR A N 1
ATOM 2699 C CA . THR A 1 332 ? -28 -13.031 -11.469 1 31.14 332 THR A CA 1
ATOM 2700 C C . THR A 1 332 ? -27.875 -11.602 -11.992 1 31.14 332 THR A C 1
ATOM 2702 O O . THR A 1 332 ? -28.125 -11.336 -13.164 1 31.14 332 THR A O 1
ATOM 2705 N N . LEU A 1 333 ? -27.891 -10.578 -11.086 1 29.19 333 LEU A N 1
ATOM 2706 C CA . LEU A 1 333 ? -28.125 -9.227 -11.594 1 29.19 333 LEU A CA 1
ATOM 2707 C C . LEU A 1 333 ? -26.844 -8.656 -12.211 1 29.19 333 LEU A C 1
ATOM 2709 O O . LEU A 1 333 ? -26.906 -8.023 -13.266 1 29.19 333 LEU A O 1
ATOM 2713 N N . TYR A 1 334 ? -25.734 -8.555 -11.391 1 30.5 334 TYR A N 1
ATOM 2714 C CA . TYR A 1 334 ? -24.641 -7.68 -11.805 1 30.5 334 TYR A CA 1
ATOM 2715 C C . TYR A 1 334 ? -23.734 -8.383 -12.812 1 30.5 334 TYR A C 1
ATOM 2717 O O . TYR A 1 334 ? -22.812 -7.766 -13.375 1 30.5 334 TYR A O 1
ATOM 2725 N N . PHE A 1 335 ? -23.656 -9.703 -12.922 1 31.8 335 PHE A N 1
ATOM 2726 C CA . PHE A 1 335 ? -22.781 -10.297 -13.93 1 31.8 335 PHE A CA 1
ATOM 2727 C C . PHE A 1 335 ? -23.234 -9.914 -15.328 1 31.8 335 PHE A C 1
ATOM 2729 O O . PHE A 1 335 ? -22.703 -10.422 -16.328 1 31.8 335 PHE A O 1
ATOM 2736 N N . LYS A 1 336 ? -24.391 -9.375 -15.445 1 32.09 336 LYS A N 1
ATOM 2737 C CA . LYS A 1 336 ? -24.562 -9.039 -16.859 1 32.09 336 LYS A CA 1
ATOM 2738 C C . LYS A 1 336 ? -23.359 -8.273 -17.406 1 32.09 336 LYS A C 1
ATOM 2740 O O . LYS A 1 336 ? -23.062 -8.352 -18.594 1 32.09 336 LYS A O 1
ATOM 2745 N N . ARG A 1 337 ? -22.938 -7.297 -16.609 1 29.91 337 ARG A N 1
ATOM 2746 C CA . ARG A 1 337 ? -21.984 -6.445 -17.312 1 29.91 337 ARG A CA 1
ATOM 2747 C C . ARG A 1 337 ? -20.562 -6.926 -17.109 1 29.91 337 ARG A C 1
ATOM 2749 O O . ARG A 1 337 ? -19.641 -6.484 -17.797 1 29.91 337 ARG A O 1
ATOM 2756 N N . SER A 1 338 ? -20.062 -7.277 -15.797 1 30.38 338 SER A N 1
ATOM 2757 C CA . SER A 1 338 ? -18.641 -7.543 -15.664 1 30.38 338 SER A CA 1
ATOM 2758 C C . SER A 1 338 ? -18.281 -8.945 -16.141 1 30.38 338 SER A C 1
ATOM 2760 O O . SER A 1 338 ? -18.938 -9.922 -15.758 1 30.38 338 SER A O 1
ATOM 2762 N N . GLY A 1 339 ? -18.125 -9.328 -17.359 1 30.75 339 GLY A N 1
ATOM 2763 C CA . GLY A 1 339 ? -17.688 -10.461 -18.156 1 30.75 339 GLY A CA 1
ATOM 2764 C C . GLY A 1 339 ? -17.609 -11.75 -17.375 1 30.75 339 GLY A C 1
ATOM 2765 O O . GLY A 1 339 ? -16.688 -12.547 -17.547 1 30.75 339 GLY A O 1
ATOM 2766 N N . VAL A 1 340 ? -18.078 -11.797 -16.25 1 33.41 340 VAL A N 1
ATOM 2767 C CA . VAL A 1 340 ? -18.062 -13.125 -15.641 1 33.41 340 VAL A CA 1
ATOM 2768 C C . VAL A 1 340 ? -18.781 -14.117 -16.562 1 33.41 340 VAL A C 1
ATOM 2770 O O . VAL A 1 340 ? -19.781 -13.781 -17.188 1 33.41 340 VAL A O 1
ATOM 2773 N N . PHE A 1 341 ? -18.141 -15.344 -16.688 1 35.34 341 PHE A N 1
ATOM 2774 C CA . PHE A 1 341 ? -18.422 -16.406 -17.641 1 35.34 341 PHE A CA 1
ATOM 2775 C C . PHE A 1 341 ? -19.75 -17.078 -17.344 1 35.34 341 PHE A C 1
ATOM 2777 O O . PHE A 1 341 ? -19.922 -17.688 -16.281 1 35.34 341 PHE A O 1
ATOM 2784 N N . SER A 1 342 ? -20.922 -16.734 -17.297 1 41.91 342 SER A N 1
ATOM 2785 C CA . SER A 1 342 ? -22.234 -17.375 -17.219 1 41.91 342 SER A CA 1
ATOM 2786 C C . SER A 1 342 ? -22.312 -18.594 -18.141 1 41.91 342 SER A C 1
ATOM 2788 O O . SER A 1 342 ? -23.266 -19.359 -18.109 1 41.91 342 SER A O 1
ATOM 2790 N N . GLY A 1 343 ? -21.406 -19.234 -18.594 1 50.12 343 GLY A N 1
ATOM 2791 C CA . GLY A 1 343 ? -21.391 -20.344 -19.531 1 50.12 343 GLY A CA 1
ATOM 2792 C C . GLY A 1 343 ? -20.719 -20 -20.844 1 50.12 343 GLY A C 1
ATOM 2793 O O . GLY A 1 343 ? -20.5 -20.891 -21.688 1 50.12 343 GLY A O 1
ATOM 2794 N N . ILE A 1 344 ? -20.547 -18.625 -20.969 1 65.12 344 ILE A N 1
ATOM 2795 C CA . ILE A 1 344 ? -20.047 -18.125 -22.25 1 65.12 344 ILE A CA 1
ATOM 2796 C C . ILE A 1 344 ? -18.562 -17.766 -22.109 1 65.12 344 ILE A C 1
ATOM 2798 O O . ILE A 1 344 ? -18.078 -17.531 -21 1 65.12 344 ILE A O 1
ATOM 2802 N N . ASN A 1 345 ? -17.781 -18.188 -23.047 1 85.25 345 ASN A N 1
ATOM 2803 C CA . ASN A 1 345 ? -16.375 -17.812 -23.234 1 85.25 345 ASN A CA 1
ATOM 2804 C C . ASN A 1 345 ? -16.141 -16.344 -22.875 1 85.25 345 ASN A C 1
ATOM 2806 O O . ASN A 1 345 ? -17.094 -15.555 -22.844 1 85.25 345 ASN A O 1
ATOM 2810 N N . ASP A 1 346 ? -15.031 -16.062 -22.266 1 84.25 346 ASP A N 1
ATOM 2811 C CA . ASP A 1 346 ? -14.688 -14.68 -21.938 1 84.25 346 ASP A CA 1
ATOM 2812 C C . ASP A 1 346 ? -14.672 -13.812 -23.203 1 84.25 346 ASP A C 1
ATOM 2814 O O . ASP A 1 346 ? -14.172 -14.234 -24.25 1 84.25 346 ASP A O 1
ATOM 2818 N N . ALA A 1 347 ? -15.242 -12.672 -23.141 1 81.62 347 ALA A N 1
ATOM 2819 C CA . ALA A 1 347 ? -15.375 -11.805 -24.297 1 81.62 347 ALA A CA 1
ATOM 2820 C C . ALA A 1 347 ? -14.023 -11.227 -24.703 1 81.62 347 ALA A C 1
ATOM 2822 O O . ALA A 1 347 ? -13.719 -11.117 -25.906 1 81.62 347 ALA A O 1
ATOM 2823 N N . GLU A 1 348 ? -13.18 -10.859 -23.812 1 81.94 348 GLU A N 1
ATOM 2824 C CA . GLU A 1 348 ? -11.914 -10.203 -24.094 1 81.94 348 GLU A CA 1
ATOM 2825 C C . GLU A 1 348 ? -10.805 -11.219 -24.328 1 81.94 348 GLU A C 1
ATOM 2827 O O . GLU A 1 348 ? -9.953 -11.023 -25.203 1 81.94 348 GLU A O 1
ATOM 2832 N N . ASP A 1 349 ? -10.844 -12.258 -23.531 1 89.19 349 ASP A N 1
ATOM 2833 C CA . ASP A 1 349 ? -9.844 -13.32 -23.609 1 89.19 349 ASP A CA 1
ATOM 2834 C C . ASP A 1 349 ? -10.508 -14.688 -23.797 1 89.19 349 ASP A C 1
ATOM 2836 O O . ASP A 1 349 ? -10.469 -15.531 -22.891 1 89.19 349 ASP A O 1
ATOM 2840 N N . PRO A 1 350 ? -11.031 -14.883 -24.922 1 93.25 350 PRO A N 1
ATOM 2841 C CA . PRO A 1 350 ? -11.742 -16.141 -25.141 1 93.25 350 PRO A CA 1
ATOM 2842 C C . PRO A 1 350 ? -10.805 -17.344 -25.203 1 93.25 350 PRO A C 1
ATOM 2844 O O . PRO A 1 350 ? -9.766 -17.281 -25.859 1 93.25 350 PRO A O 1
ATOM 2847 N N . ALA A 1 351 ? -11.203 -18.375 -24.547 1 96.69 351 ALA A N 1
ATOM 2848 C CA . ALA A 1 351 ? -10.469 -19.641 -24.625 1 96.69 351 ALA A CA 1
ATOM 2849 C C . ALA A 1 351 ? -10.812 -20.406 -25.891 1 96.69 351 ALA A C 1
ATOM 2851 O O . ALA A 1 351 ? -11.859 -20.156 -26.5 1 96.69 351 ALA A O 1
ATOM 2852 N N . GLN A 1 352 ? -9.945 -21.266 -26.312 1 97.25 352 GLN A N 1
ATOM 2853 C CA . GLN A 1 352 ? -10.258 -22.125 -27.453 1 97.25 352 GLN A CA 1
ATOM 2854 C C . GLN A 1 352 ? -11.352 -23.141 -27.094 1 97.25 352 GLN A C 1
ATOM 2856 O O . GLN A 1 352 ? -12.141 -23.531 -27.953 1 97.25 352 GLN A O 1
ATOM 2861 N N . HIS A 1 353 ? -11.367 -23.562 -25.859 1 96.81 353 HIS A N 1
ATOM 2862 C CA . HIS A 1 353 ? -12.406 -24.453 -25.359 1 96.81 353 HIS A CA 1
ATOM 2863 C C . HIS A 1 353 ? -12.867 -24.031 -23.969 1 96.81 353 HIS A C 1
ATOM 2865 O O . HIS A 1 353 ? -12.078 -23.484 -23.188 1 96.81 353 HIS A O 1
ATOM 2871 N N . VAL A 1 354 ? -14.125 -24.234 -23.656 1 95.19 354 VAL A N 1
ATOM 2872 C CA . VAL A 1 354 ? -14.695 -24 -22.344 1 95.19 354 VAL A CA 1
ATOM 2873 C C . VAL A 1 354 ? -15.328 -25.281 -21.812 1 95.19 354 VAL A C 1
ATOM 2875 O O . VAL A 1 354 ? -16.078 -25.953 -22.516 1 95.19 354 VAL A O 1
ATOM 2878 N N . VAL A 1 355 ? -14.977 -25.656 -20.625 1 95.06 355 VAL A N 1
ATOM 2879 C CA . VAL A 1 355 ? -15.453 -26.906 -20.047 1 95.06 355 VAL A CA 1
ATOM 2880 C C . VAL A 1 355 ? -15.93 -26.672 -18.625 1 95.06 355 VAL A C 1
ATOM 2882 O O . VAL A 1 355 ? -15.742 -25.594 -18.062 1 95.06 355 VAL A O 1
ATOM 2885 N N . GLU A 1 356 ? -16.484 -27.688 -17.969 1 91.69 356 GLU A N 1
ATOM 2886 C CA . GLU A 1 356 ? -17.078 -27.547 -16.641 1 91.69 356 GLU A CA 1
ATOM 2887 C C . GLU A 1 356 ? -16 -27.609 -15.547 1 91.69 356 GLU A C 1
ATOM 2889 O O . GLU A 1 356 ? -16.078 -26.875 -14.555 1 91.69 356 GLU A O 1
ATOM 2894 N N . ASP A 1 357 ? -15.164 -28.578 -15.672 1 93.38 357 ASP A N 1
ATOM 2895 C CA . ASP A 1 357 ? -14.148 -28.766 -14.633 1 93.38 357 ASP A CA 1
ATOM 2896 C C . ASP A 1 357 ? -12.914 -29.453 -15.195 1 93.38 357 ASP A C 1
ATOM 2898 O O . ASP A 1 357 ? -12.789 -29.641 -16.406 1 93.38 357 ASP A O 1
ATOM 2902 N N . PHE A 1 358 ? -11.992 -29.766 -14.336 1 96.88 358 PHE A N 1
ATOM 2903 C CA . PHE A 1 358 ? -10.711 -30.359 -14.703 1 96.88 358 PHE A CA 1
ATOM 2904 C C . PHE A 1 358 ? -10.922 -31.688 -15.414 1 96.88 358 PHE A C 1
ATOM 2906 O O . PHE A 1 358 ? -10.234 -32 -16.391 1 96.88 358 PHE A O 1
ATOM 2913 N N . HIS A 1 359 ? -11.852 -32.469 -14.922 1 97.19 359 HIS A N 1
ATOM 2914 C CA . HIS A 1 359 ? -12.148 -33.781 -15.531 1 97.19 359 HIS A CA 1
ATOM 2915 C C . HIS A 1 359 ? -12.562 -33.594 -16.984 1 97.19 359 HIS A C 1
ATOM 2917 O O . HIS A 1 359 ? -12.07 -34.312 -17.859 1 97.19 359 HIS A O 1
ATOM 2923 N N . ASP A 1 360 ? -13.43 -32.688 -17.203 1 96.81 360 ASP A N 1
ATOM 2924 C CA . ASP A 1 360 ? -13.914 -32.438 -18.562 1 96.81 360 ASP A CA 1
ATOM 2925 C C . ASP A 1 360 ? -12.789 -31.938 -19.469 1 96.81 360 ASP A C 1
ATOM 2927 O O . ASP A 1 360 ? -12.766 -32.219 -20.672 1 96.81 360 ASP A O 1
ATOM 2931 N N . ALA A 1 361 ? -11.898 -31.203 -18.922 1 98 361 ALA A N 1
ATOM 2932 C CA . ALA A 1 361 ? -10.742 -30.734 -19.688 1 98 361 ALA A CA 1
ATOM 2933 C C . ALA A 1 361 ? -9.867 -31.891 -20.141 1 98 361 ALA A C 1
ATOM 2935 O O . ALA A 1 361 ? -9.469 -31.969 -21.297 1 98 361 ALA A O 1
ATOM 2936 N N . ILE A 1 362 ? -9.617 -32.781 -19.219 1 98.25 362 ILE A N 1
ATOM 2937 C CA . ILE A 1 362 ? -8.773 -33.938 -19.531 1 98.25 362 ILE A CA 1
ATOM 2938 C C . ILE A 1 362 ? -9.461 -34.812 -20.562 1 98.25 362 ILE A C 1
ATOM 2940 O O . ILE A 1 362 ? -8.828 -35.281 -21.5 1 98.25 362 ILE A O 1
ATOM 2944 N N . LYS A 1 363 ? -10.727 -35.031 -20.344 1 97.62 363 LYS A N 1
ATOM 2945 C CA . LYS A 1 363 ? -11.492 -35.812 -21.312 1 97.62 363 LYS A CA 1
ATOM 2946 C C . LYS A 1 363 ? -11.391 -35.188 -22.703 1 97.62 363 LYS A C 1
ATOM 2948 O O . LYS A 1 363 ? -11.18 -35.906 -23.688 1 97.62 363 LYS A O 1
ATOM 2953 N N . LEU A 1 364 ? -11.547 -33.969 -22.781 1 97.94 364 LEU A N 1
ATOM 2954 C CA . LEU A 1 364 ? -11.453 -33.25 -24.047 1 97.94 364 LEU A CA 1
ATOM 2955 C C . LEU A 1 364 ? -10.07 -33.438 -24.672 1 97.94 364 LEU A C 1
ATOM 2957 O O . LEU A 1 364 ? -9.961 -33.688 -25.875 1 97.94 364 LEU A O 1
ATOM 2961 N N . ILE A 1 365 ? -9.008 -33.281 -23.922 1 98.38 365 ILE A N 1
ATOM 2962 C CA . ILE A 1 365 ? -7.641 -33.406 -24.406 1 98.38 365 ILE A CA 1
ATOM 2963 C C . ILE A 1 365 ? -7.414 -34.812 -24.969 1 98.38 365 ILE A C 1
ATOM 2965 O O . ILE A 1 365 ? -6.863 -34.969 -26.047 1 98.38 365 ILE A O 1
ATOM 2969 N N . PHE A 1 366 ? -7.824 -35.812 -24.234 1 97 366 PHE A N 1
ATOM 2970 C CA . PHE A 1 366 ? -7.625 -37.188 -24.641 1 97 366 PHE A CA 1
ATOM 2971 C C . PHE A 1 366 ? -8.383 -37.469 -25.938 1 97 366 PHE A C 1
ATOM 2973 O O . PHE A 1 366 ? -7.879 -38.188 -26.812 1 97 366 PHE A O 1
ATOM 2980 N N . GLU A 1 367 ? -9.547 -36.906 -26.047 1 96.88 367 GLU A N 1
ATOM 2981 C CA . GLU A 1 367 ? -10.32 -37.031 -27.281 1 96.88 367 GLU A CA 1
ATOM 2982 C C . GLU A 1 367 ? -9.617 -36.375 -28.469 1 96.88 367 GLU A C 1
ATOM 2984 O O . GLU A 1 367 ? -9.484 -37 -29.531 1 96.88 367 GLU A O 1
ATOM 2989 N N . LYS A 1 368 ? -9.156 -35.25 -28.281 1 96.75 368 LYS A N 1
ATOM 2990 C CA . LYS A 1 368 ? -8.516 -34.5 -29.344 1 96.75 368 LYS A CA 1
ATOM 2991 C C . LYS A 1 368 ? -7.203 -35.125 -29.781 1 96.75 368 LYS A C 1
ATOM 2993 O O . LYS A 1 368 ? -6.809 -35.062 -30.938 1 96.75 368 LYS A O 1
ATOM 2998 N N . GLU A 1 369 ? -6.559 -35.781 -28.844 1 95.88 369 GLU A N 1
ATOM 2999 C CA . GLU A 1 369 ? -5.242 -36.344 -29.109 1 95.88 369 GLU A CA 1
ATOM 3000 C C . GLU A 1 369 ? -5.348 -37.844 -29.422 1 95.88 369 GLU A C 1
ATOM 3002 O O . GLU A 1 369 ? -4.332 -38.531 -29.578 1 95.88 369 GLU A O 1
ATOM 3007 N N . ASN A 1 370 ? -6.555 -38.375 -29.453 1 92.31 370 ASN A N 1
ATOM 3008 C CA . ASN A 1 370 ? -6.828 -39.781 -29.734 1 92.31 370 ASN A CA 1
ATOM 3009 C C . ASN A 1 370 ? -6.117 -40.688 -28.734 1 92.31 370 ASN A C 1
ATOM 3011 O O . ASN A 1 370 ? -5.453 -41.656 -29.125 1 92.31 370 ASN A O 1
ATOM 3015 N N . ILE A 1 371 ? -6.152 -40.312 -27.547 1 93.5 371 ILE A N 1
ATOM 3016 C CA . ILE A 1 371 ? -5.684 -41.156 -26.438 1 93.5 371 ILE A CA 1
ATOM 3017 C C . ILE A 1 371 ? -6.871 -41.812 -25.766 1 93.5 371 ILE A C 1
ATOM 3019 O O . ILE A 1 371 ? -7.891 -41.188 -25.484 1 93.5 371 ILE A O 1
ATOM 3023 N N . PRO A 1 372 ? -6.758 -43.062 -25.547 1 91.25 372 PRO A N 1
ATOM 3024 C CA . PRO A 1 372 ? -7.867 -43.75 -24.875 1 91.25 372 PRO A CA 1
ATOM 3025 C C . PRO A 1 372 ? -8.188 -43.125 -23.516 1 91.25 372 PRO A C 1
ATOM 3027 O O . PRO A 1 372 ? -7.273 -42.75 -22.766 1 91.25 372 PRO A O 1
ATOM 3030 N N . PHE A 1 373 ? -9.438 -42.969 -23.234 1 92.75 373 PHE A N 1
ATOM 3031 C CA . PHE A 1 373 ? -9.898 -42.438 -21.953 1 92.75 373 PHE A CA 1
ATOM 3032 C C . PHE A 1 373 ? -10.984 -43.312 -21.344 1 92.75 373 PHE A C 1
ATOM 3034 O O . PHE A 1 373 ? -12.109 -43.344 -21.844 1 92.75 373 PHE A O 1
ATOM 3041 N N . SER A 1 374 ? -10.688 -44 -20.281 1 89.56 374 SER A N 1
ATOM 3042 C CA . SER A 1 374 ? -11.609 -45 -19.719 1 89.56 374 SER A CA 1
ATOM 3043 C C . SER A 1 374 ? -11.883 -44.719 -18.25 1 89.56 374 SER A C 1
ATOM 3045 O O . SER A 1 374 ? -12.375 -45.594 -17.531 1 89.56 374 SER A O 1
ATOM 3047 N N . LEU A 1 375 ? -11.57 -43.562 -17.844 1 89.88 375 LEU A N 1
ATOM 3048 C CA . LEU A 1 375 ? -11.781 -43.25 -16.438 1 89.88 375 LEU A CA 1
ATOM 3049 C C . LEU A 1 375 ? -13.266 -43.188 -16.109 1 89.88 375 LEU A C 1
ATOM 3051 O O . LEU A 1 375 ? -14.031 -42.469 -16.781 1 89.88 375 LEU A O 1
ATOM 3055 N N . ILE A 1 376 ? -13.68 -44 -15.133 1 82.62 376 ILE A N 1
ATOM 3056 C CA . ILE A 1 376 ? -15.055 -44 -14.648 1 82.62 376 ILE A CA 1
ATOM 3057 C C . ILE A 1 376 ? -15.125 -43.25 -13.305 1 82.62 376 ILE A C 1
ATOM 3059 O O . ILE A 1 376 ? -14.367 -43.562 -12.383 1 82.62 376 ILE A O 1
ATOM 3063 N N . LEU A 1 377 ? -15.898 -42.219 -13.242 1 83.62 377 LEU A N 1
ATOM 3064 C CA . LEU A 1 377 ? -16.031 -41.438 -12.008 1 83.62 377 LEU A CA 1
ATOM 3065 C C . LEU A 1 377 ? -17.25 -41.906 -11.203 1 83.62 377 LEU A C 1
ATOM 3067 O O . LEU A 1 377 ? -18.25 -42.344 -11.781 1 83.62 377 LEU A O 1
ATOM 3071 N N . MET B 1 1 ? -11.477 51.938 9.961 1 56.09 1 MET B N 1
ATOM 3072 C CA . MET B 1 1 ? -10.805 51.188 11.031 1 56.09 1 MET B CA 1
ATOM 3073 C C . MET B 1 1 ? -9.758 50.25 10.469 1 56.09 1 MET B C 1
ATOM 3075 O O . MET B 1 1 ? -9.953 49.656 9.406 1 56.09 1 MET B O 1
ATOM 3079 N N . ARG B 1 2 ? -8.555 50.281 11.039 1 81.56 2 ARG B N 1
ATOM 3080 C CA . ARG B 1 2 ? -7.41 49.5 10.539 1 81.56 2 ARG B CA 1
ATOM 3081 C C . ARG B 1 2 ? -7.641 48 10.664 1 81.56 2 ARG B C 1
ATOM 3083 O O . ARG B 1 2 ? -8.164 47.531 11.68 1 81.56 2 ARG B O 1
ATOM 3090 N N . ARG B 1 3 ? -7.52 47.344 9.523 1 93.38 3 ARG B N 1
ATOM 3091 C CA . ARG B 1 3 ? -7.656 45.875 9.523 1 93.38 3 ARG B CA 1
ATOM 3092 C C . ARG B 1 3 ? -6.418 45.219 10.109 1 93.38 3 ARG B C 1
ATOM 3094 O O . ARG B 1 3 ? -5.293 45.656 9.883 1 93.38 3 ARG B O 1
ATOM 3101 N N . ILE B 1 4 ? -6.609 44.25 10.906 1 96 4 ILE B N 1
ATOM 3102 C CA . ILE B 1 4 ? -5.504 43.562 11.555 1 96 4 ILE B CA 1
ATOM 3103 C C . ILE B 1 4 ? -5.008 42.438 10.656 1 96 4 ILE B C 1
ATOM 3105 O O . ILE B 1 4 ? -5.805 41.75 10.016 1 96 4 ILE B O 1
ATOM 3109 N N . PRO B 1 5 ? -3.664 42.25 10.562 1 97.19 5 PRO B N 1
ATOM 3110 C CA . PRO B 1 5 ? -3.166 41.094 9.82 1 97.19 5 PRO B CA 1
ATOM 3111 C C . PRO B 1 5 ? -3.322 39.781 10.594 1 97.19 5 PRO B C 1
ATOM 3113 O O . PRO B 1 5 ? -3.416 39.812 11.828 1 97.19 5 PRO B O 1
ATOM 3116 N N . ALA B 1 6 ? -3.387 38.719 9.891 1 98.56 6 ALA B N 1
ATOM 3117 C CA . ALA B 1 6 ? -3.432 37.375 10.484 1 98.56 6 ALA B CA 1
ATOM 3118 C C . ALA B 1 6 ? -2.359 36.469 9.883 1 98.56 6 ALA B C 1
ATOM 3120 O O . ALA B 1 6 ? -1.905 36.719 8.758 1 98.56 6 ALA B O 1
ATOM 3121 N N . ILE B 1 7 ? -1.964 35.469 10.688 1 98.81 7 ILE B N 1
ATOM 3122 C CA . ILE B 1 7 ? -0.844 34.656 10.273 1 98.81 7 ILE B CA 1
ATOM 3123 C C . ILE B 1 7 ? -1.241 33.188 10.359 1 98.81 7 ILE B C 1
ATOM 3125 O O . ILE B 1 7 ? -1.757 32.719 11.383 1 98.81 7 ILE B O 1
ATOM 3129 N N . ILE B 1 8 ? -1.066 32.438 9.289 1 98.88 8 ILE B N 1
ATOM 3130 C CA . ILE B 1 8 ? -1.096 31 9.234 1 98.88 8 ILE B CA 1
ATOM 3131 C C . ILE B 1 8 ? 0.322 30.453 9.055 1 98.88 8 ILE B C 1
ATOM 3133 O O . ILE B 1 8 ? 1.046 30.875 8.148 1 98.88 8 ILE B O 1
ATOM 3137 N N . SER B 1 9 ? 0.705 29.625 9.914 1 98.69 9 SER B N 1
ATOM 3138 C CA . SER B 1 9 ? 2.045 29.047 9.828 1 98.69 9 SER B CA 1
ATOM 3139 C C . SER B 1 9 ? 1.994 27.531 9.719 1 98.69 9 SER B C 1
ATOM 3141 O O . SER B 1 9 ? 1.25 26.875 10.453 1 98.69 9 SER B O 1
ATOM 3143 N N . ASP B 1 10 ? 2.773 26.984 8.797 1 95.62 10 ASP B N 1
ATOM 3144 C CA . ASP B 1 10 ? 3.096 25.562 8.883 1 95.62 10 ASP B CA 1
ATOM 3145 C C . ASP B 1 10 ? 3.908 25.25 10.141 1 95.62 10 ASP B C 1
ATOM 3147 O O . ASP B 1 10 ? 4.367 26.172 10.828 1 95.62 10 ASP B O 1
ATOM 3151 N N . ILE B 1 11 ? 4.039 23.984 10.445 1 95 11 ILE B N 1
ATOM 3152 C CA . ILE B 1 11 ? 4.746 23.609 11.664 1 95 11 ILE B CA 1
ATOM 3153 C C . ILE B 1 11 ? 6.086 22.969 11.305 1 95 11 ILE B C 1
ATOM 3155 O O . ILE B 1 11 ? 7.145 23.562 11.539 1 95 11 ILE B O 1
ATOM 3159 N N . ASP B 1 12 ? 6.004 21.812 10.625 1 86.94 12 ASP B N 1
ATOM 3160 C CA . ASP B 1 12 ? 7.207 21.047 10.297 1 86.94 12 ASP B CA 1
ATOM 3161 C C . ASP B 1 12 ? 8.039 21.766 9.242 1 86.94 12 ASP B C 1
ATOM 3163 O O . ASP B 1 12 ? 7.551 22.062 8.156 1 86.94 12 ASP B O 1
ATOM 3167 N N . GLY B 1 13 ? 9.242 22.078 9.602 1 86.38 13 GLY B N 1
ATOM 3168 C CA . GLY B 1 13 ? 10.125 22.797 8.695 1 86.38 13 GLY B CA 1
ATOM 3169 C C . GLY B 1 13 ? 10.078 24.297 8.875 1 86.38 13 GLY B C 1
ATOM 3170 O O . GLY B 1 13 ? 10.906 25.031 8.328 1 86.38 13 GLY B O 1
ATOM 3171 N N . VAL B 1 14 ? 9.086 24.734 9.711 1 93.5 14 VAL B N 1
ATOM 3172 C CA . VAL B 1 14 ? 8.93 26.156 9.945 1 93.5 14 VAL B CA 1
ATOM 3173 C C . VAL B 1 14 ? 9.148 26.469 11.422 1 93.5 14 VAL B C 1
ATOM 3175 O O . VAL B 1 14 ? 9.992 27.281 11.773 1 93.5 14 VAL B O 1
ATOM 3178 N N . LEU B 1 15 ? 8.469 25.781 12.258 1 95.69 15 LEU B N 1
ATOM 3179 C CA . LEU B 1 15 ? 8.586 26 13.695 1 95.69 15 LEU B CA 1
ATOM 3180 C C . LEU B 1 15 ? 9.523 24.969 14.32 1 95.69 15 LEU B C 1
ATOM 3182 O O . LEU B 1 15 ? 10.312 25.312 15.203 1 95.69 15 LEU B O 1
ATOM 3186 N N . VAL B 1 16 ? 9.359 23.734 13.859 1 91.94 16 VAL B N 1
ATOM 3187 C CA . VAL B 1 16 ? 10.148 22.625 14.406 1 91.94 16 VAL B CA 1
ATOM 3188 C C . VAL B 1 16 ? 10.586 21.703 13.281 1 91.94 16 VAL B C 1
ATOM 3190 O O . VAL B 1 16 ? 10.039 21.75 12.18 1 91.94 16 VAL B O 1
ATOM 3193 N N . ARG B 1 17 ? 11.516 20.844 13.523 1 83.12 17 ARG B N 1
ATOM 3194 C CA . ARG B 1 17 ? 11.906 19.688 12.727 1 83.12 17 ARG B CA 1
ATOM 3195 C C . ARG B 1 17 ? 11.93 18.422 13.57 1 83.12 17 ARG B C 1
ATOM 3197 O O . ARG B 1 17 ? 12.898 18.156 14.289 1 83.12 17 ARG B O 1
ATOM 3204 N N . GLY B 1 18 ? 10.875 17.688 13.328 1 77.88 18 GLY B N 1
ATOM 3205 C CA . GLY B 1 18 ? 10.703 16.609 14.281 1 77.88 18 GLY B CA 1
ATOM 3206 C C . GLY B 1 18 ? 10.539 17.078 15.703 1 77.88 18 GLY B C 1
ATOM 3207 O O . GLY B 1 18 ? 9.633 17.859 16 1 77.88 18 GLY B O 1
ATOM 3208 N N . LYS B 1 19 ? 11.492 16.656 16.562 1 84 19 LYS B N 1
ATOM 3209 C CA . LYS B 1 19 ? 11.445 17.062 17.969 1 84 19 LYS B CA 1
ATOM 3210 C C . LYS B 1 19 ? 12.5 18.125 18.266 1 84 19 LYS B C 1
ATOM 3212 O O . LYS B 1 19 ? 12.836 18.344 19.438 1 84 19 LYS B O 1
ATOM 3217 N N . VAL B 1 20 ? 12.945 18.797 17.234 1 86.69 20 VAL B N 1
ATOM 3218 C CA . VAL B 1 20 ? 14.016 19.781 17.391 1 86.69 20 VAL B CA 1
ATOM 3219 C C . VAL B 1 20 ? 13.484 21.172 17.047 1 86.69 20 VAL B C 1
ATOM 3221 O O . VAL B 1 20 ? 12.938 21.375 15.961 1 86.69 20 VAL B O 1
ATOM 3224 N N . PRO B 1 21 ? 13.703 22.062 17.969 1 91 21 PRO B N 1
ATOM 3225 C CA . PRO B 1 21 ? 13.289 23.438 17.672 1 91 21 PRO B CA 1
ATOM 3226 C C . PRO B 1 21 ? 14.141 24.094 16.578 1 91 21 PRO B C 1
ATOM 3228 O O . PRO B 1 21 ? 15.359 23.891 16.531 1 91 21 PRO B O 1
ATOM 3231 N N . ILE B 1 22 ? 13.531 24.766 15.711 1 90.12 22 ILE B N 1
ATOM 3232 C CA . ILE B 1 22 ? 14.266 25.547 14.734 1 90.12 22 ILE B CA 1
ATOM 3233 C C . ILE B 1 22 ? 14.773 26.828 15.383 1 90.12 22 ILE B C 1
ATOM 3235 O O . ILE B 1 22 ? 14.055 27.469 16.156 1 90.12 22 ILE B O 1
ATOM 3239 N N . PRO B 1 23 ? 15.984 27.234 15.07 1 91.88 23 PRO B N 1
ATOM 3240 C CA . PRO B 1 23 ? 16.578 28.422 15.711 1 91.88 23 PRO B CA 1
ATOM 3241 C C . PRO B 1 23 ? 15.711 29.656 15.57 1 91.88 23 PRO B C 1
ATOM 3243 O O . PRO B 1 23 ? 15.086 29.875 14.531 1 91.88 23 PRO B O 1
ATOM 3246 N N . ARG B 1 24 ? 15.617 30.562 16.594 1 95.56 24 ARG B N 1
ATOM 3247 C CA . ARG B 1 24 ? 14.984 31.875 16.672 1 95.56 24 ARG B CA 1
ATOM 3248 C C . ARG B 1 24 ? 13.469 31.75 16.75 1 95.56 24 ARG B C 1
ATOM 3250 O O . ARG B 1 24 ? 12.766 32.75 16.969 1 95.56 24 ARG B O 1
ATOM 3257 N N . VAL B 1 25 ? 12.945 30.547 16.625 1 97 25 VAL B N 1
ATOM 3258 C CA . VAL B 1 25 ? 11.492 30.359 16.547 1 97 25 VAL B CA 1
ATOM 3259 C C . VAL B 1 25 ? 10.867 30.625 17.922 1 97 25 VAL B C 1
ATOM 3261 O O . VAL B 1 25 ? 9.875 31.359 18.016 1 97 25 VAL B O 1
ATOM 3264 N N . ALA B 1 26 ? 11.391 30.062 18.922 1 97.5 26 ALA B N 1
ATOM 3265 C CA . ALA B 1 26 ? 10.812 30.188 20.25 1 97.5 26 ALA B CA 1
ATOM 3266 C C . ALA B 1 26 ? 10.641 31.656 20.641 1 97.5 26 ALA B C 1
ATOM 3268 O O . ALA B 1 26 ? 9.555 32.062 21.062 1 97.5 26 ALA B O 1
ATOM 3269 N N . LYS B 1 27 ? 11.664 32.406 20.469 1 97.06 27 LYS B N 1
ATOM 3270 C CA . LYS B 1 27 ? 11.641 33.844 20.812 1 97.06 27 LYS B CA 1
ATOM 3271 C C . LYS B 1 27 ? 10.688 34.594 19.906 1 97.06 27 LYS B C 1
ATOM 3273 O O . LYS B 1 27 ? 9.93 35.469 20.375 1 97.06 27 LYS B O 1
ATOM 3278 N N . THR B 1 28 ? 10.742 34.312 18.688 1 97.94 28 THR B N 1
ATOM 3279 C CA . THR B 1 28 ? 9.922 35 17.703 1 97.94 28 THR B CA 1
ATOM 3280 C C . THR B 1 28 ? 8.438 34.688 17.922 1 97.94 28 THR B C 1
ATOM 3282 O O . THR B 1 28 ? 7.598 35.594 17.875 1 97.94 28 THR B O 1
ATOM 3285 N N . LEU B 1 29 ? 8.156 33.438 18.109 1 98.25 29 LEU B N 1
ATOM 3286 C CA . LEU B 1 29 ? 6.77 33.031 18.359 1 98.25 29 LEU B CA 1
ATOM 3287 C C . LEU B 1 29 ? 6.254 33.656 19.656 1 98.25 29 LEU B C 1
ATOM 3289 O O . LEU B 1 29 ? 5.113 34.125 19.703 1 98.25 29 LEU B O 1
ATOM 3293 N N . SER B 1 30 ? 7.074 33.688 20.656 1 97.38 30 SER B N 1
ATOM 3294 C CA . SER B 1 30 ? 6.707 34.344 21.906 1 97.38 30 SER B CA 1
ATOM 3295 C C . SER B 1 30 ? 6.402 35.844 21.672 1 97.38 30 SER B C 1
ATOM 3297 O O . SER B 1 30 ? 5.469 36.375 22.266 1 97.38 30 SER B O 1
ATOM 3299 N N . TYR B 1 31 ? 7.172 36.406 20.844 1 96.69 31 TYR B N 1
ATOM 3300 C CA . TYR B 1 31 ? 7.02 37.812 20.547 1 96.69 31 TYR B CA 1
ATOM 3301 C C . TYR B 1 31 ? 5.668 38.094 19.906 1 96.69 31 TYR B C 1
ATOM 3303 O O . TYR B 1 31 ? 4.965 39.031 20.297 1 96.69 31 TYR B O 1
ATOM 3311 N N . ILE B 1 32 ? 5.25 37.281 18.969 1 96.56 32 ILE B N 1
ATOM 3312 C CA . ILE B 1 32 ? 4.031 37.625 18.234 1 96.56 32 ILE B CA 1
ATOM 3313 C C . ILE B 1 32 ? 2.812 37.156 19.047 1 96.56 32 ILE B C 1
ATOM 3315 O O . ILE B 1 32 ? 1.69 37.594 18.766 1 96.56 32 ILE B O 1
ATOM 3319 N N . ARG B 1 33 ? 3.07 36.281 19.984 1 96.62 33 ARG B N 1
ATOM 3320 C CA . ARG B 1 33 ? 1.964 35.781 20.797 1 96.62 33 ARG B CA 1
ATOM 3321 C C . ARG B 1 33 ? 1.737 36.656 22.031 1 96.62 33 ARG B C 1
ATOM 3323 O O . ARG B 1 33 ? 0.753 36.5 22.75 1 96.62 33 ARG B O 1
ATOM 3330 N N . GLN B 1 34 ? 2.57 37.625 22.281 1 94.62 34 GLN B N 1
ATOM 3331 C CA . GLN B 1 34 ? 2.383 38.531 23.406 1 94.62 34 GLN B CA 1
ATOM 3332 C C . GLN B 1 34 ? 1.257 39.531 23.125 1 94.62 34 GLN B C 1
ATOM 3334 O O . GLN B 1 34 ? 0.868 39.719 21.969 1 94.62 34 GLN B O 1
ATOM 3339 N N . PRO B 1 35 ? 0.756 40.188 24.125 1 93.62 35 PRO B N 1
ATOM 3340 C CA . PRO B 1 35 ? -0.277 41.219 23.906 1 93.62 35 PRO B CA 1
ATOM 3341 C C . PRO B 1 35 ? 0.212 42.375 23.062 1 93.62 35 PRO B C 1
ATOM 3343 O O . PRO B 1 35 ? 1.353 42.812 23.203 1 93.62 35 PRO B O 1
ATOM 3346 N N . LEU B 1 36 ? -0.651 42.844 22.266 1 93.5 36 LEU B N 1
ATOM 3347 C CA . LEU B 1 36 ? -0.318 43.906 21.344 1 93.5 36 LEU B CA 1
ATOM 3348 C C . LEU B 1 36 ? 0.054 45.188 22.109 1 93.5 36 LEU B C 1
ATOM 3350 O O . LEU B 1 36 ? 0.853 46 21.625 1 93.5 36 LEU B O 1
ATOM 3354 N N . LYS B 1 37 ? -0.503 45.344 23.266 1 91.38 37 LYS B N 1
ATOM 3355 C CA . LYS B 1 37 ? -0.179 46.5 24.078 1 91.38 37 LYS B CA 1
ATOM 3356 C C . LYS B 1 37 ? 1.321 46.594 24.344 1 91.38 37 LYS B C 1
ATOM 3358 O O . LYS B 1 37 ? 1.876 47.688 24.453 1 91.38 37 LYS B O 1
ATOM 3363 N N . ASN B 1 38 ? 1.946 45.406 24.391 1 91.69 38 ASN B N 1
ATOM 3364 C CA . ASN B 1 38 ? 3.383 45.375 24.641 1 91.69 38 ASN B CA 1
ATOM 3365 C C . ASN B 1 38 ? 4.18 45.688 23.375 1 91.69 38 ASN B C 1
ATOM 3367 O O . ASN B 1 38 ? 5.348 46.062 23.453 1 91.69 38 ASN B O 1
ATOM 3371 N N . ILE B 1 39 ? 3.582 45.531 22.266 1 91.5 39 ILE B N 1
ATOM 3372 C CA . ILE B 1 39 ? 4.25 45.75 20.984 1 91.5 39 ILE B CA 1
ATOM 3373 C C . ILE B 1 39 ? 4.109 47.219 20.578 1 91.5 39 ILE B C 1
ATOM 3375 O O . ILE B 1 39 ? 5.082 47.844 20.156 1 91.5 39 ILE B O 1
ATOM 3379 N N . PHE B 1 40 ? 3.023 47.906 20.594 1 88.38 40 PHE B N 1
ATOM 3380 C CA . PHE B 1 40 ? 2.746 49.281 20.172 1 88.38 40 PHE B CA 1
ATOM 3381 C C . PHE B 1 40 ? 3.123 50.25 21.281 1 88.38 40 PHE B C 1
ATOM 3383 O O . PHE B 1 40 ? 3.441 51.406 21 1 88.38 40 PHE B O 1
ATOM 3390 N N . GLN B 1 41 ? 3.471 50 22.344 1 75.94 41 GLN B N 1
ATOM 3391 C CA . GLN B 1 41 ? 3.799 50.875 23.484 1 75.94 41 GLN B CA 1
ATOM 3392 C C . GLN B 1 41 ? 2.93 52.125 23.5 1 75.94 41 GLN B C 1
ATOM 3394 O O . GLN B 1 41 ? 3.342 53.156 24.016 1 75.94 41 GLN B O 1
ATOM 3399 N N . SER B 1 42 ? 1.934 52.281 22.625 1 69.25 42 SER B N 1
ATOM 3400 C CA . SER B 1 42 ? 1.059 53.469 22.578 1 69.25 42 SER B CA 1
ATOM 3401 C C . SER B 1 42 ? -0.379 53.094 22.922 1 69.25 42 SER B C 1
ATOM 3403 O O . SER B 1 42 ? -0.795 51.938 22.719 1 69.25 42 SER B O 1
ATOM 3405 N N . THR B 1 43 ? -1.064 54 23.672 1 68.88 43 THR B N 1
ATOM 3406 C CA . THR B 1 43 ? -2.502 53.938 23.906 1 68.88 43 THR B CA 1
ATOM 3407 C C . THR B 1 43 ? -3.221 55.094 23.234 1 68.88 43 THR B C 1
ATOM 3409 O O . THR B 1 43 ? -2.77 56.25 23.312 1 68.88 43 THR B O 1
ATOM 3412 N N . PRO B 1 44 ? -4.281 54.781 22.422 1 80 44 PRO B N 1
ATOM 3413 C CA . PRO B 1 44 ? -4.996 53.5 22.266 1 80 44 PRO B CA 1
ATOM 3414 C C . PRO B 1 44 ? -4.375 52.594 21.219 1 80 44 PRO B C 1
ATOM 3416 O O . PRO B 1 44 ? -3.701 53.094 20.297 1 80 44 PRO B O 1
ATOM 3419 N N . LEU B 1 45 ? -4.695 51.344 21.328 1 83.81 45 LEU B N 1
ATOM 3420 C CA . LEU B 1 45 ? -4.238 50.344 20.359 1 83.81 45 LEU B CA 1
ATOM 3421 C C . LEU B 1 45 ? -5.004 50.5 19.047 1 83.81 45 LEU B C 1
ATOM 3423 O O . LEU B 1 45 ? -6.199 50.781 19.047 1 83.81 45 LEU B O 1
ATOM 3427 N N . PRO B 1 46 ? -4.355 50.281 18.016 1 86.25 46 PRO B N 1
ATOM 3428 C CA . PRO B 1 46 ? -5.027 50.375 16.719 1 86.25 46 PRO B CA 1
ATOM 3429 C C . PRO B 1 46 ? -5.969 49.188 16.453 1 86.25 46 PRO B C 1
ATOM 3431 O O . PRO B 1 46 ? -6.699 49.188 15.461 1 86.25 46 PRO B O 1
ATOM 3434 N N . PHE B 1 47 ? -5.969 48.281 17.359 1 90.44 47 PHE B N 1
ATOM 3435 C CA . PHE B 1 47 ? -6.809 47.094 17.203 1 90.44 47 PHE B CA 1
ATOM 3436 C C . PHE B 1 47 ? -7.559 46.781 18.5 1 90.44 47 PHE B C 1
ATOM 3438 O O . PHE B 1 47 ? -7.098 47.125 19.594 1 90.44 47 PHE B O 1
ATOM 3445 N N . LYS B 1 48 ? -8.695 46.094 18.312 1 90.5 48 LYS B N 1
ATOM 3446 C CA . LYS B 1 48 ? -9.422 45.562 19.469 1 90.5 48 LYS B CA 1
ATOM 3447 C C . LYS B 1 48 ? -8.82 44.25 19.953 1 90.5 48 LYS B C 1
ATOM 3449 O O . LYS B 1 48 ? -8.875 43.969 21.141 1 90.5 48 LYS B O 1
ATOM 3454 N N . ASN B 1 49 ? -8.164 43.594 19.109 1 92.06 49 ASN B N 1
ATOM 3455 C CA . ASN B 1 49 ? -7.523 42.312 19.438 1 92.06 49 ASN B CA 1
ATOM 3456 C C . ASN B 1 49 ? -6.43 42.5 20.484 1 92.06 49 ASN B C 1
ATOM 3458 O O . ASN B 1 49 ? -5.68 43.469 20.453 1 92.06 49 ASN B O 1
ATOM 3462 N N . SER B 1 50 ? -6.352 41.594 21.297 1 91 50 SER B N 1
ATOM 3463 C CA . SER B 1 50 ? -5.258 41.594 22.266 1 91 50 SER B CA 1
ATOM 3464 C C . SER B 1 50 ? -3.98 41.031 21.656 1 91 50 SER B C 1
ATOM 3466 O O . SER B 1 50 ? -2.879 41.312 22.109 1 91 50 SER B O 1
ATOM 3468 N N . ARG B 1 51 ? -4.156 40.156 20.703 1 94.81 51 ARG B N 1
ATOM 3469 C CA . ARG B 1 51 ? -3.025 39.531 20.062 1 94.81 51 ARG B CA 1
ATOM 3470 C C . ARG B 1 51 ? -3.23 39.469 18.547 1 94.81 51 ARG B C 1
ATOM 3472 O O . ARG B 1 51 ? -4.359 39.562 18.062 1 94.81 51 ARG B O 1
ATOM 3479 N N . ILE B 1 52 ? -2.158 39.312 17.875 1 95.75 52 ILE B N 1
ATOM 3480 C CA . ILE B 1 52 ? -2.252 39.031 16.453 1 95.75 52 ILE B CA 1
ATOM 3481 C C . ILE B 1 52 ? -2.916 37.688 16.219 1 95.75 52 ILE B C 1
ATOM 3483 O O . ILE B 1 52 ? -2.52 36.688 16.828 1 95.75 52 ILE B O 1
ATOM 3487 N N . PRO B 1 53 ? -3.977 37.625 15.414 1 97.62 53 PRO B N 1
ATOM 3488 C CA . PRO B 1 53 ? -4.539 36.312 15.078 1 97.62 53 PRO B CA 1
ATOM 3489 C C . PRO B 1 53 ? -3.516 35.375 14.445 1 97.62 53 PRO B C 1
ATOM 3491 O O . PRO B 1 53 ? -2.881 35.75 13.453 1 97.62 53 PRO B O 1
ATOM 3494 N N . PHE B 1 54 ? -3.354 34.219 15.07 1 98.44 54 PHE B N 1
ATOM 3495 C CA . PHE B 1 54 ? -2.307 33.281 14.664 1 98.44 54 PHE B CA 1
ATOM 3496 C C . PHE B 1 54 ? -2.789 31.859 14.781 1 98.44 54 PHE B C 1
ATOM 3498 O O . PHE B 1 54 ? -3.305 31.453 15.82 1 98.44 54 PHE B O 1
ATOM 3505 N N . ILE B 1 55 ? -2.633 31.078 13.695 1 98.75 55 ILE B N 1
ATOM 3506 C CA . ILE B 1 55 ? -2.916 29.641 13.75 1 98.75 55 ILE B CA 1
ATOM 3507 C C . ILE B 1 55 ? -1.812 28.875 13.031 1 98.75 55 ILE B C 1
ATOM 3509 O O . ILE B 1 55 ? -1.141 29.422 12.148 1 98.75 55 ILE B O 1
ATOM 3513 N N . CYS B 1 56 ? -1.629 27.688 13.492 1 98.75 56 CYS B N 1
ATOM 3514 C CA . CYS B 1 56 ? -0.802 26.719 12.781 1 98.75 56 CYS B CA 1
ATOM 3515 C C . CYS B 1 56 ? -1.657 25.812 11.906 1 98.75 56 CYS B C 1
ATOM 3517 O O . CYS B 1 56 ? -2.715 25.344 12.336 1 98.75 56 CYS B O 1
ATOM 3519 N N . LEU B 1 57 ? -1.261 25.641 10.695 1 98.06 57 LEU B N 1
ATOM 3520 C CA . LEU B 1 57 ? -1.914 24.75 9.742 1 98.06 57 LEU B CA 1
ATOM 3521 C C . LEU B 1 57 ? -0.943 23.688 9.234 1 98.06 57 LEU B C 1
ATOM 3523 O O . LEU B 1 57 ? 0.056 24 8.586 1 98.06 57 LEU B O 1
ATOM 3527 N N . THR B 1 58 ? -1.2 22.422 9.547 1 94.62 58 THR B N 1
ATOM 3528 C CA . THR B 1 58 ? -0.277 21.344 9.195 1 94.62 58 THR B CA 1
ATOM 3529 C C . THR B 1 58 ? -1.031 20.156 8.617 1 94.62 58 THR B C 1
ATOM 3531 O O . THR B 1 58 ? -2.211 19.953 8.914 1 94.62 58 THR B O 1
ATOM 3534 N N . ASN B 1 59 ? -0.375 19.406 7.699 1 90.19 59 ASN B N 1
ATOM 3535 C CA . ASN B 1 59 ? -0.927 18.141 7.215 1 90.19 59 ASN B CA 1
ATOM 3536 C C . ASN B 1 59 ? -0.621 16.984 8.164 1 90.19 59 ASN B C 1
ATOM 3538 O O . ASN B 1 59 ? -1.005 15.844 7.91 1 90.19 59 ASN B O 1
ATOM 3542 N N . GLY B 1 60 ? 0.009 17.344 9.281 1 89.56 60 GLY B N 1
ATOM 3543 C CA . GLY B 1 60 ? 0.194 16.359 10.336 1 89.56 60 GLY B CA 1
ATOM 3544 C C . GLY B 1 60 ? -1.087 16.047 11.078 1 89.56 60 GLY B C 1
ATOM 3545 O O . GLY B 1 60 ? -1.983 16.875 11.18 1 89.56 60 GLY B O 1
ATOM 3546 N N . GLY B 1 61 ? -1.124 14.867 11.555 1 91.62 61 GLY B N 1
ATOM 3547 C CA . GLY B 1 61 ? -2.324 14.43 12.242 1 91.62 61 GLY B CA 1
ATOM 3548 C C . GLY B 1 61 ? -2.104 13.195 13.094 1 91.62 61 GLY B C 1
ATOM 3549 O O . GLY B 1 61 ? -0.996 12.961 13.586 1 91.62 61 GLY B O 1
ATOM 3550 N N . GLY B 1 62 ? -3.225 12.539 13.406 1 92.69 62 GLY B N 1
ATOM 3551 C CA . GLY B 1 62 ? -3.166 11.336 14.227 1 92.69 62 GLY B CA 1
ATOM 3552 C C . GLY B 1 62 ? -3.207 11.625 15.711 1 92.69 62 GLY B C 1
ATOM 3553 O O . GLY B 1 62 ? -2.9 10.75 16.531 1 92.69 62 GLY B O 1
ATOM 3554 N N . MET B 1 63 ? -3.461 12.766 16.062 1 96.56 63 MET B N 1
ATOM 3555 C CA . MET B 1 63 ? -3.594 13.219 17.453 1 96.56 63 MET B CA 1
ATOM 3556 C C . MET B 1 63 ? -4.562 14.398 17.547 1 96.56 63 MET B C 1
ATOM 3558 O O . MET B 1 63 ? -4.969 14.953 16.531 1 96.56 63 MET B O 1
ATOM 3562 N N . LEU B 1 64 ? -4.957 14.75 18.734 1 98.19 64 LEU B N 1
ATOM 3563 C CA . LEU B 1 64 ? -5.855 15.883 18.922 1 98.19 64 LEU B CA 1
ATOM 3564 C C . LEU B 1 64 ? -5.086 17.203 18.859 1 98.19 64 LEU B C 1
ATOM 3566 O O . LEU B 1 64 ? -3.885 17.234 19.141 1 98.19 64 LEU B O 1
ATOM 3570 N N . GLU B 1 65 ? -5.77 18.234 18.516 1 98.38 65 GLU B N 1
ATOM 3571 C CA . GLU B 1 65 ? -5.184 19.562 18.422 1 98.38 65 GLU B CA 1
ATOM 3572 C C . GLU B 1 65 ? -4.52 19.969 19.734 1 98.38 65 GLU B C 1
ATOM 3574 O O . GLU B 1 65 ? -3.424 20.531 19.734 1 98.38 65 GLU B O 1
ATOM 3579 N N . GLU B 1 66 ? -5.156 19.625 20.797 1 98.19 66 GLU B N 1
ATOM 3580 C CA . GLU B 1 66 ? -4.617 19.969 22.125 1 98.19 66 GLU B CA 1
ATOM 3581 C C . GLU B 1 66 ? -3.281 19.266 22.359 1 98.19 66 GLU B C 1
ATOM 3583 O O . GLU B 1 66 ? -2.359 19.859 22.922 1 98.19 66 GLU B O 1
ATOM 3588 N N . ASP B 1 67 ? -3.215 18.031 22.016 1 97.88 67 ASP B N 1
ATOM 3589 C CA . ASP B 1 67 ? -1.977 17.266 22.156 1 97.88 67 ASP B CA 1
ATOM 3590 C C . ASP B 1 67 ? -0.85 17.891 21.344 1 97.88 67 ASP B C 1
ATOM 3592 O O . ASP B 1 67 ? 0.293 17.969 21.797 1 97.88 67 ASP B O 1
ATOM 3596 N N . LYS B 1 68 ? -1.174 18.266 20.125 1 97.44 68 LYS B N 1
ATOM 3597 C CA . LYS B 1 68 ? -0.173 18.891 19.266 1 97.44 68 LYS B CA 1
ATOM 3598 C C . LYS B 1 68 ? 0.294 20.234 19.828 1 97.44 68 LYS B C 1
ATOM 3600 O O . LYS B 1 68 ? 1.486 20.547 19.797 1 97.44 68 LYS B O 1
ATOM 3605 N N . ALA B 1 69 ? -0.631 21.031 20.328 1 98.19 69 ALA B N 1
ATOM 3606 C CA . ALA B 1 69 ? -0.278 22.297 20.969 1 98.19 69 ALA B CA 1
ATOM 3607 C C . ALA B 1 69 ? 0.697 22.078 22.125 1 98.19 69 ALA B C 1
ATOM 3609 O O . ALA B 1 69 ? 1.729 22.75 22.219 1 98.19 69 ALA B O 1
ATOM 3610 N N . HIS B 1 70 ? 0.391 21.094 22.922 1 97.88 70 HIS B N 1
ATOM 3611 C CA . HIS B 1 70 ? 1.253 20.766 24.062 1 97.88 70 HIS B CA 1
ATOM 3612 C C . HIS B 1 70 ? 2.645 20.359 23.594 1 97.88 70 HIS B C 1
ATOM 3614 O O . HIS B 1 70 ? 3.648 20.766 24.172 1 97.88 70 HIS B O 1
ATOM 3620 N N . SER B 1 71 ? 2.65 19.562 22.609 1 97.06 71 SER B N 1
ATOM 3621 C CA . SER B 1 71 ? 3.918 19.078 22.062 1 97.06 71 SER B CA 1
ATOM 3622 C C . SER B 1 71 ? 4.781 20.234 21.578 1 97.06 71 SER B C 1
ATOM 3624 O O . SER B 1 71 ? 5.977 20.297 21.875 1 97.06 71 SER B O 1
ATOM 3626 N N . ILE B 1 72 ? 4.215 21.141 20.844 1 97.56 72 ILE B N 1
ATOM 3627 C CA . ILE B 1 72 ? 4.953 22.281 20.297 1 97.56 72 ILE B CA 1
ATOM 3628 C C . ILE B 1 72 ? 5.438 23.172 21.438 1 97.56 72 ILE B C 1
ATOM 3630 O O . ILE B 1 72 ? 6.586 23.625 21.438 1 97.56 72 ILE B O 1
ATOM 3634 N N . ASN B 1 73 ? 4.551 23.406 22.406 1 98.44 73 ASN B N 1
ATOM 3635 C CA . ASN B 1 73 ? 4.914 24.203 23.562 1 98.44 73 ASN B CA 1
ATOM 3636 C C . ASN B 1 73 ? 6.117 23.625 24.297 1 98.44 73 ASN B C 1
ATOM 3638 O O . ASN B 1 73 ? 7.02 24.359 24.703 1 98.44 73 ASN B O 1
ATOM 3642 N N . GLU B 1 74 ? 6.105 22.328 24.375 1 97.94 74 GLU B N 1
ATOM 3643 C CA . GLU B 1 74 ? 7.195 21.641 25.062 1 97.94 74 GLU B CA 1
ATOM 3644 C C . GLU B 1 74 ? 8.492 21.734 24.266 1 97.94 74 GLU B C 1
ATOM 3646 O O . GLU B 1 74 ? 9.547 22.047 24.828 1 97.94 74 GLU B O 1
ATOM 3651 N N . ILE B 1 75 ? 8.406 21.438 23.031 1 96.81 75 ILE B N 1
ATOM 3652 C CA . ILE B 1 75 ? 9.586 21.438 22.172 1 96.81 75 ILE B CA 1
ATOM 3653 C C . ILE B 1 75 ? 10.211 22.828 22.156 1 96.81 75 ILE B C 1
ATOM 3655 O O . ILE B 1 75 ? 11.438 22.969 22.234 1 96.81 75 ILE B O 1
ATOM 3659 N N . LEU B 1 76 ? 9.375 23.859 22.109 1 97.5 76 LEU B N 1
ATOM 3660 C CA . LEU B 1 76 ? 9.852 25.234 22 1 97.5 76 LEU B CA 1
ATOM 3661 C C . LEU B 1 76 ? 10.039 25.859 23.391 1 97.5 76 LEU B C 1
ATOM 3663 O O . LEU B 1 76 ? 10.539 26.984 23.5 1 97.5 76 LEU B O 1
ATOM 3667 N N . ASN B 1 77 ? 9.672 25.172 24.375 1 97.12 77 ASN B N 1
ATOM 3668 C CA . ASN B 1 77 ? 9.773 25.656 25.75 1 97.12 77 ASN B CA 1
ATOM 3669 C C . ASN B 1 77 ? 9.141 27.047 25.906 1 97.12 77 ASN B C 1
ATOM 3671 O O . ASN B 1 77 ? 9.781 27.969 26.406 1 97.12 77 ASN B O 1
ATOM 3675 N N . LEU B 1 78 ? 7.914 27.109 25.5 1 97.56 78 LEU B N 1
ATOM 3676 C CA . LEU B 1 78 ? 7.215 28.375 25.562 1 97.56 78 LEU B CA 1
ATOM 3677 C C . LEU B 1 78 ? 6.703 28.656 26.969 1 97.56 78 LEU B C 1
ATOM 3679 O O . LEU B 1 78 ? 6.238 27.75 27.656 1 97.56 78 LEU B O 1
ATOM 3683 N N . GLN B 1 79 ? 6.723 29.922 27.328 1 96.75 79 GLN B N 1
ATOM 3684 C CA . GLN B 1 79 ? 6.164 30.328 28.609 1 96.75 79 GLN B CA 1
ATOM 3685 C C . GLN B 1 79 ? 4.641 30.219 28.609 1 96.75 79 GLN B C 1
ATOM 3687 O O . GLN B 1 79 ? 4.012 30.297 27.547 1 96.75 79 GLN B O 1
ATOM 3692 N N . GLU B 1 80 ? 4.059 30.141 29.688 1 95.5 80 GLU B N 1
ATOM 3693 C CA . GLU B 1 80 ? 2.631 29.875 29.844 1 95.5 80 GLU B CA 1
ATOM 3694 C C . GLU B 1 80 ? 1.787 30.953 29.172 1 95.5 80 GLU B C 1
ATOM 3696 O O . GLU B 1 80 ? 0.755 30.641 28.562 1 95.5 80 GLU B O 1
ATOM 3701 N N . ASN B 1 81 ? 2.215 32.156 29.234 1 94.44 81 ASN B N 1
ATOM 3702 C CA . ASN B 1 81 ? 1.4 33.281 28.781 1 94.44 81 ASN B CA 1
ATOM 3703 C C . ASN B 1 81 ? 1.412 33.406 27.266 1 94.44 81 ASN B C 1
ATOM 3705 O O . ASN B 1 81 ? 0.614 34.156 26.688 1 94.44 81 ASN B O 1
ATOM 3709 N N . VAL B 1 82 ? 2.246 32.625 26.594 1 97 82 VAL B N 1
ATOM 3710 C CA . VAL B 1 82 ? 2.322 32.75 25.141 1 97 82 VAL B CA 1
ATOM 3711 C C . VAL B 1 82 ? 2.164 31.359 24.5 1 97 82 VAL B C 1
ATOM 3713 O O . VAL B 1 82 ? 2.441 31.188 23.312 1 97 82 VAL B O 1
ATOM 3716 N N . GLN B 1 83 ? 1.724 30.438 25.188 1 97.75 83 GLN B N 1
ATOM 3717 C CA . GLN B 1 83 ? 1.572 29.062 24.703 1 97.75 83 GLN B CA 1
ATOM 3718 C C . GLN B 1 83 ? 0.476 28.969 23.656 1 97.75 83 GLN B C 1
ATOM 3720 O O . GLN B 1 83 ? -0.475 29.75 23.656 1 97.75 83 GLN B O 1
ATOM 3725 N N . LEU B 1 84 ? 0.718 28.016 22.812 1 98.12 84 LEU B N 1
ATOM 3726 C CA . LEU B 1 84 ? -0.327 27.656 21.859 1 98.12 84 LEU B CA 1
ATOM 3727 C C . LEU B 1 84 ? -1.402 26.812 22.531 1 98.12 84 LEU B C 1
ATOM 3729 O O . LEU B 1 84 ? -1.11 26.031 23.438 1 98.12 84 LEU B O 1
ATOM 3733 N N . HIS B 1 85 ? -2.621 27.016 22.094 1 97.75 85 HIS B N 1
ATOM 3734 C CA . HIS B 1 85 ? -3.764 26.234 22.547 1 97.75 85 HIS B CA 1
ATOM 3735 C C . HIS B 1 85 ? -4.453 25.531 21.375 1 97.75 85 HIS B C 1
ATOM 3737 O O . HIS B 1 85 ? -4.07 25.719 20.219 1 97.75 85 HIS B O 1
ATOM 3743 N N . GLN B 1 86 ? -5.387 24.719 21.703 1 97.69 86 GLN B N 1
ATOM 3744 C CA . GLN B 1 86 ? -6.055 23.906 20.703 1 97.69 86 GLN B CA 1
ATOM 3745 C C . GLN B 1 86 ? -6.602 24.766 19.562 1 97.69 86 GLN B C 1
ATOM 3747 O O . GLN B 1 86 ? -6.617 24.344 18.406 1 97.69 86 GLN B O 1
ATOM 3752 N N . GLU B 1 87 ? -7.035 25.953 19.891 1 97.31 87 GLU B N 1
ATOM 3753 C CA . GLU B 1 87 ? -7.637 26.812 18.875 1 97.31 87 GLU B CA 1
ATOM 3754 C C . GLU B 1 87 ? -6.586 27.344 17.906 1 97.31 87 GLU B C 1
ATOM 3756 O O . GLU B 1 87 ? -6.926 27.859 16.828 1 97.31 87 GLU B O 1
ATOM 3761 N N . ASN B 1 88 ? -5.309 27.219 18.312 1 98.38 88 ASN B N 1
ATOM 3762 C CA . ASN B 1 88 ? -4.234 27.688 17.453 1 98.38 88 ASN B CA 1
ATOM 3763 C C . ASN B 1 88 ? -3.787 26.609 16.469 1 98.38 88 ASN B C 1
ATOM 3765 O O . ASN B 1 88 ? -2.949 26.859 15.602 1 98.38 88 ASN B O 1
ATOM 3769 N N . LEU B 1 89 ? -4.344 25.406 16.656 1 98.62 89 LEU B N 1
ATOM 3770 C CA . LEU B 1 89 ? -3.836 24.266 15.883 1 98.62 89 LEU B CA 1
ATOM 3771 C C . LEU B 1 89 ? -4.91 23.719 14.953 1 98.62 89 LEU B C 1
ATOM 3773 O O . LEU B 1 89 ? -5.977 23.297 15.406 1 98.62 89 LEU B O 1
ATOM 3777 N N . LEU B 1 90 ? -4.617 23.766 13.664 1 98.31 90 LEU B N 1
ATOM 3778 C CA . LEU B 1 90 ? -5.398 23.047 12.664 1 9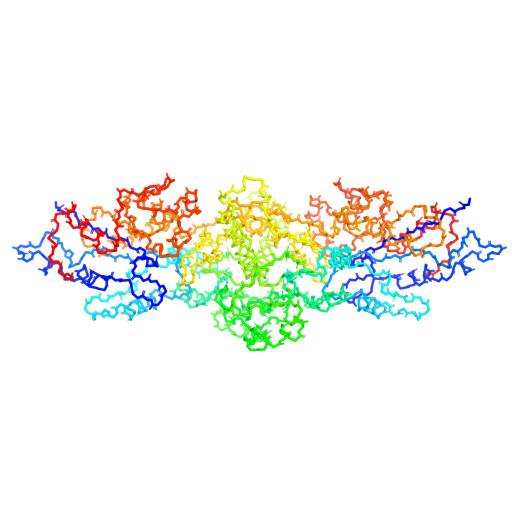8.31 90 LEU B CA 1
ATOM 3779 C C . LEU B 1 90 ? -4.602 21.891 12.078 1 98.31 90 LEU B C 1
ATOM 3781 O O . LEU B 1 90 ? -3.623 22.109 11.359 1 98.31 90 LEU B O 1
ATOM 3785 N N . LEU B 1 91 ? -5.02 20.703 12.398 1 97.25 91 LEU B N 1
ATOM 3786 C CA . LEU B 1 91 ? -4.398 19.5 11.891 1 97.25 91 LEU B CA 1
ATOM 3787 C C . LEU B 1 91 ? -5.105 19.016 10.625 1 97.25 91 LEU B C 1
ATOM 3789 O O . LEU B 1 91 ? -6.051 19.656 10.156 1 97.25 91 LEU B O 1
ATOM 3793 N N . ASN B 1 92 ? -4.574 17.906 10.047 1 94.06 92 ASN B N 1
ATOM 3794 C CA . ASN B 1 92 ? -5.07 17.438 8.758 1 94.06 92 ASN B CA 1
ATOM 3795 C C . ASN B 1 92 ? -6.559 17.109 8.812 1 94.06 92 ASN B C 1
ATOM 3797 O O . ASN B 1 92 ? -7.273 17.281 7.824 1 94.06 92 ASN B O 1
ATOM 3801 N N . PHE B 1 93 ? -7.09 16.734 9.953 1 95.81 93 PHE B N 1
ATOM 3802 C CA . PHE B 1 93 ? -8.484 16.312 10.055 1 95.81 93 PHE B CA 1
ATOM 3803 C C . PHE B 1 93 ? -9.359 17.484 10.492 1 95.81 93 PHE B C 1
ATOM 3805 O O . PHE B 1 93 ? -10.586 17.422 10.383 1 95.81 93 PHE B O 1
ATOM 3812 N N . THR B 1 94 ? -8.812 18.562 11.062 1 97.69 94 THR B N 1
ATOM 3813 C CA . THR B 1 94 ? -9.562 19.609 11.727 1 97.69 94 THR B CA 1
ATOM 3814 C C . THR B 1 94 ? -10.625 20.188 10.797 1 97.69 94 THR B C 1
ATOM 3816 O O . THR B 1 94 ? -11.766 20.391 11.203 1 97.69 94 THR B O 1
ATOM 3819 N N . PRO B 1 95 ? -10.273 20.391 9.516 1 96.94 95 PRO B N 1
ATOM 3820 C CA . PRO B 1 95 ? -11.273 20.953 8.602 1 96.94 95 PRO B CA 1
ATOM 3821 C C . PRO B 1 95 ? -12.438 20 8.336 1 96.94 95 PRO B C 1
ATOM 3823 O O . PRO B 1 95 ? -13.461 20.406 7.777 1 96.94 95 PRO B O 1
ATOM 3826 N N . LEU B 1 96 ? -12.328 18.781 8.727 1 96 96 LEU B N 1
ATOM 3827 C CA . LEU B 1 96 ? -13.367 17.781 8.523 1 96 96 LEU B CA 1
ATOM 3828 C C . LEU B 1 96 ? -14.367 17.797 9.672 1 96 96 LEU B C 1
ATOM 3830 O O . LEU B 1 96 ? -15.438 17.188 9.578 1 96 96 LEU B O 1
ATOM 3834 N N . ARG B 1 97 ? -14.07 18.453 10.766 1 96.44 97 ARG B N 1
ATOM 3835 C CA . ARG B 1 97 ? -14.898 18.438 11.969 1 96.44 97 ARG B CA 1
ATOM 3836 C C . ARG B 1 97 ? -16.344 18.797 11.641 1 96.44 97 ARG B C 1
ATOM 3838 O O . ARG B 1 97 ? -17.281 18.125 12.109 1 96.44 97 ARG B O 1
ATOM 3845 N N . PRO B 1 98 ? -16.578 19.844 10.781 1 95.81 98 PRO B N 1
ATOM 3846 C CA . PRO B 1 98 ? -17.969 20.203 10.492 1 95.81 98 PRO B CA 1
ATOM 3847 C C . PRO B 1 98 ? -18.719 19.094 9.766 1 95.81 98 PRO B C 1
ATOM 3849 O O . PRO B 1 98 ? -19.922 18.891 10.016 1 95.81 98 PRO B O 1
ATOM 3852 N N . VAL B 1 99 ? -18.047 18.391 8.906 1 96 99 VAL B N 1
ATOM 3853 C CA . VAL B 1 99 ? -18.672 17.297 8.164 1 96 99 VAL B CA 1
ATOM 3854 C C . VAL B 1 99 ? -18.969 16.125 9.109 1 96 99 VAL B C 1
ATOM 3856 O O . VAL B 1 99 ? -20.062 15.555 9.07 1 96 99 VAL B O 1
ATOM 3859 N N . LEU B 1 100 ? -18.016 15.797 9.961 1 96.12 100 LEU B N 1
ATOM 3860 C CA . LEU B 1 100 ? -18.141 14.68 10.898 1 96.12 100 LEU B CA 1
ATOM 3861 C C . LEU B 1 100 ? -19.234 14.953 11.93 1 96.12 100 LEU B C 1
ATOM 3863 O O . LEU B 1 100 ? -20.078 14.094 12.188 1 96.12 100 LEU B O 1
ATOM 3867 N N . SER B 1 101 ? -19.281 16.141 12.492 1 95.56 101 SER B N 1
ATOM 3868 C CA . SER B 1 101 ? -20.219 16.484 13.555 1 95.56 101 SER B CA 1
ATOM 3869 C C . SER B 1 101 ? -21.578 16.891 12.992 1 95.56 101 SER B C 1
ATOM 3871 O O . SER B 1 101 ? -22.547 17.031 13.742 1 95.56 101 SER B O 1
ATOM 3873 N N . GLY B 1 102 ? -21.656 17.094 11.711 1 95.56 102 GLY B N 1
ATOM 3874 C CA . GLY B 1 102 ? -22.891 17.5 11.07 1 95.56 102 GLY B CA 1
ATOM 3875 C C . GLY B 1 102 ? -23.547 16.375 10.281 1 95.56 102 GLY B C 1
ATOM 3876 O O . GLY B 1 102 ? -24.312 15.586 10.844 1 95.56 102 GLY B O 1
ATOM 3877 N N . GLN B 1 103 ? -23.141 16.25 9.086 1 93.81 103 GLN B N 1
ATOM 3878 C CA . GLN B 1 103 ? -23.75 15.352 8.117 1 93.81 103 GLN B CA 1
ATOM 3879 C C . GLN B 1 103 ? -23.641 13.898 8.562 1 93.81 103 GLN B C 1
ATOM 3881 O O . GLN B 1 103 ? -24.531 13.086 8.273 1 93.81 103 GLN B O 1
ATOM 3886 N N . TYR B 1 104 ? -22.625 13.578 9.352 1 94.75 104 TYR B N 1
ATOM 3887 C CA . TYR B 1 104 ? -22.375 12.164 9.617 1 94.75 104 TYR B CA 1
ATOM 3888 C C . TYR B 1 104 ? -22.547 11.852 11.102 1 94.75 104 TYR B C 1
ATOM 3890 O O . TYR B 1 104 ? -22.25 10.742 11.547 1 94.75 104 TYR B O 1
ATOM 3898 N N . LYS B 1 105 ? -23.047 12.75 11.836 1 91.62 105 LYS B N 1
ATOM 3899 C CA . LYS B 1 105 ? -23.188 12.625 13.281 1 91.62 105 LYS B CA 1
ATOM 3900 C C . LYS B 1 105 ? -24.031 11.398 13.648 1 91.62 105 LYS B C 1
ATOM 3902 O O . LYS B 1 105 ? -23.734 10.711 14.625 1 91.62 105 LYS B O 1
ATOM 3907 N N . GLU B 1 106 ? -25.047 11.133 12.852 1 90.31 106 GLU B N 1
ATOM 3908 C CA . GLU B 1 106 ? -25.969 10.055 13.18 1 90.31 106 GLU B CA 1
ATOM 3909 C C . GLU B 1 106 ? -25.859 8.898 12.188 1 90.31 106 GLU B C 1
ATOM 3911 O O . GLU B 1 106 ? -26.766 8.086 12.055 1 90.31 106 GLU B O 1
ATOM 3916 N N . LYS B 1 107 ? -24.797 8.891 11.469 1 92.81 107 LYS B N 1
ATOM 3917 C CA . LYS B 1 107 ? -24.562 7.855 10.469 1 92.81 107 LYS B CA 1
ATOM 3918 C C . LYS B 1 107 ? -23.453 6.902 10.898 1 92.81 107 LYS B C 1
ATOM 3920 O O . LYS B 1 107 ? -22.656 7.23 11.781 1 92.81 107 LYS B O 1
ATOM 3925 N N . LEU B 1 108 ? -23.438 5.73 10.352 1 94.62 108 LEU B N 1
ATOM 3926 C CA . LEU B 1 108 ? -22.375 4.773 10.609 1 94.62 108 LEU B CA 1
ATOM 3927 C C . LEU B 1 108 ? -21.219 4.961 9.625 1 94.62 108 LEU B C 1
ATOM 3929 O O . LEU B 1 108 ? -21.422 4.883 8.406 1 94.62 108 LEU B O 1
ATOM 3933 N N . ILE B 1 109 ? -20.062 5.215 10.188 1 96.56 109 ILE B N 1
ATOM 3934 C CA . ILE B 1 109 ? -18.953 5.477 9.273 1 96.56 109 ILE B CA 1
ATOM 3935 C C . ILE B 1 109 ? -17.797 4.535 9.594 1 96.56 109 ILE B C 1
ATOM 3937 O O . ILE B 1 109 ? -17.703 4.016 10.703 1 96.56 109 ILE B O 1
ATOM 3941 N N . LEU B 1 110 ? -17 4.23 8.578 1 97.31 110 LEU B N 1
ATOM 3942 C CA . LEU B 1 110 ? -15.711 3.549 8.711 1 97.31 110 LEU B CA 1
ATOM 3943 C C . LEU B 1 110 ? -14.57 4.555 8.758 1 97.31 110 LEU B C 1
ATOM 3945 O O . LEU B 1 110 ? -14.508 5.477 7.938 1 97.31 110 LEU B O 1
ATOM 3949 N N . ILE B 1 111 ? -13.719 4.426 9.773 1 97.75 111 ILE B N 1
ATOM 3950 C CA . ILE B 1 111 ? -12.602 5.367 9.852 1 97.75 111 ILE B CA 1
ATOM 3951 C C . ILE B 1 111 ? -11.281 4.613 9.773 1 97.75 111 ILE B C 1
ATOM 3953 O O . ILE B 1 111 ? -11.188 3.459 10.195 1 97.75 111 ILE B O 1
ATOM 3957 N N . ALA B 1 112 ? -10.273 5.238 9.164 1 95 112 ALA B N 1
ATOM 3958 C CA . ALA B 1 112 ? -8.953 4.641 9.023 1 95 112 ALA B CA 1
ATOM 3959 C C . ALA B 1 112 ? -7.852 5.664 9.297 1 95 112 ALA B C 1
ATOM 3961 O O . ALA B 1 112 ? -8.086 6.875 9.219 1 95 112 ALA B O 1
ATOM 3962 N N . GLY B 1 113 ? -6.676 5.168 9.602 1 92.19 113 GLY B N 1
ATOM 3963 C CA . GLY B 1 113 ? -5.512 6 9.859 1 92.19 113 GLY B CA 1
ATOM 3964 C C . GLY B 1 113 ? -4.715 5.559 11.07 1 92.19 113 GLY B C 1
ATOM 3965 O O . GLY B 1 113 ? -5.238 4.863 11.945 1 92.19 113 GLY B O 1
ATOM 3966 N N . TYR B 1 114 ? -3.525 6.016 11.133 1 89.88 114 TYR B N 1
ATOM 3967 C CA . TYR B 1 114 ? -2.658 5.734 12.273 1 89.88 114 TYR B CA 1
ATOM 3968 C C . TYR B 1 114 ? -2.82 6.793 13.359 1 89.88 114 TYR B C 1
ATOM 3970 O O . TYR B 1 114 ? -3.064 7.965 13.055 1 89.88 114 TYR B O 1
ATOM 3978 N N . GLY B 1 115 ? -2.639 6.324 14.586 1 92.12 115 GLY B N 1
ATOM 3979 C CA . GLY B 1 115 ? -2.711 7.258 15.703 1 92.12 115 GLY B CA 1
ATOM 3980 C C . GLY B 1 115 ? -4.035 7.207 16.438 1 92.12 115 GLY B C 1
ATOM 3981 O O . GLY B 1 115 ? -4.664 6.148 16.531 1 92.12 115 GLY B O 1
ATOM 3982 N N . LYS B 1 116 ? -4.457 8.352 16.984 1 95.94 116 LYS B N 1
ATOM 3983 C CA . LYS B 1 116 ? -5.621 8.422 17.859 1 95.94 116 LYS B CA 1
ATOM 3984 C C . LYS B 1 116 ? -6.887 8.727 17.047 1 95.94 116 LYS B C 1
ATOM 3986 O O . LYS B 1 116 ? -7.641 9.641 17.391 1 95.94 116 LYS B O 1
ATOM 3991 N N . VAL B 1 117 ? -7.172 7.887 16.047 1 95.94 117 VAL B N 1
ATOM 3992 C CA . VAL B 1 117 ? -8.266 8.195 15.133 1 95.94 117 VAL B CA 1
ATOM 3993 C C . VAL B 1 117 ? -9.609 7.98 15.836 1 95.94 117 VAL B C 1
ATOM 3995 O O . VAL B 1 117 ? -10.578 8.688 15.555 1 95.94 117 VAL B O 1
ATOM 3998 N N . ASN B 1 118 ? -9.68 6.98 16.781 1 96.56 118 ASN B N 1
ATOM 3999 C CA . ASN B 1 118 ? -10.906 6.82 17.562 1 96.56 118 ASN B CA 1
ATOM 4000 C C . ASN B 1 118 ? -11.188 8.047 18.422 1 96.56 118 ASN B C 1
ATOM 4002 O O . ASN B 1 118 ? -12.32 8.531 18.469 1 96.56 118 ASN B O 1
ATOM 4006 N N . GLU B 1 119 ? -10.18 8.539 19.078 1 97.38 119 GLU B N 1
ATOM 4007 C CA . GLU B 1 119 ? -10.312 9.734 19.906 1 97.38 119 GLU B CA 1
ATOM 4008 C C . GLU B 1 119 ? -10.711 10.945 19.062 1 97.38 119 GLU B C 1
ATOM 4010 O O . GLU B 1 119 ? -11.492 11.789 19.516 1 97.38 119 GLU B O 1
ATOM 4015 N N . ILE B 1 120 ? -10.141 11.031 17.875 1 97.69 120 ILE B N 1
ATOM 4016 C CA . ILE B 1 120 ? -10.469 12.109 16.953 1 97.69 120 ILE B CA 1
ATOM 4017 C C . ILE B 1 120 ? -11.953 12.055 16.609 1 97.69 120 ILE B C 1
ATOM 4019 O O . ILE B 1 120 ? -12.656 13.062 16.688 1 97.69 120 ILE B O 1
ATOM 4023 N N . ALA B 1 121 ? -12.406 10.883 16.25 1 97.25 121 ALA B N 1
ATOM 4024 C CA . ALA B 1 121 ? -13.828 10.719 15.922 1 97.25 121 ALA B CA 1
ATOM 4025 C C . ALA B 1 121 ? -14.703 11.094 17.109 1 97.25 121 ALA B C 1
ATOM 4027 O O . ALA B 1 121 ? -15.688 11.828 16.969 1 97.25 121 ALA B O 1
ATOM 4028 N N . GLN B 1 122 ? -14.344 10.648 18.266 1 96.44 122 GLN B N 1
ATOM 4029 C CA . GLN B 1 122 ? -15.117 10.93 19.469 1 96.44 122 GLN B CA 1
ATOM 4030 C C . GLN B 1 122 ? -15.102 12.414 19.797 1 96.44 122 GLN B C 1
ATOM 4032 O O . GLN B 1 122 ? -16.109 12.961 20.266 1 96.44 122 GLN B O 1
ATOM 4037 N N . SER B 1 123 ? -13.969 13.055 19.547 1 96.88 123 SER B N 1
ATOM 4038 C CA . SER B 1 123 ? -13.859 14.484 19.812 1 96.88 123 SER B CA 1
ATOM 4039 C C . SER B 1 123 ? -14.781 15.289 18.906 1 96.88 123 SER B C 1
ATOM 4041 O O . SER B 1 123 ? -15.086 16.453 19.188 1 96.88 123 SER B O 1
ATOM 4043 N N . CYS B 1 124 ? -15.211 14.68 17.812 1 95.44 124 CYS B N 1
ATOM 4044 C CA . CYS B 1 124 ? -16.156 15.305 16.906 1 95.44 124 CYS B CA 1
ATOM 4045 C C . CYS B 1 124 ? -17.594 14.938 17.281 1 95.44 124 CYS B C 1
ATOM 4047 O O . CYS B 1 124 ? -18.531 15.281 16.547 1 95.44 124 CYS B O 1
ATOM 4049 N N . GLY B 1 125 ? -17.797 14.195 18.312 1 92.88 125 GLY B N 1
ATOM 4050 C CA . GLY B 1 125 ? -19.125 13.828 18.797 1 92.88 125 GLY B CA 1
ATOM 4051 C C . GLY B 1 125 ? -19.656 12.562 18.156 1 92.88 125 GLY B C 1
ATOM 4052 O O . GLY B 1 125 ? -20.859 12.273 18.234 1 92.88 125 GLY B O 1
ATOM 4053 N N . LEU B 1 126 ? -18.781 11.812 17.516 1 94.44 126 LEU B N 1
ATOM 4054 C CA . LEU B 1 126 ? -19.234 10.602 16.828 1 94.44 126 LEU B CA 1
ATOM 4055 C C . LEU B 1 126 ? -19.203 9.398 17.766 1 94.44 126 LEU B C 1
ATOM 4057 O O . LEU B 1 126 ? -18.281 9.258 18.562 1 94.44 126 LEU B O 1
ATOM 4061 N N . LYS B 1 127 ? -20.25 8.602 17.625 1 92.75 127 LYS B N 1
ATOM 4062 C CA . LYS B 1 127 ? -20.312 7.348 18.359 1 92.75 127 LYS B CA 1
ATOM 4063 C C . LYS B 1 127 ? -20.422 6.156 17.422 1 92.75 127 LYS B C 1
ATOM 4065 O O . LYS B 1 127 ? -19.906 5.074 17.703 1 92.75 127 LYS B O 1
ATOM 4070 N N . ASN B 1 128 ? -21.031 6.391 16.328 1 94.56 128 ASN B N 1
ATOM 4071 C CA . ASN B 1 128 ? -21.344 5.312 15.406 1 94.56 128 ASN B CA 1
ATOM 4072 C C . ASN B 1 128 ? -20.25 5.145 14.344 1 94.56 128 ASN B C 1
ATOM 4074 O O . ASN B 1 128 ? -20.469 5.457 13.172 1 94.56 128 ASN B O 1
ATOM 4078 N N . PHE B 1 129 ? -19.141 4.633 14.812 1 96.94 129 PHE B N 1
ATOM 4079 C CA . PHE B 1 129 ? -18.078 4.367 13.852 1 96.94 129 PHE B CA 1
ATOM 4080 C C . PHE B 1 129 ? -17.359 3.07 14.188 1 96.94 129 PHE B C 1
ATOM 4082 O O . PHE B 1 129 ? -17.453 2.574 15.312 1 96.94 129 PHE B O 1
ATOM 4089 N N . ILE B 1 130 ? -16.781 2.494 13.219 1 96.75 130 ILE B N 1
ATOM 4090 C CA . ILE B 1 130 ? -15.875 1.35 13.328 1 96.75 130 ILE B CA 1
ATOM 4091 C C . ILE B 1 130 ? -14.531 1.687 12.695 1 96.75 130 ILE B C 1
ATOM 4093 O O . ILE B 1 130 ? -14.469 2.113 11.539 1 96.75 130 ILE B O 1
ATOM 4097 N N . SER B 1 131 ? -13.469 1.591 13.484 1 97.25 131 SER B N 1
ATOM 4098 C CA . SER B 1 131 ? -12.141 1.838 12.93 1 97.25 131 SER B CA 1
ATOM 4099 C C . SER B 1 131 ? -11.68 0.668 12.062 1 97.25 131 SER B C 1
ATOM 4101 O O . SER B 1 131 ? -12.172 -0.453 12.219 1 97.25 131 SER B O 1
ATOM 4103 N N . MET B 1 132 ? -10.742 0.959 11.164 1 95.94 132 MET B N 1
ATOM 4104 C CA . MET B 1 132 ? -10.188 -0.076 10.297 1 95.94 132 MET B CA 1
ATOM 4105 C C . MET B 1 132 ? -9.633 -1.237 11.117 1 95.94 132 MET B C 1
ATOM 4107 O O . MET B 1 132 ? -9.828 -2.4 10.758 1 95.94 132 MET B O 1
ATOM 4111 N N . GLU B 1 133 ? -8.938 -0.906 12.203 1 93.88 133 GLU B N 1
ATOM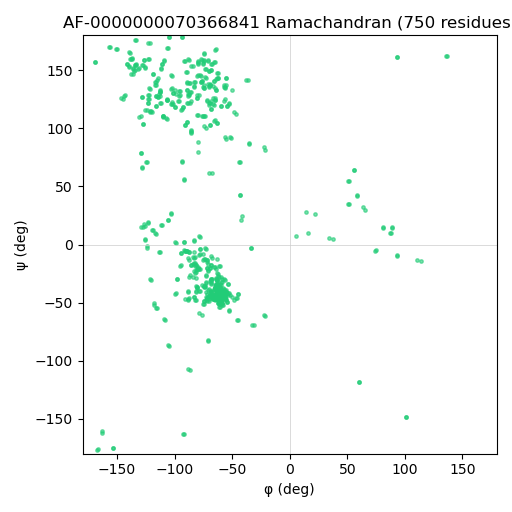 4112 C CA . GLU B 1 133 ? -8.422 -1.948 13.086 1 93.88 133 GLU B CA 1
ATOM 4113 C C . GLU B 1 133 ? -9.562 -2.779 13.68 1 93.88 133 GLU B C 1
ATOM 4115 O O . GLU B 1 133 ? -9.477 -4.008 13.727 1 93.88 133 GLU B O 1
ATOM 4120 N N . GLU B 1 134 ? -10.578 -2.15 14.125 1 95.94 134 GLU B N 1
ATOM 4121 C CA . GLU B 1 134 ? -11.742 -2.836 14.672 1 95.94 134 GLU B CA 1
ATOM 4122 C C . GLU B 1 134 ? -12.438 -3.686 13.609 1 95.94 134 GLU B C 1
ATOM 4124 O O . GLU B 1 134 ? -12.812 -4.828 13.867 1 95.94 134 GLU B O 1
ATOM 4129 N N . PHE B 1 135 ? -12.609 -3.166 12.453 1 96 135 PHE B N 1
ATOM 4130 C CA . PHE B 1 135 ? -13.25 -3.867 11.352 1 96 135 PHE B CA 1
ATOM 4131 C C . PHE B 1 135 ? -12.5 -5.152 11.016 1 96 135 PHE B C 1
ATOM 4133 O O . PHE B 1 135 ? -13.102 -6.227 10.938 1 96 135 PHE B O 1
ATOM 4140 N N . CYS B 1 136 ? -11.195 -4.992 10.812 1 93.19 136 CYS B N 1
ATOM 4141 C CA . CYS B 1 136 ? -10.367 -6.129 10.422 1 93.19 136 CYS B CA 1
ATOM 4142 C C . CYS B 1 136 ? -10.352 -7.184 11.523 1 93.19 136 CYS B C 1
ATOM 4144 O O . CYS B 1 136 ? -10.211 -8.375 11.242 1 93.19 136 CYS B O 1
ATOM 4146 N N . SER B 1 137 ? -10.469 -6.711 12.742 1 93.94 137 SER B N 1
ATOM 4147 C CA . SER B 1 137 ? -10.516 -7.633 13.875 1 93.94 137 SER B CA 1
ATOM 4148 C C . SER B 1 137 ? -11.867 -8.328 13.961 1 93.94 137 SER B C 1
ATOM 4150 O O . SER B 1 137 ? -11.945 -9.508 14.32 1 93.94 137 SER B O 1
ATOM 4152 N N . LEU B 1 138 ? -12.945 -7.652 13.633 1 93.81 138 LEU B N 1
ATOM 4153 C CA . LEU B 1 138 ? -14.297 -8.188 13.68 1 93.81 138 LEU B CA 1
ATOM 4154 C C . LEU B 1 138 ? -14.531 -9.172 12.539 1 93.81 138 LEU B C 1
ATOM 4156 O O . LEU B 1 138 ? -15.25 -10.156 12.703 1 93.81 138 LEU B O 1
ATOM 4160 N N . TYR B 1 139 ? -13.93 -8.852 11.414 1 90 139 TYR B N 1
ATOM 4161 C CA . TYR B 1 139 ? -14.188 -9.609 10.195 1 90 139 TYR B CA 1
ATOM 4162 C C . TYR B 1 139 ? -12.883 -10.055 9.547 1 90 139 TYR B C 1
ATOM 4164 O O . TYR B 1 139 ? -12.57 -9.656 8.422 1 90 139 TYR B O 1
ATOM 4172 N N . PRO B 1 140 ? -12.148 -10.945 10.234 1 87.12 140 PRO B N 1
ATOM 4173 C CA . PRO B 1 140 ? -10.82 -11.344 9.766 1 87.12 140 PRO B CA 1
ATOM 4174 C C . PRO B 1 140 ? -10.852 -12 8.383 1 87.12 140 PRO B C 1
ATOM 4176 O O . PRO B 1 140 ? -9.836 -12.016 7.684 1 87.12 140 PRO B O 1
ATOM 4179 N N . GLN B 1 141 ? -11.945 -12.469 7.914 1 80.44 141 GLN B N 1
ATOM 4180 C CA . GLN B 1 141 ? -12.062 -13.125 6.617 1 80.44 141 GLN B CA 1
ATOM 4181 C C . GLN B 1 141 ? -11.992 -12.109 5.48 1 80.44 141 GLN B C 1
ATOM 4183 O O . GLN B 1 141 ? -11.828 -12.477 4.316 1 80.44 141 GLN B O 1
ATOM 4188 N N . GLN B 1 142 ? -12.094 -10.805 5.84 1 82.75 142 GLN B N 1
ATOM 4189 C CA . GLN B 1 142 ? -12.109 -9.75 4.828 1 82.75 142 GLN B CA 1
ATOM 4190 C C . GLN B 1 142 ? -10.695 -9.383 4.398 1 82.75 142 GLN B C 1
ATOM 4192 O O . GLN B 1 142 ? -10.508 -8.711 3.383 1 82.75 142 GLN B O 1
ATOM 4197 N N . VAL B 1 143 ? -9.734 -9.789 5.188 1 82 143 VAL B N 1
ATOM 4198 C CA . VAL B 1 143 ? -8.359 -9.414 4.875 1 82 143 VAL B CA 1
ATOM 4199 C C . VAL B 1 143 ? -7.453 -10.641 4.984 1 82 143 VAL B C 1
ATOM 4201 O O . VAL B 1 143 ? -7.801 -11.617 5.656 1 82 143 VAL B O 1
ATOM 4204 N N . GLU B 1 144 ? -6.371 -10.508 4.227 1 73.31 144 GLU B N 1
ATOM 4205 C CA . GLU B 1 144 ? -5.352 -11.539 4.406 1 73.31 144 GLU B CA 1
ATOM 4206 C C . GLU B 1 144 ? -4.637 -11.383 5.742 1 73.31 144 GLU B C 1
ATOM 4208 O O . GLU B 1 144 ? -4.234 -10.273 6.109 1 73.31 144 GLU B O 1
ATOM 4213 N N . GLN B 1 145 ? -4.594 -12.328 6.594 1 61.5 145 GLN B N 1
ATOM 4214 C CA . GLN B 1 145 ? -4.152 -12.188 7.977 1 61.5 145 GLN B CA 1
ATOM 4215 C C . GLN B 1 145 ? -2.635 -12.062 8.062 1 61.5 145 GLN B C 1
ATOM 4217 O O . GLN B 1 145 ? -2.111 -11.43 8.984 1 61.5 145 GLN B O 1
ATOM 4222 N N . TYR B 1 146 ? -1.877 -12.234 7.059 1 61.97 146 TYR B N 1
ATOM 4223 C CA . TYR B 1 146 ? -0.42 -12.188 7.004 1 61.97 146 TYR B CA 1
ATOM 4224 C C . TYR B 1 146 ? 0.18 -12.234 8.406 1 61.97 146 TYR B C 1
ATOM 4226 O O . TYR B 1 146 ? 1.217 -11.625 8.664 1 61.97 146 TYR B O 1
ATOM 4234 N N . GLN B 1 147 ? -0.409 -12.805 9.406 1 64.94 147 GLN B N 1
ATOM 4235 C CA . GLN B 1 147 ? 0.035 -12.93 10.789 1 64.94 147 GLN B CA 1
ATOM 4236 C C . GLN B 1 147 ? 0.147 -11.57 11.461 1 64.94 147 GLN B C 1
ATOM 4238 O O . GLN B 1 147 ? 1.087 -11.32 12.219 1 64.94 147 GLN B O 1
ATOM 4243 N N . ARG B 1 148 ? -0.621 -10.672 11.133 1 75.25 148 ARG B N 1
ATOM 4244 C CA . ARG B 1 148 ? -0.639 -9.344 11.734 1 75.25 148 ARG B CA 1
ATOM 4245 C C . ARG B 1 148 ? -1.178 -9.398 13.156 1 75.25 148 ARG B C 1
ATOM 4247 O O . ARG B 1 148 ? -2.074 -10.188 13.461 1 75.25 148 ARG B O 1
ATOM 4254 N N . GLN B 1 149 ? -0.467 -8.617 14.016 1 76.88 149 GLN B N 1
ATOM 4255 C CA . GLN B 1 149 ? -0.982 -8.492 15.375 1 76.88 149 GLN B CA 1
ATOM 4256 C C . GLN B 1 149 ? -2.217 -7.602 15.414 1 76.88 149 GLN B C 1
ATOM 4258 O O . GLN B 1 149 ? -2.146 -6.422 15.062 1 76.88 149 GLN B O 1
ATOM 4263 N N . ARG B 1 150 ? -3.35 -8.258 15.688 1 85.12 150 ARG B N 1
ATOM 4264 C CA . ARG B 1 150 ? -4.609 -7.535 15.82 1 85.12 150 ARG B CA 1
ATOM 4265 C C . ARG B 1 150 ? -5.289 -7.859 17.141 1 85.12 150 ARG B C 1
ATOM 4267 O O . ARG B 1 150 ? -4.895 -8.797 17.844 1 85.12 150 ARG B O 1
ATOM 4274 N N . MET B 1 151 ? -6.156 -6.93 17.5 1 89.81 151 MET B N 1
ATOM 4275 C CA . MET B 1 151 ? -6.973 -7.281 18.656 1 89.81 151 MET B CA 1
ATOM 4276 C C . MET B 1 151 ? -7.879 -8.469 18.344 1 89.81 151 MET B C 1
ATOM 4278 O O . MET B 1 151 ? -8.133 -8.766 17.172 1 89.81 151 MET B O 1
ATOM 4282 N N . SER B 1 152 ? -8.297 -9.18 19.422 1 93.25 152 SER B N 1
ATOM 4283 C CA . SER B 1 152 ? -9.203 -10.312 19.219 1 93.25 152 SER B CA 1
ATOM 4284 C C . SER B 1 152 ? -10.578 -9.836 18.75 1 93.25 152 SER B C 1
ATOM 4286 O O . SER B 1 152 ? -10.969 -8.695 19 1 93.25 152 SER B O 1
ATOM 4288 N N . LYS B 1 153 ? -11.266 -10.75 18.062 1 93.69 153 LYS B N 1
ATOM 4289 C CA . LYS B 1 153 ? -12.625 -10.453 17.625 1 93.69 153 LYS B CA 1
ATOM 4290 C C . LYS B 1 153 ? -13.508 -10.055 18.797 1 93.69 153 LYS B C 1
ATOM 4292 O O . LYS B 1 153 ? -14.305 -9.125 18.688 1 93.69 153 LYS B O 1
ATOM 4297 N N . GLU B 1 154 ? -13.344 -10.734 19.891 1 94.75 154 GLU B N 1
ATOM 4298 C CA . GLU B 1 154 ? -14.125 -10.469 21.094 1 94.75 154 GLU B CA 1
ATOM 4299 C C . GLU B 1 154 ? -13.844 -9.07 21.641 1 94.75 154 GLU B C 1
ATOM 4301 O O . GLU B 1 154 ? -14.766 -8.352 22.016 1 94.75 154 GLU B O 1
ATOM 4306 N N . GLU B 1 155 ? -12.578 -8.758 21.641 1 95.69 155 GLU B N 1
ATOM 4307 C CA . GLU B 1 155 ? -12.188 -7.438 22.125 1 95.69 155 GLU B CA 1
ATOM 4308 C C . GLU B 1 155 ? -12.75 -6.332 21.234 1 95.69 155 GLU B C 1
ATOM 4310 O O . GLU B 1 155 ? -13.273 -5.332 21.734 1 95.69 155 GLU B O 1
ATOM 4315 N N . ALA B 1 156 ? -12.602 -6.539 19.953 1 95.19 156 ALA B N 1
ATOM 4316 C CA . ALA B 1 156 ? -13.133 -5.566 19 1 95.19 156 ALA B CA 1
ATOM 4317 C C . ALA B 1 156 ? -14.648 -5.43 19.141 1 95.19 156 ALA B C 1
ATOM 4319 O O . ALA B 1 156 ? -15.18 -4.316 19.125 1 95.19 156 ALA B O 1
ATOM 4320 N N . TRP B 1 157 ? -15.305 -6.539 19.312 1 93.5 157 TRP B N 1
ATOM 4321 C CA . TRP B 1 157 ? -16.75 -6.566 19.469 1 93.5 157 TRP B CA 1
ATOM 4322 C C . TRP B 1 157 ? -17.188 -5.762 20.688 1 93.5 157 TRP B C 1
ATOM 4324 O O . TRP B 1 157 ? -18.109 -4.945 20.609 1 93.5 157 TRP B O 1
ATOM 4334 N N . GLU B 1 158 ? -16.562 -5.973 21.766 1 93.06 158 GLU B N 1
ATOM 4335 C CA . GLU B 1 158 ? -16.891 -5.285 23.016 1 93.06 158 GLU B CA 1
ATOM 4336 C C . GLU B 1 158 ? -16.672 -3.781 22.891 1 93.06 158 GLU B C 1
ATOM 4338 O O . GLU B 1 158 ? -17.5 -2.984 23.344 1 93.06 158 GLU B O 1
ATOM 4343 N N . LYS B 1 159 ? -15.586 -3.416 22.297 1 93.5 159 LYS B N 1
ATOM 4344 C CA . LYS B 1 159 ? -15.273 -2.002 22.125 1 93.5 159 LYS B CA 1
ATOM 4345 C C . LYS B 1 159 ? -16.312 -1.303 21.266 1 93.5 159 LYS B C 1
ATOM 4347 O O . LYS B 1 159 ? -16.797 -0.222 21.609 1 93.5 159 LYS B O 1
ATOM 4352 N N . VAL B 1 160 ? -16.656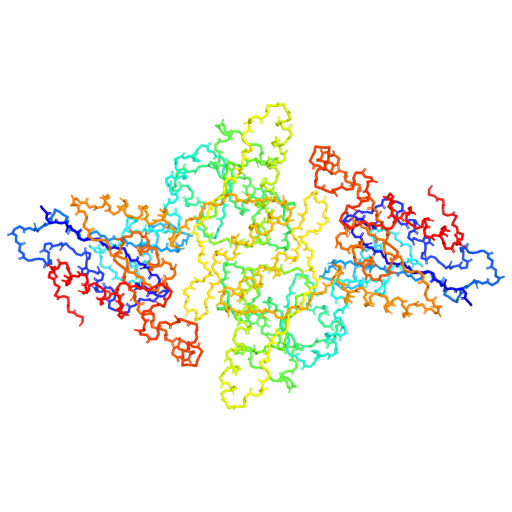 -1.955 20.172 1 94.44 160 VAL B N 1
ATOM 4353 C CA . VAL B 1 160 ? -17.609 -1.364 19.234 1 94.44 160 VAL B CA 1
ATOM 4354 C C . VAL B 1 160 ? -19 -1.329 19.859 1 94.44 160 VAL B C 1
ATOM 4356 O O . VAL B 1 160 ? -19.703 -0.315 19.781 1 94.44 160 VAL B O 1
ATOM 4359 N N . LYS B 1 161 ? -19.375 -2.375 20.5 1 89.88 161 LYS B N 1
ATOM 4360 C CA . LYS B 1 161 ? -20.672 -2.465 21.156 1 89.88 161 LYS B CA 1
ATOM 4361 C C . LYS B 1 161 ? -20.828 -1.394 22.234 1 89.88 161 LYS B C 1
ATOM 4363 O O . LYS B 1 161 ? -21.875 -0.771 22.359 1 89.88 161 LYS B O 1
ATOM 4368 N N . ASN B 1 162 ? -19.828 -1.195 22.984 1 89.56 162 ASN B N 1
ATOM 4369 C CA . ASN B 1 162 ? -19.859 -0.221 24.062 1 89.56 162 ASN B CA 1
ATOM 4370 C C . ASN B 1 162 ? -19.922 1.208 23.531 1 89.56 162 ASN B C 1
ATOM 4372 O O . ASN B 1 162 ? -20.516 2.084 24.172 1 89.56 162 ASN B O 1
ATOM 4376 N N . ARG B 1 163 ? -19.391 1.41 22.422 1 93.5 163 ARG B N 1
ATOM 4377 C CA . ARG B 1 163 ? -19.344 2.754 21.844 1 93.5 163 ARG B CA 1
ATOM 4378 C C . ARG B 1 163 ? -20.641 3.09 21.125 1 93.5 163 ARG B C 1
ATOM 4380 O O . ARG B 1 163 ? -21.172 4.188 21.297 1 93.5 163 ARG B O 1
ATOM 4387 N N . ILE B 1 164 ? -21.078 2.041 20.328 1 90.31 164 ILE B N 1
ATOM 4388 C CA . ILE B 1 164 ? -22.281 2.26 19.531 1 90.31 164 ILE B CA 1
ATOM 4389 C C . ILE B 1 164 ? -23.516 1.943 20.359 1 90.31 164 ILE B C 1
ATOM 4391 O O . ILE B 1 164 ? -23.625 0.851 20.922 1 90.31 164 ILE B O 1
ATOM 4395 N N . ASP B 1 165 ? -24.219 2.918 20.953 1 77.69 165 ASP B N 1
ATOM 4396 C CA . ASP B 1 165 ? -25.453 2.635 21.656 1 77.69 165 ASP B CA 1
ATOM 4397 C C . ASP B 1 165 ? -26.422 1.829 20.781 1 77.69 165 ASP B C 1
ATOM 4399 O O . ASP B 1 165 ? -27.234 2.402 20.062 1 77.69 165 ASP B O 1
ATOM 4403 N N . LEU B 1 166 ? -26.391 0.517 20.859 1 75.69 166 LEU B N 1
ATOM 4404 C CA . LEU B 1 166 ? -27.109 -0.389 19.969 1 75.69 166 LEU B CA 1
ATOM 4405 C C . LEU B 1 166 ? -28.609 -0.294 20.188 1 75.69 166 LEU B C 1
ATOM 4407 O O . LEU B 1 166 ? -29.391 -0.732 19.344 1 75.69 166 LEU B O 1
ATOM 4411 N N . LYS B 1 167 ? -28.969 0.238 21.281 1 71.75 167 LYS B N 1
ATOM 4412 C CA . LYS B 1 167 ? -30.391 0.471 21.5 1 71.75 167 LYS B CA 1
ATOM 4413 C C . LYS B 1 167 ? -30.922 1.567 20.562 1 71.75 167 LYS B C 1
ATOM 4415 O O . LYS B 1 167 ? -32.031 1.479 20.062 1 71.75 167 LYS B O 1
ATOM 4420 N N . LYS B 1 168 ? -30.125 2.463 20.281 1 73.56 168 LYS B N 1
ATOM 4421 C CA . LYS B 1 168 ? -30.516 3.611 19.469 1 73.56 168 LYS B CA 1
ATOM 4422 C C . LYS B 1 168 ? -30.109 3.402 18 1 73.56 168 LYS B C 1
ATOM 4424 O O . LYS B 1 168 ? -30.766 3.914 17.094 1 73.56 168 LYS B O 1
ATOM 4429 N N . PHE B 1 169 ? -29.016 2.629 17.859 1 78.06 169 PHE B N 1
ATOM 4430 C CA . PHE B 1 169 ? -28.5 2.355 16.531 1 78.06 169 PHE B CA 1
ATOM 4431 C C . PHE B 1 169 ? -28.297 0.859 16.328 1 78.06 169 PHE B C 1
ATOM 4433 O O . PHE B 1 169 ? -27.172 0.36 16.469 1 78.06 169 PHE B O 1
ATOM 4440 N N . PRO B 1 170 ? -29.375 0.17 16.062 1 78 170 PRO B N 1
ATOM 4441 C CA . PRO B 1 170 ? -29.281 -1.29 16.031 1 78 170 PRO B CA 1
ATOM 4442 C C . PRO B 1 170 ? -28.469 -1.795 14.836 1 78 170 PRO B C 1
ATOM 4444 O O . PRO B 1 170 ? -28.859 -1.591 13.688 1 78 170 PRO B O 1
ATOM 4447 N N . ILE B 1 171 ? -27.266 -2.17 15.156 1 80.88 171 ILE B N 1
ATOM 4448 C CA . ILE B 1 171 ? -26.453 -2.814 14.125 1 80.88 171 ILE B CA 1
ATOM 4449 C C . ILE B 1 171 ? -26.141 -4.25 14.531 1 80.88 171 ILE B C 1
ATOM 4451 O O . ILE B 1 171 ? -25.969 -4.539 15.719 1 80.88 171 ILE B O 1
ATOM 4455 N N . ASN B 1 172 ? -26.25 -5.16 13.57 1 85.75 172 ASN B N 1
ATOM 4456 C CA . ASN B 1 172 ? -25.812 -6.539 13.758 1 85.75 172 ASN B CA 1
ATOM 4457 C C . ASN B 1 172 ? -24.359 -6.73 13.375 1 85.75 172 ASN B C 1
ATOM 4459 O O . ASN B 1 172 ? -24.016 -6.773 12.188 1 85.75 172 ASN B O 1
ATOM 4463 N N . LEU B 1 173 ? -23.516 -6.871 14.43 1 89.06 173 LEU B N 1
ATOM 4464 C CA . LEU B 1 173 ? -22.078 -6.934 14.188 1 89.06 173 LEU B CA 1
ATOM 4465 C C . LEU B 1 173 ? -21.672 -8.32 13.688 1 89.06 173 LEU B C 1
ATOM 4467 O O . LEU B 1 173 ? -20.516 -8.531 13.312 1 89.06 173 LEU B O 1
ATOM 4471 N N . GLU B 1 174 ? -22.609 -9.234 13.633 1 87.69 174 GLU B N 1
ATOM 4472 C CA . GLU B 1 174 ? -22.312 -10.555 13.086 1 87.69 174 GLU B CA 1
ATOM 4473 C C . GLU B 1 174 ? -22.156 -10.492 11.562 1 87.69 174 GLU B C 1
ATOM 4475 O O . GLU B 1 174 ? -21.531 -11.367 10.969 1 87.69 174 GLU B O 1
ATOM 4480 N N . LYS B 1 175 ? -22.859 -9.484 11.078 1 87.88 175 LYS B N 1
ATOM 4481 C CA . LYS B 1 175 ? -22.734 -9.219 9.648 1 87.88 175 LYS B CA 1
ATOM 4482 C C . LYS B 1 175 ? -22.016 -7.887 9.406 1 87.88 175 LYS B C 1
ATOM 4484 O O . LYS B 1 175 ? -22.078 -6.98 10.234 1 87.88 175 LYS B O 1
ATOM 4489 N N . ILE B 1 176 ? -21.391 -7.871 8.32 1 87.94 176 ILE B N 1
ATOM 4490 C CA . ILE B 1 176 ? -20.719 -6.625 7.965 1 87.94 176 ILE B CA 1
ATOM 4491 C C . ILE B 1 176 ? -21.766 -5.531 7.711 1 87.94 176 ILE B C 1
ATOM 4493 O O . ILE B 1 176 ? -22.625 -5.676 6.836 1 87.94 176 ILE B O 1
ATOM 4497 N N . PRO B 1 177 ? -21.672 -4.512 8.453 1 87.88 177 PRO B N 1
ATOM 4498 C CA . PRO B 1 177 ? -22.656 -3.439 8.234 1 87.88 177 PRO B CA 1
ATOM 4499 C C . PRO B 1 177 ? -22.328 -2.604 6.996 1 87.88 177 PRO B C 1
ATOM 4501 O O . PRO B 1 177 ? -21.203 -2.619 6.508 1 87.88 177 PRO B O 1
ATOM 4504 N N . SER B 1 178 ? -23.391 -1.928 6.508 1 86.38 178 SER B N 1
ATOM 4505 C CA . SER B 1 178 ? -23.188 -0.925 5.465 1 86.38 178 SER B CA 1
ATOM 4506 C C . SER B 1 178 ? -22.766 0.412 6.062 1 86.38 178 SER B C 1
ATOM 4508 O O . SER B 1 178 ? -23.312 0.849 7.074 1 86.38 178 SER B O 1
ATOM 4510 N N . PHE B 1 179 ? -21.812 1.004 5.48 1 93 179 PHE B N 1
ATOM 4511 C CA . PHE B 1 179 ? -21.312 2.279 5.984 1 93 179 PHE B CA 1
ATOM 4512 C C . PHE B 1 179 ? -21.844 3.436 5.145 1 93 179 PHE B C 1
ATOM 4514 O O . PHE B 1 179 ? -21.969 3.32 3.924 1 93 179 PHE B O 1
ATOM 4521 N N . ASP B 1 180 ? -22.094 4.531 5.816 1 93.19 180 ASP B N 1
ATOM 4522 C CA . ASP B 1 180 ? -22.594 5.73 5.156 1 93.19 180 ASP B CA 1
ATOM 4523 C C . ASP B 1 180 ? -21.453 6.574 4.598 1 93.19 180 ASP B C 1
ATOM 4525 O O . ASP B 1 180 ? -21.672 7.441 3.748 1 93.19 180 ASP B O 1
ATOM 4529 N N . GLY B 1 181 ? -20.281 6.352 5.059 1 95.75 181 GLY B N 1
ATOM 4530 C CA . GLY B 1 181 ? -19.094 7.086 4.648 1 95.75 181 GLY B CA 1
ATOM 4531 C C . GLY B 1 181 ? -17.812 6.465 5.148 1 95.75 181 GLY B C 1
ATOM 4532 O O . GLY B 1 181 ? -17.812 5.691 6.105 1 95.75 181 GLY B O 1
ATOM 4533 N N . ILE B 1 182 ? -16.734 6.758 4.48 1 96.56 182 ILE B N 1
ATOM 4534 C CA . ILE B 1 182 ? -15.406 6.305 4.867 1 96.56 182 ILE B CA 1
ATOM 4535 C C . ILE B 1 182 ? -14.492 7.512 5.062 1 96.56 182 ILE B C 1
ATOM 4537 O O . ILE B 1 182 ? -14.383 8.367 4.184 1 96.56 182 ILE B O 1
ATOM 4541 N N . PHE B 1 183 ? -13.883 7.609 6.195 1 96.62 183 PHE B N 1
ATOM 4542 C CA . PHE B 1 183 ? -13.016 8.734 6.531 1 96.62 183 PHE B CA 1
ATOM 4543 C C . PHE B 1 183 ? -11.602 8.25 6.832 1 96.62 183 PHE B C 1
ATOM 4545 O O . PHE B 1 183 ? -11.383 7.523 7.801 1 96.62 183 PHE B O 1
ATOM 4552 N N . ILE B 1 184 ? -10.695 8.625 6.02 1 94.19 184 ILE B N 1
ATOM 4553 C CA . ILE B 1 184 ? -9.281 8.398 6.309 1 94.19 184 ILE B CA 1
ATOM 4554 C C . ILE B 1 184 ? -8.711 9.609 7.051 1 94.19 184 ILE B C 1
ATOM 4556 O O . ILE B 1 184 ? -8.344 10.609 6.426 1 94.19 184 ILE B O 1
ATOM 4560 N N . LEU B 1 185 ? -8.555 9.445 8.328 1 94.88 185 LEU B N 1
ATOM 4561 C CA . LEU B 1 185 ? -8.359 10.594 9.211 1 94.88 185 LEU B CA 1
ATOM 4562 C C . LEU B 1 185 ? -6.879 10.859 9.445 1 94.88 185 LEU B C 1
ATOM 4564 O O . LEU B 1 185 ? -6.512 11.82 10.117 1 94.88 185 LEU B O 1
ATOM 4568 N N . ASN B 1 186 ? -6.055 10.016 8.992 1 92.44 186 ASN B N 1
ATOM 4569 C CA . ASN B 1 186 ? -4.602 10.133 8.984 1 92.44 186 ASN B CA 1
ATOM 4570 C C . ASN B 1 186 ? -3.957 9.086 8.086 1 92.44 186 ASN B C 1
ATOM 4572 O O . ASN B 1 186 ? -4.656 8.344 7.391 1 92.44 186 ASN B O 1
ATOM 4576 N N . ASP B 1 187 ? -2.629 9.055 8.062 1 85.38 187 ASP B N 1
ATOM 4577 C CA . ASP B 1 187 ? -1.934 8.07 7.238 1 85.38 187 ASP B CA 1
ATOM 4578 C C . ASP B 1 187 ? -2.4 6.648 7.562 1 85.38 187 ASP B C 1
ATOM 4580 O O . ASP B 1 187 ? -2.275 6.195 8.703 1 85.38 187 ASP B O 1
ATOM 4584 N N . PRO B 1 188 ? -2.926 6.055 6.555 1 86 188 PRO B N 1
ATOM 4585 C CA . PRO B 1 188 ? -3.336 4.672 6.824 1 86 188 PRO B CA 1
ATOM 4586 C C . PRO B 1 188 ? -2.148 3.73 7.004 1 86 188 PRO B C 1
ATOM 4588 O O . PRO B 1 188 ? -1.055 4.008 6.504 1 86 188 PRO B O 1
ATOM 4591 N N . VAL B 1 189 ? -2.328 2.73 7.805 1 85.19 189 VAL B N 1
ATOM 4592 C CA . VAL B 1 189 ? -1.357 1.648 7.938 1 85.19 189 VAL B CA 1
ATOM 4593 C C . VAL B 1 189 ? -1.935 0.362 7.352 1 85.19 189 VAL B C 1
ATOM 4595 O O . VAL B 1 189 ? -3.154 0.216 7.242 1 85.19 189 VAL B O 1
ATOM 4598 N N . TYR B 1 190 ? -1.029 -0.52 6.945 1 87.5 190 TYR B N 1
ATOM 4599 C CA . TYR B 1 190 ? -1.469 -1.731 6.262 1 87.5 190 TYR B CA 1
ATOM 4600 C C . TYR B 1 190 ? -2.311 -1.394 5.035 1 87.5 190 TYR B C 1
ATOM 4602 O O . TYR B 1 190 ? -3.48 -1.778 4.953 1 87.5 190 TYR B O 1
ATOM 4610 N N . TRP B 1 191 ? -1.644 -0.749 4.09 1 87.56 191 TRP B N 1
ATOM 4611 C CA . TRP B 1 191 ? -2.326 -0.245 2.904 1 87.56 191 TRP B CA 1
ATOM 4612 C C . TRP B 1 191 ? -3.117 -1.354 2.219 1 87.56 191 TRP B C 1
ATOM 4614 O O . TRP B 1 191 ? -4.223 -1.123 1.727 1 87.56 191 TRP B O 1
ATOM 4624 N N . GLU B 1 192 ? -2.516 -2.514 2.154 1 86.12 192 GLU B N 1
ATOM 4625 C CA . GLU B 1 192 ? -3.168 -3.637 1.485 1 86.12 192 GLU B CA 1
ATOM 4626 C C . GLU B 1 192 ? -4.52 -3.945 2.117 1 86.12 192 GLU B C 1
ATOM 4628 O O . GLU B 1 192 ? -5.504 -4.18 1.41 1 86.12 192 GLU B O 1
ATOM 4633 N N . ASP B 1 193 ? -4.574 -3.93 3.461 1 88.56 193 ASP B N 1
ATOM 4634 C CA . ASP B 1 193 ? -5.828 -4.188 4.164 1 88.56 193 ASP B CA 1
ATOM 4635 C C . ASP B 1 193 ? -6.828 -3.057 3.938 1 88.56 193 ASP B C 1
ATOM 4637 O O . ASP B 1 193 ? -8.016 -3.305 3.697 1 88.56 193 ASP B O 1
ATOM 4641 N N . CYS B 1 194 ? -6.316 -1.871 4.062 1 90.38 194 CYS B N 1
ATOM 4642 C CA . CYS B 1 194 ? -7.188 -0.71 3.91 1 90.38 194 CYS B CA 1
ATOM 4643 C C . CYS B 1 194 ? -7.816 -0.678 2.521 1 90.38 194 CYS B C 1
ATOM 4645 O O . CYS B 1 194 ? -9.023 -0.486 2.385 1 90.38 194 CYS B O 1
ATOM 4647 N N . ILE B 1 195 ? -7.008 -0.866 1.528 1 88.25 195 ILE B N 1
ATOM 4648 C CA . ILE B 1 195 ? -7.484 -0.812 0.149 1 88.25 195 ILE B CA 1
ATOM 4649 C C . ILE B 1 195 ? -8.484 -1.939 -0.097 1 88.25 195 ILE B C 1
ATOM 4651 O O . ILE B 1 195 ? -9.531 -1.725 -0.71 1 88.25 195 ILE B O 1
ATOM 4655 N N . GLN B 1 196 ? -8.172 -3.137 0.407 1 86.5 196 GLN B N 1
ATOM 4656 C CA . GLN B 1 196 ? -9.062 -4.285 0.27 1 86.5 196 GLN B CA 1
ATOM 4657 C C . GLN B 1 196 ? -10.43 -4.004 0.899 1 86.5 196 GLN B C 1
ATOM 4659 O O . GLN B 1 196 ? -11.461 -4.199 0.261 1 86.5 196 GLN B O 1
ATOM 4664 N N . VAL B 1 197 ? -10.438 -3.537 2.102 1 90 197 VAL B N 1
ATOM 4665 C CA . VAL B 1 197 ? -11.664 -3.318 2.854 1 90 197 VAL B CA 1
ATOM 4666 C C . VAL B 1 197 ? -12.477 -2.201 2.203 1 90 197 VAL B C 1
ATOM 4668 O O . VAL B 1 197 ? -13.68 -2.354 1.972 1 90 197 VAL B O 1
ATOM 4671 N N . ILE B 1 198 ? -11.852 -1.126 1.881 1 91.25 198 ILE B N 1
ATOM 4672 C CA . ILE B 1 198 ? -12.547 0.031 1.329 1 91.25 198 ILE B CA 1
ATOM 4673 C C . ILE B 1 198 ? -13.164 -0.332 -0.019 1 91.25 198 ILE B C 1
ATOM 4675 O O . ILE B 1 198 ? -14.344 -0.047 -0.269 1 91.25 198 ILE B O 1
ATOM 4679 N N . THR B 1 199 ? -12.422 -0.956 -0.854 1 85.31 199 THR B N 1
ATOM 4680 C CA . THR B 1 199 ? -12.93 -1.321 -2.172 1 85.31 199 THR B CA 1
ATOM 4681 C C . THR B 1 199 ? -14.086 -2.312 -2.051 1 85.31 199 THR B C 1
ATOM 4683 O O . THR B 1 199 ? -15.07 -2.215 -2.781 1 85.31 199 THR B O 1
ATOM 4686 N N . ASN B 1 200 ? -13.922 -3.248 -1.118 1 83.44 200 ASN B N 1
ATOM 4687 C CA . ASN B 1 200 ? -14.992 -4.211 -0.893 1 83.44 200 ASN B CA 1
ATOM 4688 C C . ASN B 1 200 ? -16.266 -3.527 -0.417 1 83.44 200 ASN B C 1
ATOM 4690 O O . ASN B 1 200 ? -17.375 -3.893 -0.838 1 83.44 200 ASN B O 1
ATOM 4694 N N . GLN B 1 201 ? -16.156 -2.605 0.489 1 86.69 201 GLN B N 1
ATOM 4695 C CA . GLN B 1 201 ? -17.328 -1.923 1.045 1 86.69 201 GLN B CA 1
ATOM 4696 C C . GLN B 1 201 ? -18.031 -1.087 -0.019 1 86.69 201 GLN B C 1
ATOM 4698 O O . GLN B 1 201 ? -19.266 -1.018 -0.044 1 86.69 201 GLN B O 1
ATOM 4703 N N . ILE B 1 202 ? -17.297 -0.482 -0.841 1 83.38 202 ILE B N 1
ATOM 4704 C CA . ILE B 1 202 ? -17.859 0.351 -1.895 1 83.38 202 ILE B CA 1
ATOM 4705 C C . ILE B 1 202 ? -18.578 -0.529 -2.918 1 83.38 202 ILE B C 1
ATOM 4707 O O . ILE B 1 202 ? -19.672 -0.194 -3.379 1 83.38 202 ILE B O 1
ATOM 4711 N N . TYR B 1 203 ? -18 -1.618 -3.195 1 76.06 203 TYR B N 1
ATOM 4712 C CA . TYR B 1 203 ? -18.578 -2.527 -4.184 1 76.06 203 TYR B CA 1
ATOM 4713 C C . TYR B 1 203 ? -19.828 -3.203 -3.645 1 76.06 203 TYR B C 1
ATOM 4715 O O . TYR B 1 203 ? -20.797 -3.381 -4.371 1 76.06 203 TYR B O 1
ATOM 4723 N N . HIS B 1 204 ? -19.703 -3.652 -2.482 1 72.38 204 HIS B N 1
ATOM 4724 C CA . HIS B 1 204 ? -20.844 -4.309 -1.867 1 72.38 204 HIS B CA 1
ATOM 4725 C C . HIS B 1 204 ? -22.062 -3.387 -1.844 1 72.38 204 HIS B C 1
ATOM 4727 O O . HIS B 1 204 ? -23.188 -3.83 -2.082 1 72.38 204 HIS B O 1
ATOM 4733 N N . GLN B 1 205 ? -21.891 -2.24 -1.543 1 65.94 205 GLN B N 1
ATOM 4734 C CA . GLN B 1 205 ? -22.984 -1.275 -1.488 1 65.94 205 GLN B CA 1
ATOM 4735 C C . GLN B 1 205 ? -23.594 -1.056 -2.871 1 65.94 205 GLN B C 1
ATOM 4737 O O . GLN B 1 205 ? -24.812 -0.975 -3.01 1 65.94 205 GLN B O 1
ATOM 4742 N N . ASP B 1 206 ? -22.734 -0.943 -3.771 1 59.94 206 ASP B N 1
ATOM 4743 C CA . ASP B 1 206 ? -23.203 -0.745 -5.137 1 59.94 206 ASP B CA 1
ATOM 4744 C C . ASP B 1 206 ? -24 -1.952 -5.621 1 59.94 206 ASP B C 1
ATOM 4746 O O . ASP B 1 206 ? -25.016 -1.797 -6.316 1 59.94 206 ASP B O 1
ATOM 4750 N N . TYR B 1 207 ? -23.547 -3.014 -5.047 1 55.53 207 TYR B N 1
ATOM 4751 C CA . TYR B 1 207 ? -24.203 -4.262 -5.41 1 55.53 207 TYR B CA 1
ATOM 4752 C C . TYR B 1 207 ? -25.594 -4.34 -4.797 1 55.53 207 TYR B C 1
ATOM 4754 O O . TYR B 1 207 ? -26.562 -4.695 -5.48 1 55.53 207 TYR B O 1
ATOM 4762 N N . LEU B 1 208 ? -25.672 -4.012 -3.605 1 54.56 208 LEU B N 1
ATOM 4763 C CA . LEU B 1 208 ? -26.953 -4.039 -2.91 1 54.56 208 LEU B CA 1
ATOM 4764 C C . LEU B 1 208 ? -27.938 -3.049 -3.535 1 54.56 208 LEU B C 1
ATOM 4766 O O . LEU B 1 208 ? -29.125 -3.332 -3.637 1 54.56 208 LEU B O 1
ATOM 4770 N N . GLN B 1 209 ? -27.406 -1.994 -3.996 1 53.84 209 GLN B N 1
ATOM 4771 C CA . GLN B 1 209 ? -28.234 -0.967 -4.605 1 53.84 209 GLN B CA 1
ATOM 4772 C C . GLN B 1 209 ? -28.766 -1.417 -5.969 1 53.84 209 GLN B C 1
ATOM 4774 O O . GLN B 1 209 ? -29.891 -1.117 -6.332 1 53.84 209 GLN B O 1
ATOM 4779 N N . SER B 1 210 ? -27.859 -2.012 -6.645 1 50.97 210 SER B N 1
ATOM 4780 C CA . SER B 1 210 ? -28.25 -2.467 -7.973 1 50.97 210 SER B CA 1
ATOM 4781 C C . SER B 1 210 ? -29.359 -3.506 -7.895 1 50.97 210 SER B C 1
ATOM 4783 O O . SER B 1 210 ? -30.203 -3.6 -8.797 1 50.97 210 SER B O 1
ATOM 4785 N N . PHE B 1 211 ? -29.422 -4.16 -6.824 1 50.47 211 PHE B N 1
ATOM 4786 C CA . PHE B 1 211 ? -30.469 -5.152 -6.621 1 50.47 211 PHE B CA 1
ATOM 4787 C C . PHE B 1 211 ? -31.781 -4.484 -6.203 1 50.47 211 PHE B C 1
ATOM 4789 O O . PHE B 1 211 ? -32.875 -4.922 -6.598 1 50.47 211 PHE B O 1
ATOM 4796 N N . ASN B 1 212 ? -31.656 -3.51 -5.473 1 49.72 212 ASN B N 1
ATOM 4797 C CA . ASN B 1 212 ? -32.875 -2.834 -5.004 1 49.72 212 ASN B CA 1
ATOM 4798 C C . ASN B 1 212 ? -33.438 -1.9 -6.066 1 49.72 212 ASN B C 1
ATOM 4800 O O . ASN B 1 212 ? -34.625 -1.597 -6.059 1 49.72 212 ASN B O 1
ATOM 4804 N N . ASN B 1 213 ? -32.625 -1.263 -6.801 1 45.53 213 ASN B N 1
ATOM 4805 C CA . ASN B 1 213 ? -33.125 -0.294 -7.785 1 45.53 213 ASN B CA 1
ATOM 4806 C C . ASN B 1 213 ? -33.656 -0.983 -9.039 1 45.53 213 ASN B C 1
ATOM 4808 O O . ASN B 1 213 ? -33.812 -0.347 -10.078 1 45.53 213 ASN B O 1
ATOM 4812 N N . LYS B 1 214 ? -33.875 -2.281 -9.375 1 43.69 214 LYS B N 1
ATOM 4813 C CA . LYS B 1 214 ? -34.562 -2.678 -10.594 1 43.69 214 LYS B CA 1
ATOM 4814 C C . LYS B 1 214 ? -35.844 -1.861 -10.789 1 43.69 214 LYS B C 1
ATOM 4816 O O . LYS B 1 214 ? -36.375 -1.812 -11.891 1 43.69 214 LYS B O 1
ATOM 4821 N N . ASN B 1 215 ? -36.75 -1.605 -9.875 1 39.62 215 ASN B N 1
ATOM 4822 C CA . ASN B 1 215 ? -37.938 -0.841 -10.242 1 39.62 215 ASN B CA 1
ATOM 4823 C C . ASN B 1 215 ? -37.594 0.624 -10.508 1 39.62 215 ASN B C 1
ATOM 4825 O O . ASN B 1 215 ? -38.281 1.297 -11.266 1 39.62 215 ASN B O 1
ATOM 4829 N N . ASP B 1 216 ? -37.469 1.517 -9.484 1 39.78 216 ASP B N 1
ATOM 4830 C CA . ASP B 1 216 ? -37.531 2.971 -9.609 1 39.78 216 ASP B CA 1
ATOM 4831 C C . ASP B 1 216 ? -36.25 3.514 -10.234 1 39.78 216 ASP B C 1
ATOM 4833 O O . ASP B 1 216 ? -35.156 3.23 -9.758 1 39.78 216 ASP B O 1
ATOM 4837 N N . SER B 1 217 ? -36.312 3.85 -11.57 1 40.88 217 SER B N 1
ATOM 4838 C CA . SER B 1 217 ? -35.438 4.562 -12.5 1 40.88 217 SER B CA 1
ATOM 4839 C C . SER B 1 217 ? -34.469 5.477 -11.75 1 40.88 217 SER B C 1
ATOM 4841 O O . SER B 1 217 ? -33.344 5.688 -12.188 1 40.88 217 SER B O 1
ATOM 4843 N N . GLU B 1 218 ? -35.031 6.539 -10.953 1 38.06 218 GLU B N 1
ATOM 4844 C CA . GLU B 1 218 ? -34.438 7.781 -10.484 1 38.06 218 GLU B CA 1
ATOM 4845 C C . GLU B 1 218 ? -33.531 7.527 -9.273 1 38.06 218 GLU B C 1
ATOM 4847 O O . GLU B 1 218 ? -33.031 8.477 -8.656 1 38.06 218 GLU B O 1
A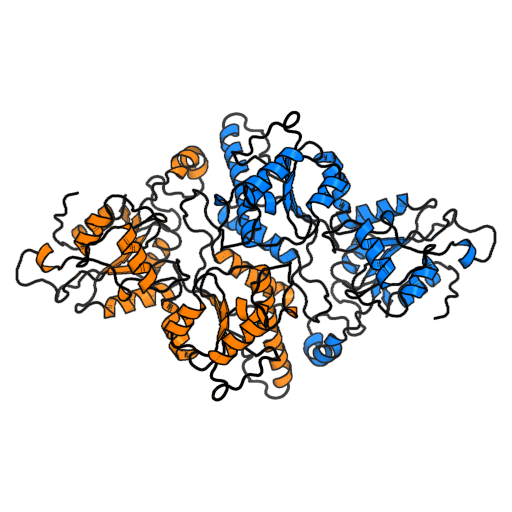TOM 4852 N N . LYS B 1 219 ? -33.75 6.461 -8.648 1 41.53 219 LYS B N 1
ATOM 4853 C CA . LYS B 1 219 ? -33.094 6.52 -7.344 1 41.53 219 LYS B CA 1
ATOM 4854 C C . LYS B 1 219 ? -31.594 6.559 -7.488 1 41.53 219 LYS B C 1
ATOM 4856 O O . LYS B 1 219 ? -31 5.707 -8.156 1 41.53 219 LYS B O 1
ATOM 4861 N N . SER B 1 220 ? -30.891 7.617 -7.285 1 42.5 220 SER B N 1
ATOM 4862 C CA . SER B 1 220 ? -29.531 8.148 -7.184 1 42.5 220 SER B CA 1
ATOM 4863 C C . SER B 1 220 ? -28.594 7.137 -6.547 1 42.5 220 SER B C 1
ATOM 4865 O O . SER B 1 220 ? -28.859 6.613 -5.465 1 42.5 220 SER B O 1
ATOM 4867 N N . GLN B 1 221 ? -27.938 6.207 -7.195 1 48.56 221 GLN B N 1
ATOM 4868 C CA . GLN B 1 221 ? -26.844 5.316 -6.809 1 48.56 221 GLN B CA 1
ATOM 4869 C C . GLN B 1 221 ? -26.078 5.871 -5.613 1 48.56 221 GLN B C 1
ATOM 4871 O O . GLN B 1 221 ? -25.422 6.91 -5.719 1 48.56 221 GLN B O 1
ATOM 4876 N N . LYS B 1 222 ? -26.578 5.668 -4.402 1 57.81 222 LYS B N 1
ATOM 4877 C CA . LYS B 1 222 ? -25.906 6.137 -3.195 1 57.81 222 LYS B CA 1
ATOM 4878 C C . LYS B 1 222 ? -24.469 5.609 -3.121 1 57.81 222 LYS B C 1
ATOM 4880 O O . LYS B 1 222 ? -24.25 4.402 -3.006 1 57.81 222 LYS B O 1
ATOM 4885 N N . HIS B 1 223 ? -23.5 6.297 -3.627 1 77.56 223 HIS B N 1
ATOM 4886 C CA . HIS B 1 223 ? -22.078 6 -3.572 1 77.56 223 HIS B CA 1
ATOM 4887 C C . HIS B 1 223 ? -21.484 6.418 -2.234 1 77.56 223 HIS B C 1
ATOM 4889 O O . HIS B 1 223 ? -21.875 7.441 -1.668 1 77.56 223 HIS B O 1
ATOM 4895 N N . ILE B 1 224 ? -20.844 5.48 -1.597 1 89.81 224 ILE B N 1
ATOM 4896 C CA . ILE B 1 224 ? -20.156 5.809 -0.358 1 89.81 224 ILE B CA 1
ATOM 4897 C C . ILE B 1 224 ? -19.094 6.875 -0.63 1 89.81 224 ILE B C 1
ATOM 4899 O O . ILE B 1 224 ? -18.25 6.715 -1.521 1 89.81 224 ILE B O 1
ATOM 4903 N N . GLU B 1 225 ? -19.297 8.008 0.044 1 93.94 225 GLU B N 1
ATOM 4904 C CA . GLU B 1 225 ? -18.297 9.062 -0.067 1 93.94 225 GLU B CA 1
ATOM 4905 C C . GLU B 1 225 ? -17.062 8.742 0.763 1 93.94 225 GLU B C 1
ATOM 4907 O O . GLU B 1 225 ? -17.172 8.188 1.858 1 93.94 225 GLU B O 1
ATOM 4912 N N . ILE B 1 226 ? -15.93 9.07 0.181 1 94.38 226 ILE B N 1
ATOM 4913 C CA . ILE B 1 226 ? -14.664 8.891 0.884 1 94.38 226 ILE B CA 1
ATOM 4914 C C . ILE B 1 226 ? -14.039 10.25 1.187 1 94.38 226 ILE B C 1
ATOM 4916 O O . ILE B 1 226 ? -14.023 11.133 0.33 1 94.38 226 ILE B O 1
ATOM 4920 N N . PHE B 1 227 ? -13.633 10.445 2.391 1 94.38 227 PHE B N 1
ATOM 4921 C CA . PHE B 1 227 ? -12.969 11.672 2.814 1 94.38 227 PHE B CA 1
ATOM 4922 C C . PHE B 1 227 ? -11.523 11.383 3.219 1 94.38 227 PHE B C 1
ATOM 4924 O O . PHE B 1 227 ? -11.258 10.453 3.98 1 94.38 227 PHE B O 1
ATOM 4931 N N . THR B 1 228 ? -10.586 12.078 2.666 1 92 228 THR B N 1
ATOM 4932 C CA . THR B 1 228 ? -9.172 11.93 2.986 1 92 228 THR B CA 1
ATOM 4933 C C . THR B 1 228 ? -8.578 13.25 3.463 1 92 228 THR B C 1
ATOM 4935 O O . THR B 1 228 ? -9.164 14.312 3.244 1 92 228 THR B O 1
ATOM 4938 N N . VAL B 1 229 ? -7.441 13.234 4.184 1 89.94 229 VAL B N 1
ATOM 4939 C CA . VAL B 1 229 ? -6.977 14.461 4.824 1 89.94 229 VAL B CA 1
ATOM 4940 C C . VAL B 1 229 ? -5.555 14.781 4.363 1 89.94 229 VAL B C 1
ATOM 4942 O O . VAL B 1 229 ? -4.926 15.711 4.867 1 89.94 229 VAL B O 1
ATOM 4945 N N . ASN B 1 230 ? -4.938 14.047 3.588 1 74.38 230 ASN B N 1
ATOM 4946 C CA . ASN B 1 230 ? -3.582 14.328 3.123 1 74.38 230 ASN B CA 1
ATOM 4947 C C . ASN B 1 230 ? -3.369 13.836 1.693 1 74.38 230 ASN B C 1
ATOM 4949 O O . ASN B 1 230 ? -3.736 12.711 1.357 1 74.38 230 ASN B O 1
ATOM 4953 N N . ASN B 1 231 ? -2.938 14.766 0.922 1 64.88 231 ASN B N 1
ATOM 4954 C CA . ASN B 1 231 ? -2.65 14.312 -0.437 1 64.88 231 ASN B CA 1
ATOM 4955 C C . ASN B 1 231 ? -1.184 14.531 -0.799 1 64.88 231 ASN B C 1
ATOM 4957 O O . ASN B 1 231 ? -0.802 14.406 -1.965 1 64.88 231 ASN B O 1
ATOM 4961 N N . ASP B 1 232 ? -0.483 14.828 0.299 1 63.5 232 ASP B N 1
ATOM 4962 C CA . ASP B 1 232 ? 0.936 15.023 0.017 1 63.5 232 ASP B CA 1
ATOM 4963 C C . ASP B 1 232 ? 1.589 13.727 -0.446 1 63.5 232 ASP B C 1
ATOM 4965 O O . ASP B 1 232 ? 1.204 12.641 -0.005 1 63.5 232 ASP B O 1
ATOM 4969 N N . ILE B 1 233 ? 2.41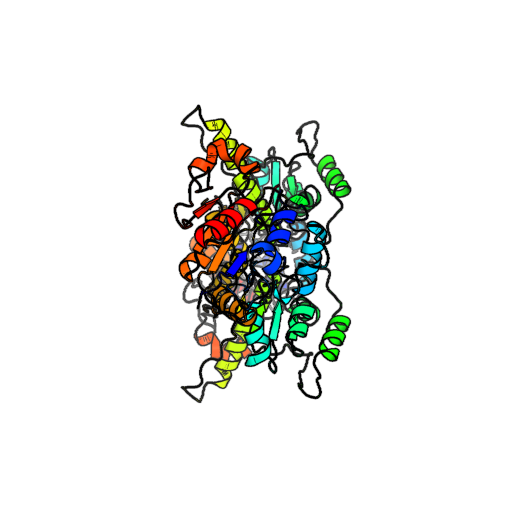2 13.898 -1.352 1 52.19 233 ILE B N 1
ATOM 4970 C CA . ILE B 1 233 ? 3.164 12.727 -1.778 1 52.19 233 ILE B CA 1
ATOM 4971 C C . ILE B 1 233 ? 4.285 12.438 -0.781 1 52.19 233 ILE B C 1
ATOM 4973 O O . ILE B 1 233 ? 4.559 11.273 -0.465 1 52.19 233 ILE B O 1
ATOM 4977 N N . THR B 1 234 ? 5.023 13.539 -0.213 1 51.44 234 THR B N 1
ATOM 4978 C CA . THR B 1 234 ? 6.109 13.375 0.749 1 51.44 234 THR B CA 1
ATOM 4979 C C . THR B 1 234 ? 6.027 14.438 1.841 1 51.44 234 THR B C 1
ATOM 4981 O O . THR B 1 234 ? 5.27 15.406 1.718 1 51.44 234 THR B O 1
ATOM 4984 N N . TYR B 1 235 ? 6.559 14.125 3.039 1 47.03 235 TYR B N 1
ATOM 4985 C CA . TYR B 1 235 ? 6.754 15.141 4.07 1 47.03 235 TYR B CA 1
ATOM 4986 C C . TYR B 1 235 ? 8.164 15.062 4.648 1 47.03 235 TYR B C 1
ATOM 4988 O O . TYR B 1 235 ? 8.82 14.023 4.562 1 47.03 235 TYR B O 1
ATOM 4996 N N . ALA B 1 236 ? 8.711 16.188 5.121 1 45.22 236 ALA B N 1
ATOM 4997 C CA . ALA B 1 236 ? 10.07 16.312 5.629 1 45.22 236 ALA B CA 1
ATOM 4998 C C . ALA B 1 236 ? 10.188 15.695 7.023 1 45.22 236 ALA B C 1
ATOM 5000 O O . ALA B 1 236 ? 9.391 15.992 7.91 1 45.22 236 ALA B O 1
ATOM 5001 N N . ASP B 1 237 ? 10.891 14.562 7.238 1 47.94 237 ASP B N 1
ATOM 5002 C CA . ASP B 1 237 ? 11.195 14 8.555 1 47.94 237 ASP B CA 1
ATOM 5003 C C . ASP B 1 237 ? 12.664 14.203 8.914 1 47.94 237 ASP B C 1
ATOM 5005 O O . ASP B 1 237 ? 13.406 14.844 8.172 1 47.94 237 ASP B O 1
ATOM 5009 N N . THR B 1 238 ? 12.938 13.883 10.297 1 39 238 THR B N 1
ATOM 5010 C CA . THR B 1 238 ? 14.297 14.039 10.812 1 39 238 THR B CA 1
ATOM 5011 C C . THR B 1 238 ? 15.312 13.469 9.828 1 39 238 THR B C 1
ATOM 5013 O O . THR B 1 238 ? 16.438 13.953 9.742 1 39 238 THR B O 1
ATOM 5016 N N . PHE B 1 239 ? 14.805 12.211 9.328 1 39.84 239 PHE B N 1
ATOM 5017 C CA . PHE B 1 239 ? 15.773 11.633 8.406 1 39.84 239 PHE B CA 1
ATOM 5018 C C . PHE B 1 239 ? 15.578 12.172 6.992 1 39.84 239 PHE B C 1
ATOM 5020 O O . PHE B 1 239 ? 14.445 12.469 6.59 1 39.84 239 PHE B O 1
ATOM 5027 N N . ARG B 1 240 ? 16.578 12.742 6.422 1 40.22 240 ARG B N 1
ATOM 5028 C CA . ARG B 1 240 ? 16.812 13.398 5.141 1 40.22 240 ARG B CA 1
ATOM 5029 C C . ARG B 1 240 ? 15.984 12.734 4.035 1 40.22 240 ARG B C 1
ATOM 5031 O O . ARG B 1 240 ? 16.172 13.039 2.855 1 40.22 240 ARG B O 1
ATOM 5038 N N . LEU B 1 241 ? 15.234 11.641 4.34 1 42.41 241 LEU B N 1
ATOM 5039 C CA . LEU B 1 241 ? 14.508 11.016 3.238 1 42.41 241 LEU B CA 1
ATOM 5040 C C . LEU B 1 241 ? 13.031 11.391 3.275 1 42.41 241 LEU B C 1
ATOM 5042 O O . LEU B 1 241 ? 12.445 11.5 4.352 1 42.41 241 LEU B O 1
ATOM 5046 N N . ASN B 1 242 ? 12.594 11.961 2.205 1 49.06 242 ASN B N 1
ATOM 5047 C CA . ASN B 1 242 ? 11.156 12.18 2.043 1 49.06 242 ASN B CA 1
ATOM 5048 C C . ASN B 1 242 ? 10.352 10.922 2.359 1 49.06 242 ASN B C 1
ATOM 5050 O O . ASN B 1 242 ? 10.711 9.828 1.925 1 49.06 242 ASN B O 1
ATOM 5054 N N . ARG B 1 243 ? 9.555 10.977 3.439 1 58.53 243 ARG B N 1
ATOM 5055 C CA . ARG B 1 243 ? 8.664 9.883 3.803 1 58.53 243 ARG B CA 1
ATOM 5056 C C . ARG B 1 243 ? 7.387 9.922 2.969 1 58.53 243 ARG B C 1
ATOM 5058 O O . ARG B 1 243 ? 6.863 11 2.674 1 58.53 243 ARG B O 1
ATOM 5065 N N . LEU B 1 244 ? 7.145 8.727 2.4 1 61.69 244 LEU B N 1
ATOM 5066 C CA . LEU B 1 244 ? 5.895 8.617 1.651 1 61.69 244 LEU B CA 1
ATOM 5067 C C . LEU B 1 244 ? 4.711 9.062 2.502 1 61.69 244 LEU B C 1
ATOM 5069 O O . LEU B 1 244 ? 4.613 8.703 3.676 1 61.69 244 LEU B O 1
ATOM 5073 N N . ALA B 1 245 ? 4.062 10.047 1.925 1 58.97 245 ALA B N 1
ATOM 5074 C CA . ALA B 1 245 ? 2.83 10.484 2.57 1 58.97 245 ALA B CA 1
ATOM 5075 C C . ALA B 1 245 ? 1.618 9.758 1.994 1 58.97 245 ALA B C 1
ATOM 5077 O O . ALA B 1 245 ? 1.758 8.703 1.37 1 58.97 245 ALA B O 1
ATOM 5078 N N . PHE B 1 246 ? 0.47 10.336 2.271 1 65.75 246 PHE B N 1
ATOM 5079 C CA . PHE B 1 246 ? -0.869 9.797 2.066 1 65.75 246 PHE B CA 1
ATOM 5080 C C . PHE B 1 246 ? -1.221 9.773 0.583 1 65.75 246 PHE B C 1
ATOM 5082 O O . PHE B 1 246 ? -2.043 8.961 0.15 1 65.75 246 PHE B O 1
ATOM 5089 N N . GLY B 1 247 ? -0.522 10.547 -0.135 1 68.75 247 GLY B N 1
ATOM 5090 C CA . GLY B 1 247 ? -0.93 10.727 -1.52 1 68.75 247 GLY B CA 1
ATOM 5091 C C . GLY B 1 247 ? -0.91 9.438 -2.318 1 68.75 247 GLY B C 1
ATOM 5092 O O . GLY B 1 247 ? -1.919 9.055 -2.914 1 68.75 247 GLY B O 1
ATOM 5093 N N . PRO B 1 248 ? 0.135 8.766 -2.248 1 73.56 248 PRO B N 1
ATOM 5094 C CA . PRO B 1 248 ? 0.231 7.508 -2.998 1 73.56 248 PRO B CA 1
ATOM 5095 C C . PRO B 1 248 ? -0.839 6.496 -2.596 1 73.56 248 PRO B C 1
ATOM 5097 O O . PRO B 1 248 ? -1.295 5.711 -3.43 1 73.56 248 PRO B O 1
ATOM 5100 N N . PHE B 1 249 ? -1.183 6.551 -1.419 1 83.31 249 PHE B N 1
ATOM 5101 C CA . PHE B 1 249 ? -2.246 5.66 -0.97 1 83.31 249 PHE B CA 1
ATOM 5102 C C . PHE B 1 249 ? -3.547 5.957 -1.704 1 83.31 249 PHE B C 1
ATOM 5104 O O . PHE B 1 249 ? -4.203 5.047 -2.213 1 83.31 249 PHE B O 1
ATOM 5111 N N . THR B 1 250 ? -3.957 7.188 -1.747 1 82.56 250 THR B N 1
ATOM 5112 C CA . THR B 1 250 ? -5.207 7.598 -2.377 1 82.56 250 THR B CA 1
ATOM 5113 C C . THR B 1 250 ? -5.215 7.23 -3.857 1 82.56 250 THR B C 1
ATOM 5115 O O . THR B 1 250 ? -6.215 6.734 -4.375 1 82.56 250 THR B O 1
ATOM 5118 N N . TYR B 1 251 ? -4.172 7.484 -4.441 1 78.38 251 TYR B N 1
ATOM 5119 C CA . TYR B 1 251 ? -4.051 7.137 -5.852 1 78.38 251 TYR B CA 1
ATOM 5120 C C . TYR B 1 251 ? -4.219 5.637 -6.059 1 78.38 251 TYR B C 1
ATOM 5122 O O . TYR B 1 251 ? -4.887 5.207 -7.004 1 78.38 251 TYR B O 1
ATOM 5130 N N . THR B 1 252 ? -3.545 4.918 -5.254 1 82.5 252 THR B N 1
ATOM 5131 C CA . THR B 1 252 ? -3.625 3.465 -5.344 1 82.5 252 THR B CA 1
ATOM 5132 C C . THR B 1 252 ? -5.059 2.988 -5.133 1 82.5 252 THR B C 1
ATOM 5134 O O . THR B 1 252 ? -5.547 2.129 -5.867 1 82.5 252 THR B O 1
ATOM 5137 N N . LEU B 1 253 ? -5.652 3.562 -4.121 1 86.88 253 LEU B N 1
ATOM 5138 C CA . LEU B 1 253 ? -7.039 3.217 -3.83 1 86.88 253 LEU B CA 1
ATOM 5139 C C . LEU B 1 253 ? -7.93 3.473 -5.043 1 86.88 253 LEU B C 1
ATOM 5141 O O . LEU B 1 253 ? -8.742 2.623 -5.41 1 86.88 253 LEU B O 1
ATOM 5145 N N . GLN B 1 254 ? -7.766 4.559 -5.691 1 84.12 254 GLN B N 1
ATOM 5146 C CA . GLN B 1 254 ? -8.547 4.922 -6.863 1 84.12 254 GLN B CA 1
ATOM 5147 C C . GLN B 1 254 ? -8.289 3.965 -8.023 1 84.12 254 GLN B C 1
ATOM 5149 O O . GLN B 1 254 ? -9.219 3.527 -8.695 1 84.12 254 GLN B O 1
ATOM 5154 N N . ARG B 1 255 ? -7.086 3.719 -8.211 1 79.12 255 ARG B N 1
ATOM 5155 C CA . ARG B 1 255 ? -6.703 2.857 -9.32 1 79.12 255 ARG B CA 1
ATOM 5156 C C . ARG B 1 255 ? -7.23 1.441 -9.125 1 79.12 255 ARG B C 1
ATOM 5158 O O . ARG B 1 255 ? -7.727 0.822 -10.07 1 79.12 255 ARG B O 1
ATOM 5165 N N . VAL B 1 256 ? -7.039 0.938 -7.984 1 80.38 256 VAL B N 1
ATOM 5166 C CA . VAL B 1 256 ? -7.5 -0.413 -7.68 1 80.38 256 VAL B CA 1
ATOM 5167 C C . VAL B 1 256 ? -9.008 -0.5 -7.871 1 80.38 256 VAL B C 1
ATOM 5169 O O . VAL B 1 256 ? -9.516 -1.454 -8.469 1 80.38 256 VAL B O 1
ATOM 5172 N N . SER B 1 257 ? -9.711 0.473 -7.375 1 81.62 257 SER B N 1
ATOM 5173 C CA . SER B 1 257 ? -11.164 0.49 -7.523 1 81.62 257 SER B CA 1
ATOM 5174 C C . SER B 1 257 ? -11.57 0.523 -8.992 1 81.62 257 SER B C 1
ATOM 5176 O O . SER B 1 257 ? -12.508 -0.167 -9.398 1 81.62 257 SER B O 1
ATOM 5178 N N . LYS B 1 258 ? -10.844 1.288 -9.727 1 79.12 258 LYS B N 1
ATOM 5179 C CA . LYS B 1 258 ? -11.133 1.404 -11.156 1 79.12 258 LYS B CA 1
ATOM 5180 C C . LYS B 1 258 ? -10.844 0.093 -11.883 1 79.12 258 LYS B C 1
ATOM 5182 O O . LYS B 1 258 ? -11.648 -0.356 -12.695 1 79.12 258 LYS B O 1
ATOM 5187 N N . GLU B 1 259 ? -9.781 -0.445 -11.594 1 71.25 259 GLU B N 1
ATOM 5188 C CA . GLU B 1 259 ? -9.359 -1.661 -12.281 1 71.25 259 GLU B CA 1
ATOM 5189 C C . GLU B 1 259 ? -10.25 -2.844 -11.914 1 71.25 259 GLU B C 1
ATOM 5191 O O . GLU B 1 259 ? -10.57 -3.68 -12.758 1 71.25 259 GLU B O 1
ATOM 5196 N N . LEU B 1 260 ? -10.578 -2.902 -10.672 1 69.19 260 LEU B N 1
ATOM 5197 C CA . LEU B 1 260 ? -11.32 -4.055 -10.18 1 69.19 260 LEU B CA 1
ATOM 5198 C C . LEU B 1 260 ? -12.812 -3.914 -10.484 1 69.19 260 LEU B C 1
ATOM 5200 O O . LEU B 1 260 ? -13.477 -4.898 -10.812 1 69.19 260 LEU B O 1
ATOM 5204 N N . HIS B 1 261 ? -13.281 -2.709 -10.297 1 70.19 261 HIS B N 1
ATOM 5205 C CA . HIS B 1 261 ? -14.734 -2.572 -10.297 1 70.19 261 HIS B CA 1
ATOM 5206 C C . HIS B 1 261 ? -15.188 -1.526 -11.312 1 70.19 261 HIS B C 1
ATOM 5208 O O . HIS B 1 261 ? -16.375 -1.228 -11.406 1 70.19 261 HIS B O 1
ATOM 5214 N N . ASN B 1 262 ? -14.211 -1.045 -12.039 1 73.19 262 ASN B N 1
ATOM 5215 C CA . ASN B 1 262 ? -14.508 0.013 -12.992 1 73.19 262 ASN B CA 1
ATOM 5216 C C . ASN B 1 262 ? -15.289 1.154 -12.344 1 73.19 262 ASN B C 1
ATOM 5218 O O . ASN B 1 262 ? -16.234 1.676 -12.938 1 73.19 262 ASN B O 1
ATOM 5222 N N . GLN B 1 263 ? -14.969 1.351 -11.195 1 75.56 263 GLN B N 1
ATOM 5223 C CA . GLN B 1 263 ? -15.672 2.381 -10.438 1 75.56 263 GLN B CA 1
ATOM 5224 C C . GLN B 1 263 ? -14.75 3.553 -10.117 1 75.56 263 GLN B C 1
ATOM 5226 O O . GLN B 1 263 ? -13.609 3.354 -9.695 1 75.56 263 GLN B O 1
ATOM 5231 N N . ASN B 1 264 ? -15.336 4.699 -10.391 1 81.88 264 ASN B N 1
ATOM 5232 C CA . ASN B 1 264 ? -14.672 5.91 -9.922 1 81.88 264 ASN B CA 1
ATOM 5233 C C . ASN B 1 264 ? -15.102 6.281 -8.508 1 81.88 264 ASN B C 1
ATOM 5235 O O . ASN B 1 264 ? -16.297 6.367 -8.227 1 81.88 264 ASN B O 1
ATOM 5239 N N . LEU B 1 265 ? -14.172 6.469 -7.695 1 87.62 265 LEU B N 1
ATOM 5240 C CA . LEU B 1 265 ? -14.469 6.777 -6.301 1 87.62 265 LEU B CA 1
ATOM 5241 C C . LEU B 1 265 ? -14.781 8.258 -6.125 1 87.62 265 LEU B C 1
ATOM 5243 O O . LEU B 1 265 ? -14.172 9.109 -6.773 1 87.62 265 LEU B O 1
ATOM 5247 N N . ASN B 1 266 ? -15.781 8.516 -5.289 1 89.44 266 ASN B N 1
ATOM 5248 C CA . ASN B 1 266 ? -16.047 9.883 -4.859 1 89.44 266 ASN B CA 1
ATOM 5249 C C . ASN B 1 266 ? -15.203 10.266 -3.648 1 89.44 266 ASN B C 1
ATOM 5251 O O . ASN B 1 266 ? -15.586 9.992 -2.508 1 89.44 266 ASN B O 1
ATOM 5255 N N . ILE B 1 267 ? -14.109 10.914 -3.953 1 90.38 267 ILE B N 1
ATOM 5256 C CA . ILE B 1 267 ? -13.156 11.211 -2.891 1 90.38 267 ILE B CA 1
ATOM 5257 C C . ILE B 1 267 ? -13.109 12.719 -2.65 1 90.38 267 ILE B C 1
ATOM 5259 O O . ILE B 1 267 ? -12.922 13.5 -3.588 1 90.38 267 ILE B O 1
ATOM 5263 N N . HIS B 1 268 ? -13.398 13.141 -1.448 1 91.06 268 HIS B N 1
ATOM 5264 C CA . HIS B 1 268 ? -13.195 14.516 -0.995 1 91.06 268 HIS B CA 1
ATOM 5265 C C . HIS B 1 268 ? -11.844 14.672 -0.305 1 91.06 268 HIS B C 1
ATOM 5267 O O . HIS B 1 268 ? -11.617 14.102 0.761 1 91.06 268 HIS B O 1
ATOM 5273 N N . ILE B 1 269 ? -10.992 15.469 -0.885 1 88.44 269 ILE B N 1
ATOM 5274 C CA . ILE B 1 269 ? -9.617 15.578 -0.406 1 88.44 269 ILE B CA 1
ATOM 5275 C C . ILE B 1 269 ? -9.469 16.828 0.455 1 88.44 269 ILE B C 1
ATOM 5277 O O . ILE B 1 269 ? -9.75 17.938 -0.002 1 88.44 269 ILE B O 1
ATOM 5281 N N . TYR B 1 270 ? -9.141 16.625 1.615 1 91.94 270 TYR B N 1
ATOM 5282 C CA . TYR B 1 270 ? -8.797 17.703 2.539 1 91.94 270 TYR B CA 1
ATOM 5283 C C . TYR B 1 270 ? -7.293 17.781 2.754 1 91.94 270 TYR B C 1
ATOM 5285 O O . TYR B 1 270 ? -6.531 17.031 2.133 1 91.94 270 TYR B O 1
ATOM 5293 N N . GLY B 1 271 ? -6.84 18.719 3.531 1 91.44 271 GLY B N 1
ATOM 5294 C CA . GLY B 1 271 ? -5.418 18.953 3.713 1 91.44 271 GLY B CA 1
ATOM 5295 C C . GLY B 1 271 ? -4.863 20 2.771 1 91.44 271 GLY B C 1
ATOM 5296 O O . GLY B 1 271 ? -5.473 20.312 1.744 1 91.44 271 GLY B O 1
ATOM 5297 N N . LYS B 1 272 ? -3.656 20.547 3.15 1 91 272 LYS B N 1
ATOM 5298 C CA . LYS B 1 272 ? -2.967 21.453 2.252 1 91 272 LYS B CA 1
ATOM 5299 C C . LYS B 1 272 ? -2.545 20.766 0.963 1 91 272 LYS B C 1
ATOM 5301 O O . LYS B 1 272 ? -2.119 19.609 0.991 1 91 272 LYS B O 1
ATOM 5306 N N . PRO B 1 273 ? -2.811 21.391 -0.245 1 91.38 273 PRO B N 1
ATOM 5307 C CA . PRO B 1 273 ? -3.186 22.766 -0.531 1 91.38 273 PRO B CA 1
ATOM 5308 C C . PRO B 1 273 ? -4.672 22.922 -0.847 1 91.38 273 PRO B C 1
ATOM 5310 O O . PRO B 1 273 ? -5.062 23.875 -1.539 1 91.38 273 PRO B O 1
ATOM 5313 N N . SER B 1 274 ? -5.527 22.062 -0.358 1 90.75 274 SER B N 1
ATOM 5314 C CA . SER B 1 274 ? -6.93 22.047 -0.754 1 90.75 274 SER B CA 1
ATOM 5315 C C . SER B 1 274 ? -7.621 23.359 -0.361 1 90.75 274 SER B C 1
ATOM 5317 O O . SER B 1 274 ? -7.328 23.922 0.692 1 90.75 274 SER B O 1
ATOM 5319 N N . MET B 1 275 ? -8.586 23.734 -1.203 1 92.62 275 MET B N 1
ATOM 5320 C CA . MET B 1 275 ? -9.375 24.922 -0.942 1 92.62 275 MET B CA 1
ATOM 5321 C C . MET B 1 275 ? -10.219 24.766 0.321 1 92.62 275 MET B C 1
ATOM 5323 O O . MET B 1 275 ? -10.359 25.703 1.103 1 92.62 275 MET B O 1
ATOM 5327 N N . LEU B 1 276 ? -10.711 23.609 0.521 1 92.94 276 LEU B N 1
ATOM 5328 C CA . LEU B 1 276 ? -11.547 23.328 1.684 1 92.94 276 LEU B CA 1
ATOM 5329 C C . LEU B 1 276 ? -10.781 23.578 2.979 1 92.94 276 LEU B C 1
ATOM 5331 O O . LEU B 1 276 ? -11.328 24.125 3.936 1 92.94 276 LEU B O 1
ATOM 5335 N N . THR B 1 277 ? -9.578 23.188 2.982 1 95.81 277 THR B N 1
ATOM 5336 C CA . THR B 1 277 ? -8.727 23.344 4.156 1 95.81 277 THR B CA 1
ATOM 5337 C C . THR B 1 277 ? -8.43 24.812 4.426 1 95.81 277 THR B C 1
ATOM 5339 O O . THR B 1 277 ? -8.555 25.281 5.562 1 95.81 277 THR B O 1
ATOM 5342 N N . TYR B 1 278 ? -8.133 25.562 3.412 1 97.25 278 TYR B N 1
ATOM 5343 C CA . TYR B 1 278 ? -7.789 26.969 3.588 1 97.25 278 TYR B CA 1
ATOM 5344 C C . TYR B 1 278 ? -9.031 27.812 3.895 1 97.25 278 TYR B C 1
ATOM 5346 O O . TYR B 1 278 ? -8.961 28.781 4.645 1 97.25 278 TYR B O 1
ATOM 5354 N N . ASP B 1 279 ? -10.133 27.453 3.295 1 96.88 279 ASP B N 1
ATOM 5355 C CA . ASP B 1 279 ? -11.383 28.125 3.65 1 96.88 279 ASP B CA 1
ATOM 5356 C C . ASP B 1 279 ? -11.695 27.953 5.137 1 96.88 279 ASP B C 1
ATOM 5358 O O . ASP B 1 279 ? -12.086 28.906 5.809 1 96.88 279 ASP B O 1
ATOM 5362 N N . TYR B 1 280 ? -11.547 26.812 5.602 1 97.69 280 TYR B N 1
ATOM 5363 C CA . TYR B 1 280 ? -11.75 26.547 7.02 1 97.69 280 TYR B CA 1
ATOM 5364 C C . TYR B 1 280 ? -10.805 27.375 7.875 1 97.69 280 TYR B C 1
ATOM 5366 O O . TYR B 1 280 ? -11.219 27.969 8.875 1 97.69 280 TYR B O 1
ATOM 5374 N N . ALA B 1 281 ? -9.578 27.359 7.527 1 98.5 281 ALA B N 1
ATOM 5375 C CA . ALA B 1 281 ? -8.555 28.078 8.281 1 98.5 281 ALA B CA 1
ATOM 5376 C C . ALA B 1 281 ? -8.883 29.562 8.352 1 98.5 281 ALA B C 1
ATOM 5378 O O . ALA B 1 281 ? -8.812 30.172 9.422 1 98.5 281 ALA B O 1
ATOM 5379 N N . LYS B 1 282 ? -9.25 30.141 7.242 1 98.06 282 LYS B N 1
ATOM 5380 C CA . LYS B 1 282 ? -9.562 31.578 7.176 1 98.06 282 LYS B CA 1
ATOM 5381 C C . LYS B 1 282 ? -10.805 31.906 8 1 98.06 282 LYS B C 1
ATOM 5383 O O . LYS B 1 282 ? -10.836 32.906 8.711 1 98.06 282 LYS B O 1
ATOM 5388 N N . ASN B 1 283 ? -11.758 31.062 7.848 1 97.5 283 ASN B N 1
ATOM 5389 C CA . ASN B 1 283 ? -12.961 31.25 8.656 1 97.5 283 ASN B CA 1
ATOM 5390 C C . ASN B 1 283 ? -12.656 31.141 10.148 1 97.5 283 ASN B C 1
ATOM 5392 O O . ASN B 1 283 ? -13.188 31.906 10.953 1 97.5 283 ASN B O 1
ATOM 5396 N N . HIS B 1 284 ? -11.859 30.188 10.484 1 98.19 284 HIS B N 1
ATOM 5397 C CA . HIS B 1 284 ? -11.461 30 11.875 1 98.19 284 HIS B CA 1
ATOM 5398 C C . HIS B 1 284 ? -10.719 31.219 12.414 1 98.19 284 HIS B C 1
ATOM 5400 O O . HIS B 1 284 ? -10.961 31.641 13.547 1 98.19 284 HIS B O 1
ATOM 5406 N N . LEU B 1 285 ? -9.844 31.766 11.633 1 97.88 285 LEU B N 1
ATOM 5407 C CA . LEU B 1 285 ? -9.117 32.969 12.016 1 97.88 285 LEU B CA 1
ATOM 5408 C C . LEU B 1 285 ? -10.086 34.094 12.336 1 97.88 285 LEU B C 1
ATOM 5410 O O . LEU B 1 285 ? -9.859 34.875 13.273 1 97.88 285 LEU B O 1
ATOM 5414 N N . GLN B 1 286 ? -11.102 34.188 11.555 1 96.12 286 GLN B N 1
ATOM 5415 C CA . GLN B 1 286 ? -12.094 35.219 11.773 1 96.12 286 GLN B CA 1
ATOM 5416 C C . GLN B 1 286 ? -12.766 35.062 13.133 1 96.12 286 GLN B C 1
ATOM 5418 O O . GLN B 1 286 ? -13.078 36.062 13.789 1 96.12 286 GLN B O 1
ATOM 5423 N N . THR B 1 287 ? -12.938 33.906 13.492 1 95.88 287 THR B N 1
ATOM 5424 C CA . THR B 1 287 ? -13.578 33.656 14.781 1 95.88 287 THR B CA 1
ATOM 5425 C C . THR B 1 287 ? -12.648 34.031 15.93 1 95.88 287 THR B C 1
ATOM 5427 O O . THR B 1 287 ? -13.094 34.312 17.047 1 95.88 287 THR B O 1
ATOM 5430 N N . LEU B 1 288 ? -11.375 34.062 15.672 1 95.44 288 LEU B N 1
ATOM 5431 C CA . LEU B 1 288 ? -10.383 34.344 16.703 1 95.44 288 LEU B CA 1
ATOM 5432 C C . LEU B 1 288 ? -10.109 35.812 16.797 1 95.44 288 LEU B C 1
ATOM 5434 O O . LEU B 1 288 ? -9.367 36.281 17.688 1 95.44 288 LEU B O 1
ATOM 5438 N N . SER B 1 289 ? -10.695 36.562 15.898 1 95.94 289 SER B N 1
ATOM 5439 C CA . SER B 1 289 ? -10.359 37.969 15.828 1 95.94 289 SER B CA 1
ATOM 5440 C C . SER B 1 289 ? -11.57 38.844 16.156 1 95.94 289 SER B C 1
ATOM 5442 O O . SER B 1 289 ? -12.68 38.594 15.688 1 95.94 289 SER B O 1
ATOM 5444 N N . GLU B 1 290 ? -11.367 39.906 16.891 1 94.62 290 GLU B N 1
ATOM 5445 C CA . GLU B 1 290 ? -12.383 40.906 17.141 1 94.62 290 GLU B CA 1
ATOM 5446 C C . GLU B 1 290 ? -12.398 41.969 16.047 1 94.62 290 GLU B C 1
ATOM 5448 O O . GLU B 1 290 ? -13.398 42.656 15.844 1 94.62 290 GLU B O 1
ATOM 5453 N N . ASP B 1 291 ? -11.281 42.156 15.461 1 95.38 291 ASP B N 1
ATOM 5454 C CA . ASP B 1 291 ? -11.141 43.094 14.359 1 95.38 291 ASP B CA 1
ATOM 5455 C C . ASP B 1 291 ? -11.383 42.406 13.016 1 95.38 291 ASP B C 1
ATOM 5457 O O . ASP B 1 291 ? -11.312 41.188 12.914 1 95.38 291 ASP B O 1
ATOM 5461 N N . SER B 1 292 ? -11.727 43.219 12.055 1 95.5 292 SER B N 1
ATOM 5462 C CA . SER B 1 292 ? -11.695 42.719 10.688 1 95.5 292 SER B CA 1
ATOM 5463 C C . SER B 1 292 ? -10.273 42.375 10.258 1 95.5 292 SER B C 1
ATOM 5465 O O . SER B 1 292 ? -9.344 43.156 10.5 1 95.5 292 SER B O 1
ATOM 5467 N N . ILE B 1 293 ? -10.164 41.25 9.648 1 97.12 293 ILE B N 1
ATOM 5468 C CA . ILE B 1 293 ? -8.844 40.781 9.227 1 97.12 293 ILE B CA 1
ATOM 5469 C C . ILE B 1 293 ? -8.531 41.344 7.836 1 97.12 293 ILE B C 1
ATOM 5471 O O . ILE B 1 293 ? -9.375 41.281 6.941 1 97.12 293 ILE B O 1
ATOM 5475 N N . GLY B 1 294 ? -7.395 41.906 7.738 1 96.69 294 GLY B N 1
ATOM 5476 C CA . GLY B 1 294 ? -6.902 42.312 6.438 1 96.69 294 GLY B CA 1
ATOM 5477 C C . GLY B 1 294 ? -6.141 41.25 5.703 1 96.69 294 GLY B C 1
ATOM 5478 O O . GLY B 1 294 ? -6.715 40.188 5.352 1 96.69 294 GLY B O 1
ATOM 5479 N N . ASN B 1 295 ? -4.836 41.406 5.617 1 97.62 295 ASN B N 1
ATOM 5480 C CA . ASN B 1 295 ? -4 40.406 4.949 1 97.62 295 ASN B CA 1
ATOM 5481 C C . ASN B 1 295 ? -3.822 39.156 5.805 1 97.62 295 ASN B C 1
ATOM 5483 O O . ASN B 1 295 ? -3.648 39.25 7.02 1 97.62 295 ASN B O 1
ATOM 5487 N N . ILE B 1 296 ? -3.967 38.062 5.156 1 98.69 296 ILE B N 1
ATOM 5488 C CA . ILE B 1 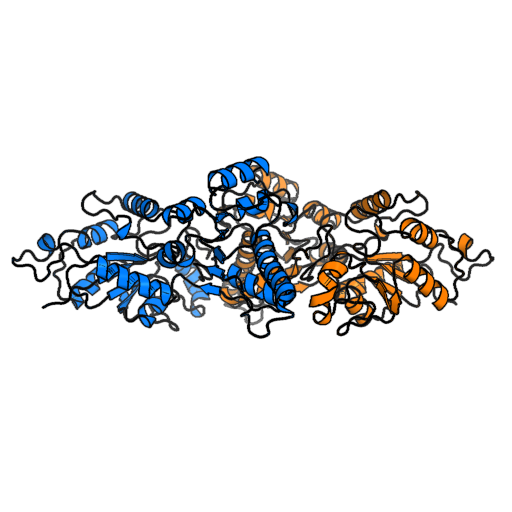296 ? -3.615 36.781 5.781 1 98.69 296 ILE B CA 1
ATOM 5489 C C . ILE B 1 296 ? -2.314 36.25 5.18 1 98.69 296 ILE B C 1
ATOM 5491 O O . ILE B 1 296 ? -2.188 36.156 3.959 1 98.69 296 ILE B O 1
ATOM 5495 N N . TYR B 1 297 ? -1.371 36 6.016 1 98.81 297 TYR B N 1
ATOM 5496 C CA . TYR B 1 297 ? -0.07 35.531 5.586 1 98.81 297 TYR B CA 1
ATOM 5497 C C . TYR B 1 297 ? 0.04 34 5.805 1 98.81 297 TYR B C 1
ATOM 5499 O O . TYR B 1 297 ? -0.351 33.5 6.855 1 98.81 297 TYR B O 1
ATOM 5507 N N . MET B 1 298 ? 0.474 33.281 4.793 1 98.81 298 MET B N 1
ATOM 5508 C CA . MET B 1 298 ? 0.767 31.844 4.902 1 98.81 298 MET B CA 1
ATOM 5509 C C . MET B 1 298 ? 2.271 31.594 4.875 1 98.81 298 MET B C 1
ATOM 5511 O O . MET B 1 298 ? 2.914 31.766 3.836 1 98.81 298 MET B O 1
ATOM 5515 N N . ILE B 1 299 ? 2.811 31.219 6.008 1 98.44 299 ILE B N 1
ATOM 5516 C CA . ILE B 1 299 ? 4.23 30.906 6.129 1 98.44 299 ILE B CA 1
ATOM 5517 C C . ILE B 1 299 ? 4.43 29.391 6.023 1 98.44 299 ILE B C 1
ATOM 5519 O O . ILE B 1 299 ? 3.838 28.625 6.785 1 98.44 299 ILE B O 1
ATOM 5523 N N . GLY B 1 300 ? 5.223 28.953 5.102 1 95.12 300 GLY B N 1
ATOM 5524 C CA . GLY B 1 300 ? 5.461 27.516 4.961 1 95.12 300 GLY B CA 1
ATOM 5525 C C . GLY B 1 300 ? 6.773 27.203 4.27 1 95.12 300 GLY B C 1
ATOM 5526 O O . GLY B 1 300 ? 7.438 28.094 3.74 1 95.12 300 GLY B O 1
ATOM 5527 N N . ASP B 1 301 ? 7.203 25.922 4.262 1 89.19 301 ASP B N 1
ATOM 5528 C CA . ASP B 1 301 ? 8.461 25.5 3.639 1 89.19 301 ASP B CA 1
ATOM 5529 C C . ASP B 1 301 ? 8.195 24.625 2.418 1 89.19 301 ASP B C 1
ATOM 5531 O O . ASP B 1 301 ? 9.133 24.266 1.701 1 89.19 301 ASP B O 1
ATOM 5535 N N . ASN B 1 302 ? 6.996 24.281 2.189 1 85.31 302 ASN B N 1
ATOM 5536 C CA . ASN B 1 302 ? 6.66 23.406 1.066 1 85.31 302 ASN B CA 1
ATOM 5537 C C . ASN B 1 302 ? 5.906 24.156 -0.022 1 85.31 302 ASN B C 1
ATOM 5539 O O . ASN B 1 302 ? 4.742 24.516 0.162 1 85.31 302 ASN B O 1
ATOM 5543 N N . PRO B 1 303 ? 6.48 24.391 -1.145 1 88.25 303 PRO B N 1
ATOM 5544 C CA . PRO B 1 303 ? 5.824 25.141 -2.213 1 88.25 303 PRO B CA 1
ATOM 5545 C C . PRO B 1 303 ? 4.527 24.5 -2.686 1 88.25 303 PRO B C 1
ATOM 5547 O O . PRO B 1 303 ? 3.537 25.188 -2.938 1 88.25 303 PRO B O 1
ATOM 5550 N N . LYS B 1 304 ? 4.473 23.172 -2.691 1 82.88 304 LYS B N 1
ATOM 5551 C CA . LYS B 1 304 ? 3.365 22.453 -3.305 1 82.88 304 LYS B CA 1
ATOM 5552 C C . LYS B 1 304 ? 2.162 22.391 -2.369 1 82.88 304 LYS B C 1
ATOM 5554 O O . LYS B 1 304 ? 1.042 22.109 -2.805 1 82.88 304 LYS B O 1
ATOM 5559 N N . SER B 1 305 ? 2.436 22.641 -1.126 1 88.88 305 SER B N 1
ATOM 5560 C CA . SER B 1 305 ? 1.335 22.578 -0.169 1 88.88 305 SER B CA 1
ATOM 5561 C C . SER B 1 305 ? 1.064 23.938 0.448 1 88.88 305 SER B C 1
ATOM 5563 O O . SER B 1 305 ? -0.005 24.516 0.242 1 88.88 305 SER B O 1
ATOM 5565 N N . ASP B 1 306 ? 2.051 24.562 1.015 1 92.69 306 ASP B N 1
ATOM 5566 C CA . ASP B 1 306 ? 1.875 25.828 1.724 1 92.69 306 ASP B CA 1
ATOM 5567 C C . ASP B 1 306 ? 1.692 26.984 0.745 1 92.69 306 ASP B C 1
ATOM 5569 O O . ASP B 1 306 ? 0.738 27.75 0.86 1 92.69 306 ASP B O 1
ATOM 5573 N N . ILE B 1 307 ? 2.605 27.078 -0.209 1 94.56 307 ILE B N 1
ATOM 5574 C CA . ILE B 1 307 ? 2.645 28.234 -1.101 1 94.56 307 ILE B CA 1
ATOM 5575 C C . ILE B 1 307 ? 1.503 28.141 -2.111 1 94.56 307 ILE B C 1
ATOM 5577 O O . ILE B 1 307 ? 0.731 29.094 -2.271 1 94.56 307 ILE B O 1
ATOM 5581 N N . ARG B 1 308 ? 1.405 27 -2.695 1 93 308 ARG B N 1
ATOM 5582 C CA . ARG B 1 308 ? 0.298 26.781 -3.623 1 93 308 ARG B CA 1
ATOM 5583 C C . ARG B 1 308 ? -1.043 27.031 -2.943 1 93 308 ARG B C 1
ATOM 5585 O O . ARG B 1 308 ? -1.903 27.719 -3.496 1 93 308 ARG B O 1
ATOM 5592 N N . GLY B 1 309 ? -1.24 26.5 -1.758 1 95.38 309 GLY B N 1
ATOM 5593 C CA . GLY B 1 309 ? -2.473 26.703 -1.015 1 95.38 309 GLY B CA 1
ATOM 5594 C C . GLY B 1 309 ? -2.73 28.156 -0.671 1 95.38 309 GLY B C 1
ATOM 5595 O O . GLY B 1 309 ? -3.84 28.656 -0.865 1 95.38 309 GLY B O 1
ATOM 5596 N N . GLY B 1 310 ? -1.73 28.812 -0.143 1 97.69 310 GLY B N 1
ATOM 5597 C CA . GLY B 1 310 ? -1.857 30.234 0.171 1 97.69 310 GLY B CA 1
ATOM 5598 C C . GLY B 1 310 ? -2.197 31.078 -1.037 1 97.69 310 GLY B C 1
ATOM 5599 O O . GLY B 1 310 ? -3.137 31.875 -0.996 1 97.69 310 GLY B O 1
ATOM 5600 N N . ASN B 1 311 ? -1.462 30.812 -2.125 1 97.25 311 ASN B N 1
ATOM 5601 C CA . ASN B 1 311 ? -1.679 31.578 -3.357 1 97.25 311 ASN B CA 1
ATOM 5602 C C . ASN B 1 311 ? -3.096 31.375 -3.891 1 97.25 311 ASN B C 1
ATOM 5604 O O . ASN B 1 311 ? -3.768 32.344 -4.246 1 97.25 311 ASN B O 1
ATOM 5608 N N . ASN B 1 312 ? -3.527 30.219 -3.869 1 96.44 312 ASN B N 1
ATOM 5609 C CA . ASN B 1 312 ? -4.828 29.891 -4.445 1 96.44 312 ASN B CA 1
ATOM 5610 C C . ASN B 1 312 ? -5.973 30.422 -3.586 1 96.44 312 ASN B C 1
ATOM 5612 O O . ASN B 1 312 ? -7.117 30.469 -4.035 1 96.44 312 ASN B O 1
ATOM 5616 N N . ASN B 1 313 ? -5.633 30.828 -2.389 1 97.12 313 ASN B N 1
ATOM 5617 C CA . ASN B 1 313 ? -6.703 31.219 -1.474 1 97.12 313 ASN B CA 1
ATOM 5618 C C . ASN B 1 313 ? -6.52 32.656 -0.98 1 97.12 313 ASN B C 1
ATOM 5620 O O . ASN B 1 313 ? -6.969 33 0.115 1 97.12 313 ASN B O 1
ATOM 5624 N N . GLY B 1 314 ? -5.75 33.406 -1.668 1 96.94 314 GLY B N 1
ATOM 5625 C CA . GLY B 1 314 ? -5.688 34.812 -1.452 1 96.94 314 GLY B CA 1
ATOM 5626 C C . GLY B 1 314 ? -4.805 35.219 -0.283 1 96.94 314 GLY B C 1
ATOM 5627 O O . GLY B 1 314 ? -4.914 36.312 0.243 1 96.94 314 GLY B O 1
ATOM 5628 N N . CYS B 1 315 ? -4.004 34.344 0.172 1 98.44 315 CYS B N 1
ATOM 5629 C CA . CYS B 1 315 ? -3.045 34.688 1.218 1 98.44 315 CYS B CA 1
ATOM 5630 C C . CYS B 1 315 ? -1.771 35.281 0.622 1 98.44 315 CYS B C 1
ATOM 5632 O O . CYS B 1 315 ? -1.481 35.062 -0.559 1 98.44 315 CYS B O 1
ATOM 5634 N N . VAL B 1 316 ? -1.132 36.062 1.379 1 98.69 316 VAL B N 1
ATOM 5635 C CA . VAL B 1 316 ? 0.239 36.438 1.045 1 98.69 316 VAL B CA 1
ATOM 5636 C C . VAL B 1 316 ? 1.193 35.312 1.446 1 98.69 316 VAL B C 1
ATOM 5638 O O . VAL B 1 316 ? 1.41 35.062 2.635 1 98.69 316 VAL B O 1
ATOM 5641 N N . SER B 1 317 ? 1.788 34.656 0.455 1 98.44 317 SER B N 1
ATOM 5642 C CA . SER B 1 317 ? 2.582 33.438 0.719 1 98.44 317 SER B CA 1
ATOM 5643 C C . SER B 1 317 ? 4.039 33.812 0.996 1 98.44 317 SER B C 1
ATOM 5645 O O . SER B 1 317 ? 4.625 34.625 0.299 1 98.44 317 SER B O 1
ATOM 5647 N N . ILE B 1 318 ? 4.594 33.25 2.031 1 98.06 318 ILE B N 1
ATOM 5648 C CA . ILE B 1 318 ? 5.988 33.406 2.42 1 98.06 318 ILE B CA 1
ATOM 5649 C C . ILE B 1 318 ? 6.672 32.062 2.525 1 98.06 318 ILE B C 1
ATOM 5651 O O . ILE B 1 318 ? 6.332 31.25 3.393 1 98.06 318 ILE B O 1
ATOM 5655 N N . LEU B 1 319 ? 7.656 31.812 1.683 1 96.25 319 LEU B N 1
ATOM 5656 C CA . LEU B 1 319 ? 8.406 30.562 1.663 1 96.25 319 LEU B CA 1
ATOM 5657 C C . LEU B 1 319 ? 9.648 30.672 2.537 1 96.25 319 LEU B C 1
ATOM 5659 O O . LEU B 1 319 ? 10.484 31.547 2.338 1 96.25 319 LEU B O 1
ATOM 5663 N N . VAL B 1 320 ? 9.68 29.828 3.541 1 93.88 320 VAL B N 1
ATOM 5664 C CA . VAL B 1 320 ? 10.883 29.719 4.359 1 93.88 320 VAL B CA 1
ATOM 5665 C C . VAL B 1 320 ? 11.844 28.719 3.719 1 93.88 320 VAL B C 1
ATOM 5667 O O . VAL B 1 320 ? 11.445 27.609 3.328 1 93.88 320 VAL B O 1
ATOM 5670 N N . LYS B 1 321 ? 13.07 29.156 3.617 1 83.25 321 LYS B N 1
ATOM 5671 C CA . LYS B 1 321 ? 14.062 28.312 2.975 1 83.25 321 LYS B CA 1
ATOM 5672 C C . LYS B 1 321 ? 14.367 27.078 3.832 1 83.25 321 LYS B C 1
ATOM 5674 O O . LYS B 1 321 ? 14.453 27.188 5.059 1 83.25 321 LYS B O 1
ATOM 5679 N N . GLN B 1 322 ? 14.055 26.016 3.285 1 62.5 322 GLN B N 1
ATOM 5680 C CA . GLN B 1 322 ? 14.414 24.781 3.984 1 62.5 322 GLN B CA 1
ATOM 5681 C C . GLN B 1 322 ? 15.922 24.641 4.129 1 62.5 322 GLN B C 1
ATOM 5683 O O . GLN B 1 322 ? 16.672 25.031 3.229 1 62.5 322 GLN B O 1
ATOM 5688 N N . ILE B 1 323 ? 16.547 24.875 5.359 1 46.91 323 ILE B N 1
ATOM 5689 C CA . ILE B 1 323 ? 17.969 24.531 5.434 1 46.91 323 ILE B CA 1
ATOM 5690 C C . ILE B 1 323 ? 18.203 23.188 4.75 1 46.91 323 ILE B C 1
ATOM 5692 O O . ILE B 1 323 ? 17.672 22.172 5.18 1 46.91 323 ILE B O 1
ATOM 5696 N N . LEU B 1 324 ? 18.094 23.203 3.553 1 40.16 324 LEU B N 1
ATOM 5697 C CA . LEU B 1 324 ? 18.438 21.953 2.863 1 40.16 324 LEU B CA 1
ATOM 5698 C C . LEU B 1 324 ? 19.719 21.359 3.439 1 40.16 324 LEU B C 1
ATOM 5700 O O . LEU B 1 324 ? 20.812 21.797 3.129 1 40.16 324 LEU B O 1
ATOM 5704 N N . ILE B 1 325 ? 19.922 21.328 4.656 1 34.06 325 ILE B N 1
ATOM 5705 C CA . ILE B 1 325 ? 21.188 20.703 5.004 1 34.06 325 ILE B CA 1
ATOM 5706 C C . ILE B 1 325 ? 21.516 19.609 3.992 1 34.06 325 ILE B C 1
ATOM 5708 O O . ILE B 1 325 ? 22.641 19.547 3.48 1 34.06 325 ILE B O 1
ATOM 5712 N N . PHE B 1 326 ? 20.734 18.516 4.02 1 34 326 PHE B N 1
ATOM 5713 C CA . PHE B 1 326 ? 21.172 17.422 3.162 1 34 326 PHE B CA 1
ATOM 5714 C C . PHE B 1 326 ? 21 17.781 1.692 1 34 326 PHE B C 1
ATOM 5716 O O . PHE B 1 326 ? 21.469 17.062 0.812 1 34 326 PHE B O 1
ATOM 5723 N N . GLN B 1 327 ? 20.156 18.766 1.394 1 33.88 327 GLN B N 1
ATOM 5724 C CA . GLN B 1 327 ? 20.297 19.156 -0.002 1 33.88 327 GLN B CA 1
ATOM 5725 C C . GLN B 1 327 ? 21.688 19.75 -0.263 1 33.88 327 GLN B C 1
ATOM 5727 O O . GLN B 1 327 ? 22.078 19.938 -1.417 1 33.88 327 GLN B O 1
ATOM 5732 N N . ILE B 1 328 ? 22.297 20.484 0.671 1 31.34 328 ILE B N 1
ATOM 5733 C CA . ILE B 1 328 ? 23.656 20.953 0.417 1 31.34 328 ILE B CA 1
ATOM 5734 C C . ILE B 1 328 ? 24.547 19.781 0.017 1 31.34 328 ILE B C 1
ATOM 5736 O O . ILE B 1 328 ? 25.328 19.891 -0.927 1 31.34 328 ILE B O 1
ATOM 5740 N N . LEU B 1 329 ? 24.609 18.766 0.883 1 30.97 329 LEU B N 1
ATOM 5741 C CA . LEU B 1 329 ? 25.453 17.703 0.325 1 30.97 329 LEU B CA 1
ATOM 5742 C C . LEU B 1 329 ? 24.875 17.172 -0.979 1 30.97 329 LEU B C 1
ATOM 5744 O O . LEU B 1 329 ? 25.609 16.938 -1.938 1 30.97 329 LEU B O 1
ATOM 5748 N N . PHE B 1 330 ? 23.578 16.75 -0.909 1 30.72 330 PHE B N 1
ATOM 5749 C CA . PHE B 1 330 ? 23 16.266 -2.152 1 30.72 330 PHE B CA 1
ATOM 5750 C C . PHE B 1 330 ? 22.562 17.406 -3.045 1 30.72 330 PHE B C 1
ATOM 5752 O O . PHE B 1 330 ? 22.078 17.203 -4.156 1 30.72 330 PHE B O 1
ATOM 5759 N N . LYS B 1 331 ? 22.297 18.641 -2.656 1 31.55 331 LYS B N 1
ATOM 5760 C CA . LYS B 1 331 ? 22.016 19.812 -3.482 1 31.55 331 LYS B CA 1
ATOM 5761 C C . LYS B 1 331 ? 23.141 20.078 -4.469 1 31.55 331 LYS B C 1
ATOM 5763 O O . LYS B 1 331 ? 23 20.891 -5.387 1 31.55 331 LYS B O 1
ATOM 5768 N N . THR B 1 332 ? 24.406 20.016 -4.082 1 31.22 332 THR B N 1
ATOM 5769 C CA . THR B 1 332 ? 25.25 20.562 -5.145 1 31.22 332 THR B CA 1
ATOM 5770 C C . THR B 1 332 ? 24.812 20.016 -6.504 1 31.22 332 THR B C 1
ATOM 5772 O O . THR B 1 332 ? 24.719 20.766 -7.477 1 31.22 332 THR B O 1
ATOM 5775 N N . LEU B 1 333 ? 24.953 18.641 -6.75 1 29.47 333 LEU B N 1
ATOM 5776 C CA . LEU B 1 333 ? 24.859 18.203 -8.133 1 29.47 333 LEU B CA 1
ATOM 5777 C C . LEU B 1 333 ? 23.406 18.188 -8.609 1 29.47 333 LEU B C 1
ATOM 5779 O O . LEU B 1 333 ? 23.125 18.625 -9.734 1 29.47 333 LEU B O 1
ATOM 5783 N N . TYR B 1 334 ? 22.516 17.359 -7.938 1 30.05 334 TYR B N 1
ATOM 5784 C CA . TYR B 1 334 ? 21.25 17.031 -8.594 1 30.05 334 TYR B CA 1
ATOM 5785 C C . TYR B 1 334 ? 20.219 18.141 -8.359 1 30.05 334 TYR B C 1
ATOM 5787 O O . TYR B 1 334 ? 19.125 18.109 -8.922 1 30.05 334 TYR B O 1
ATOM 5795 N N . PHE B 1 335 ? 20.266 19 -7.363 1 32.84 335 PHE B N 1
ATOM 5796 C CA . PHE B 1 335 ? 19.281 20.047 -7.141 1 32.84 335 PHE B CA 1
ATOM 5797 C C . PHE B 1 335 ? 19.281 21.047 -8.289 1 32.84 335 PHE B C 1
ATOM 5799 O O . PHE B 1 335 ? 18.516 22.016 -8.289 1 32.84 335 PHE B O 1
ATOM 5806 N N . LYS B 1 336 ? 20.312 21.094 -8.992 1 31.7 336 LYS B N 1
ATOM 5807 C CA . LYS B 1 336 ? 20.094 22.016 -10.109 1 31.7 336 LYS B CA 1
ATOM 5808 C C . LYS B 1 336 ? 18.766 21.734 -10.805 1 31.7 336 LYS B C 1
ATOM 5810 O O . LYS B 1 336 ? 18.109 22.656 -11.289 1 31.7 336 LYS B O 1
ATOM 5815 N N . ARG B 1 337 ? 18.531 20.391 -11.117 1 29.73 337 ARG B N 1
ATOM 5816 C CA . ARG B 1 337 ? 17.359 20.203 -11.977 1 29.73 337 ARG B CA 1
ATOM 5817 C C . ARG B 1 337 ? 16.094 20.078 -11.156 1 29.73 337 ARG B C 1
ATOM 5819 O O . ARG B 1 337 ? 14.984 20.156 -11.695 1 29.73 337 ARG B O 1
ATOM 5826 N N . SER B 1 338 ? 16 19.266 -10.031 1 30.14 338 SER B N 1
ATOM 5827 C CA . SER B 1 338 ? 14.703 19.125 -9.375 1 30.14 338 SER B CA 1
ATOM 5828 C C . SER B 1 338 ? 14.414 20.328 -8.484 1 30.14 338 SER B C 1
ATOM 5830 O O . SER B 1 338 ? 15.297 20.812 -7.77 1 30.14 338 SER B O 1
ATOM 5832 N N . GLY B 1 339 ? 13.836 21.453 -8.805 1 30.86 339 GLY B N 1
ATOM 5833 C CA . GLY B 1 339 ? 13.359 22.734 -8.289 1 30.86 339 GLY B CA 1
ATOM 5834 C C . GLY B 1 339 ? 13.703 22.953 -6.824 1 30.86 339 GLY B C 1
ATOM 5835 O O . GLY B 1 339 ? 12.844 23.344 -6.031 1 30.86 339 GLY B O 1
ATOM 5836 N N . VAL B 1 340 ? 14.438 22.172 -6.219 1 32.75 340 VAL B N 1
ATOM 5837 C CA . VAL B 1 340 ? 14.828 22.547 -4.863 1 32.75 340 VAL B CA 1
ATOM 5838 C C . VAL B 1 340 ? 15.367 23.984 -4.863 1 32.75 340 VAL B C 1
ATOM 5840 O O . VAL B 1 340 ? 16.109 24.375 -5.77 1 32.75 340 VAL B O 1
ATOM 5843 N N . PHE B 1 341 ? 14.875 24.828 -3.871 1 35.09 341 PHE B N 1
ATOM 5844 C CA . PHE B 1 341 ? 15.016 26.281 -3.711 1 35.09 341 PHE B CA 1
ATOM 5845 C C . PHE B 1 341 ? 16.469 26.641 -3.418 1 35.09 341 PHE B C 1
ATOM 5847 O O . PHE B 1 341 ? 17.016 26.266 -2.381 1 35.09 341 PHE B O 1
ATOM 5854 N N . SER B 1 342 ? 17.547 26.531 -3.998 1 41.84 342 SER B N 1
ATOM 5855 C CA . SER B 1 342 ? 18.891 27.078 -3.842 1 41.84 342 SER B CA 1
ATOM 5856 C C . SER B 1 342 ? 18.844 28.562 -3.5 1 41.84 342 SER B C 1
ATOM 5858 O O . SER B 1 342 ? 19.875 29.188 -3.273 1 41.84 342 SER B O 1
ATOM 5860 N N . GLY B 1 343 ? 17.922 29.156 -2.971 1 50.03 343 GLY B N 1
ATOM 5861 C CA . GLY B 1 343 ? 17.781 30.578 -2.699 1 50.03 343 GLY B CA 1
ATOM 5862 C C . GLY B 1 343 ? 16.719 31.25 -3.557 1 50.03 343 GLY B C 1
ATOM 5863 O O . GLY B 1 343 ? 16.375 32.406 -3.332 1 50.03 343 GLY B O 1
ATOM 5864 N N . ILE B 1 344 ? 16.344 30.406 -4.621 1 64.94 344 ILE B N 1
ATOM 5865 C CA . ILE B 1 344 ? 15.438 30.938 -5.633 1 64.94 344 ILE B CA 1
ATOM 5866 C C . ILE B 1 344 ? 14.023 30.406 -5.383 1 64.94 344 ILE B C 1
ATOM 5868 O O . ILE B 1 344 ? 13.844 29.375 -4.734 1 64.94 344 ILE B O 1
ATOM 5872 N N . ASN B 1 345 ? 13.055 31.234 -5.441 1 85.19 345 ASN B N 1
ATOM 5873 C CA . ASN B 1 345 ? 11.625 30.938 -5.441 1 85.19 345 ASN B CA 1
ATOM 5874 C C . ASN B 1 345 ? 11.305 29.688 -6.25 1 85.19 345 ASN B C 1
ATOM 5876 O O . ASN B 1 345 ? 12.109 29.25 -7.082 1 85.19 345 ASN B O 1
ATOM 5880 N N . ASP B 1 346 ? 10.383 28.891 -5.781 1 84.19 346 ASP B N 1
ATOM 5881 C CA . ASP B 1 346 ? 9.953 27.703 -6.52 1 84.19 346 ASP B CA 1
ATOM 5882 C C . ASP B 1 346 ? 9.469 28.078 -7.922 1 84.19 346 ASP B C 1
ATOM 5884 O O . ASP B 1 346 ? 8.766 29.078 -8.094 1 84.19 346 ASP B O 1
ATOM 5888 N N . ALA B 1 347 ? 9.875 27.359 -8.906 1 81.62 347 ALA B N 1
ATOM 5889 C CA . ALA B 1 347 ? 9.555 27.688 -10.297 1 81.62 347 ALA B CA 1
ATOM 5890 C C . ALA B 1 347 ? 8.078 27.453 -10.594 1 81.62 347 ALA B C 1
ATOM 5892 O O . ALA B 1 347 ? 7.445 28.234 -11.305 1 81.62 347 ALA B O 1
ATOM 5893 N N . GLU B 1 348 ? 7.488 26.438 -10.078 1 81.81 348 GLU B N 1
ATOM 5894 C CA . GLU B 1 348 ? 6.113 26.062 -10.383 1 81.81 348 GLU B CA 1
ATOM 5895 C C . GLU B 1 348 ? 5.125 26.766 -9.453 1 81.81 348 GLU B C 1
ATOM 5897 O O . GLU B 1 348 ? 4.051 27.188 -9.883 1 81.81 348 GLU B O 1
ATOM 5902 N N . ASP B 1 349 ? 5.535 26.828 -8.203 1 89.31 349 ASP B N 1
ATOM 5903 C CA . ASP B 1 349 ? 4.707 27.453 -7.176 1 89.31 349 ASP B CA 1
ATOM 5904 C C . ASP B 1 349 ? 5.469 28.562 -6.457 1 89.31 349 ASP B C 1
ATOM 5906 O O . ASP B 1 349 ? 5.797 28.438 -5.277 1 89.31 349 ASP B O 1
ATOM 5910 N N . PRO B 1 350 ? 5.684 29.609 -7.137 1 93.25 350 PRO B N 1
ATOM 5911 C CA . PRO B 1 350 ? 6.469 30.688 -6.527 1 93.25 350 PRO B CA 1
ATOM 5912 C C . PRO B 1 350 ? 5.723 31.391 -5.402 1 93.25 350 PRO B C 1
ATOM 5914 O O . PRO B 1 350 ? 4.539 31.719 -5.547 1 93.25 350 PRO B O 1
ATOM 5917 N N . ALA B 1 351 ? 6.426 31.625 -4.336 1 96.69 351 ALA B N 1
ATOM 5918 C CA . ALA B 1 351 ? 5.875 32.406 -3.238 1 96.69 351 ALA B CA 1
ATOM 5919 C C . ALA B 1 351 ? 5.949 33.906 -3.539 1 96.69 351 ALA B C 1
ATOM 5921 O O . ALA B 1 351 ? 6.742 34.344 -4.379 1 96.69 351 ALA B O 1
ATOM 5922 N N . GLN B 1 352 ? 5.129 34.688 -2.898 1 97.19 352 GLN B N 1
ATOM 5923 C CA . GLN B 1 352 ? 5.223 36.125 -3.025 1 97.19 352 GLN B CA 1
ATOM 5924 C C . GLN B 1 352 ? 6.496 36.656 -2.367 1 97.19 352 GLN B C 1
ATOM 5926 O O . GLN B 1 352 ? 7.062 37.656 -2.811 1 97.19 352 GLN B O 1
ATOM 5931 N N . HIS B 1 353 ? 6.906 36.031 -1.314 1 96.81 353 HIS B N 1
ATOM 5932 C CA . HIS B 1 353 ? 8.156 36.344 -0.636 1 96.81 353 HIS B CA 1
ATOM 5933 C C . HIS B 1 353 ? 8.922 35.094 -0.247 1 96.81 353 HIS B C 1
ATOM 5935 O O . HIS B 1 353 ? 8.32 34.062 0.038 1 96.81 353 HIS B O 1
ATOM 5941 N N . VAL B 1 354 ? 10.234 35.156 -0.262 1 95.31 354 VAL B N 1
ATOM 5942 C CA . VAL B 1 354 ? 11.117 34.062 0.192 1 95.31 354 VAL B CA 1
ATOM 5943 C C . VAL B 1 354 ? 12.039 34.594 1.296 1 95.31 354 VAL B C 1
ATOM 5945 O O . VAL B 1 354 ? 12.641 35.656 1.155 1 95.31 354 VAL B O 1
ATOM 5948 N N . VAL B 1 355 ? 12.086 33.906 2.383 1 95.06 355 VAL B N 1
ATOM 5949 C CA . VAL B 1 355 ? 12.867 34.375 3.533 1 95.06 355 VAL B CA 1
ATOM 5950 C C . VAL B 1 355 ? 13.688 33.188 4.086 1 95.06 355 VAL B C 1
ATOM 5952 O O . VAL B 1 355 ? 13.516 32.062 3.662 1 95.06 355 VAL B O 1
ATOM 5955 N N . GLU B 1 356 ? 14.531 33.438 5.078 1 91.62 356 GLU B N 1
ATOM 5956 C CA . GLU B 1 356 ? 15.438 32.438 5.609 1 91.62 356 GLU B CA 1
ATOM 5957 C C . GLU B 1 356 ? 14.734 31.516 6.613 1 91.62 356 GLU B C 1
ATOM 5959 O O . GLU B 1 356 ? 14.984 30.312 6.656 1 91.62 356 GLU B O 1
ATOM 5964 N N . ASP B 1 357 ? 14.031 32.125 7.5 1 93.44 357 ASP B N 1
ATOM 5965 C CA . ASP B 1 357 ? 13.383 31.359 8.555 1 93.44 357 ASP B CA 1
ATOM 5966 C C . ASP B 1 357 ? 12.141 32.062 9.078 1 93.44 357 ASP B C 1
ATOM 5968 O O . ASP B 1 357 ? 11.711 33.094 8.516 1 93.44 357 ASP B O 1
ATOM 5972 N N . PHE B 1 358 ? 11.547 31.516 10.086 1 96.88 358 PHE B N 1
ATOM 5973 C CA . PHE B 1 358 ? 10.312 32.031 10.672 1 96.88 358 PHE B CA 1
ATOM 5974 C C . PHE B 1 358 ? 10.492 33.438 11.18 1 96.88 358 PHE B C 1
ATOM 5976 O O . PHE B 1 358 ? 9.602 34.281 11.016 1 96.88 358 PHE B O 1
ATOM 5983 N N . HIS B 1 359 ? 11.617 33.688 11.805 1 97.19 359 HIS B N 1
ATOM 5984 C CA . HIS B 1 359 ? 11.898 35.031 12.312 1 97.19 359 HIS B CA 1
ATOM 5985 C C . HIS B 1 359 ? 11.859 36.062 11.188 1 97.19 359 HIS B C 1
ATOM 5987 O O . HIS B 1 359 ? 11.25 37.125 11.336 1 97.19 359 HIS B O 1
ATOM 5993 N N . ASP B 1 360 ? 12.5 35.75 10.125 1 96.81 360 ASP B N 1
ATOM 5994 C CA . ASP B 1 360 ? 12.547 36.656 8.992 1 96.81 360 ASP B CA 1
ATOM 5995 C C . ASP B 1 360 ? 11.156 36.875 8.391 1 96.81 360 ASP B C 1
ATOM 5997 O O . ASP B 1 360 ? 10.836 37.938 7.895 1 96.81 360 ASP B O 1
ATOM 6001 N N . ALA B 1 361 ? 10.367 35.844 8.422 1 98 361 ALA B N 1
ATOM 6002 C CA . ALA B 1 361 ? 8.992 35.969 7.934 1 98 361 ALA B CA 1
ATOM 6003 C C . ALA B 1 361 ? 8.195 36.969 8.781 1 98 361 ALA B C 1
ATOM 6005 O O . ALA B 1 361 ? 7.496 37.812 8.242 1 98 361 ALA B O 1
ATOM 6006 N N . ILE B 1 362 ? 8.328 36.812 10.062 1 98.25 362 ILE B N 1
ATOM 6007 C CA . ILE B 1 362 ? 7.594 37.688 10.969 1 98.25 362 ILE B CA 1
ATOM 6008 C C . ILE B 1 362 ? 8.078 39.125 10.812 1 98.25 362 ILE B C 1
ATOM 6010 O O . ILE B 1 362 ? 7.277 40.062 10.773 1 98.25 362 ILE B O 1
ATOM 6014 N N . LYS B 1 363 ? 9.375 39.25 10.742 1 97.62 363 LYS B N 1
ATOM 6015 C CA . LYS B 1 363 ? 9.938 40.594 10.523 1 97.62 363 LYS B CA 1
ATOM 6016 C C . LYS B 1 363 ? 9.367 41.219 9.258 1 97.62 363 LYS B C 1
ATOM 6018 O O . LYS B 1 363 ? 8.984 42.406 9.258 1 97.62 363 LYS B O 1
ATOM 6023 N N . LEU B 1 364 ? 9.328 40.5 8.25 1 97.94 364 LEU B N 1
ATOM 6024 C CA . LEU B 1 364 ? 8.789 40.969 6.98 1 97.94 364 LEU B CA 1
ATOM 6025 C C . LEU B 1 364 ? 7.328 41.375 7.129 1 97.94 364 LEU B C 1
ATOM 6027 O O . LEU B 1 364 ? 6.922 42.438 6.629 1 97.94 364 LEU B O 1
ATOM 6031 N N . ILE B 1 365 ? 6.508 40.594 7.766 1 98.38 365 ILE B N 1
ATOM 6032 C CA . ILE B 1 365 ? 5.086 40.844 7.957 1 98.38 365 ILE B CA 1
ATOM 6033 C C . ILE B 1 365 ? 4.906 42.156 8.742 1 98.38 365 ILE B C 1
ATOM 6035 O O . ILE B 1 365 ? 4.105 43 8.359 1 98.38 365 ILE B O 1
ATOM 6039 N N . PHE B 1 366 ? 5.633 42.312 9.812 1 97.06 366 PHE B N 1
ATOM 6040 C CA . PHE B 1 366 ? 5.516 43.5 10.648 1 97.06 366 PHE B CA 1
ATOM 6041 C C . PHE B 1 366 ? 5.918 44.75 9.875 1 97.06 366 PHE B C 1
ATOM 6043 O O . PHE B 1 366 ? 5.285 45.812 10.016 1 97.06 366 PHE B O 1
ATOM 6050 N N . GLU B 1 367 ? 6.91 44.594 9.039 1 96.88 367 GLU B N 1
ATOM 6051 C CA . GLU B 1 367 ? 7.328 45.719 8.188 1 96.88 367 GLU B CA 1
ATOM 6052 C C . GLU B 1 367 ? 6.234 46.094 7.191 1 96.88 367 GLU B C 1
ATOM 6054 O O . GLU B 1 367 ? 5.891 47.25 7.047 1 96.88 367 GLU B O 1
ATOM 6059 N N . LYS B 1 368 ? 5.684 45.156 6.59 1 96.81 368 LYS B N 1
ATOM 6060 C CA . LYS B 1 368 ? 4.676 45.375 5.559 1 96.81 368 LYS B CA 1
ATOM 6061 C C . LYS B 1 368 ? 3.393 45.938 6.156 1 96.81 368 LYS B C 1
ATOM 6063 O O . LYS B 1 368 ? 2.682 46.719 5.5 1 96.81 368 LYS B O 1
ATOM 6068 N N . GLU B 1 369 ? 3.133 45.594 7.371 1 95.94 369 GLU B N 1
ATOM 6069 C CA . GLU B 1 369 ? 1.889 46 8.016 1 95.94 369 GLU B CA 1
ATOM 6070 C C . GLU B 1 369 ? 2.1 47.219 8.906 1 95.94 369 GLU B C 1
ATOM 6072 O O . GLU B 1 369 ? 1.185 47.625 9.609 1 95.94 369 GLU B O 1
ATOM 6077 N N . ASN B 1 370 ? 3.303 47.719 8.945 1 92.44 370 ASN B N 1
ATOM 6078 C CA . ASN B 1 370 ? 3.676 48.875 9.75 1 92.44 370 ASN B CA 1
ATOM 6079 C C . ASN B 1 370 ? 3.404 48.656 11.227 1 92.44 370 ASN B C 1
ATOM 6081 O O . ASN B 1 370 ? 2.797 49.5 11.898 1 92.44 370 ASN B O 1
ATOM 6085 N N . ILE B 1 371 ? 3.723 47.531 11.656 1 93.44 371 ILE B N 1
ATOM 6086 C CA . ILE B 1 371 ? 3.697 47.156 13.07 1 93.44 371 ILE B CA 1
ATOM 6087 C C . ILE B 1 371 ? 5.105 47.25 13.656 1 93.44 371 ILE B C 1
ATOM 6089 O O . ILE B 1 371 ? 6.066 46.781 13.047 1 93.44 371 ILE B O 1
ATOM 6093 N N . PRO B 1 372 ? 5.223 47.906 14.742 1 91.31 372 PRO B N 1
ATOM 6094 C CA . PRO B 1 372 ? 6.555 47.969 15.344 1 91.31 372 PRO B CA 1
ATOM 6095 C C . PRO B 1 372 ? 7.156 46.594 15.625 1 91.31 372 PRO B C 1
ATOM 6097 O O . PRO B 1 372 ? 6.445 45.688 16.047 1 91.31 372 PRO B O 1
ATOM 6100 N N . PHE B 1 373 ? 8.398 46.438 15.297 1 92.81 373 PHE B N 1
ATOM 6101 C CA . PHE B 1 373 ? 9.125 45.188 15.531 1 92.81 373 PHE B CA 1
ATOM 6102 C C . PHE B 1 373 ? 10.438 45.469 16.25 1 92.81 373 PHE B C 1
ATOM 6104 O O . PHE B 1 373 ? 11.375 46 15.664 1 92.81 373 PHE B O 1
ATOM 6111 N N . SER B 1 374 ? 10.555 45.062 17.5 1 89.38 374 SER B N 1
ATOM 6112 C CA . SER B 1 374 ? 11.727 45.406 18.312 1 89.38 374 SER B CA 1
ATOM 6113 C C . SER B 1 374 ? 12.359 44.156 18.922 1 89.38 374 SER B C 1
ATOM 6115 O O . SER B 1 374 ? 13.148 44.25 19.859 1 89.38 374 SER B O 1
ATOM 6117 N N . LEU B 1 375 ? 12.031 43.062 18.375 1 89.88 375 LEU B N 1
ATOM 6118 C CA . LEU B 1 375 ? 12.578 41.812 18.922 1 89.88 375 LEU B CA 1
ATOM 6119 C C . LEU B 1 375 ? 14.078 41.719 18.641 1 89.88 375 LEU B C 1
ATOM 6121 O O . LEU B 1 375 ? 14.516 41.875 17.5 1 89.88 375 LEU B O 1
ATOM 6125 N N . ILE B 1 376 ? 14.859 41.594 19.734 1 82.5 376 ILE B N 1
ATOM 6126 C CA . ILE B 1 376 ? 16.312 41.406 19.625 1 82.5 376 ILE B CA 1
ATOM 6127 C C . ILE B 1 376 ? 16.656 39.938 19.859 1 82.5 376 ILE B C 1
ATOM 6129 O O . ILE B 1 376 ? 16.234 39.344 20.844 1 82.5 376 ILE B O 1
ATOM 6133 N N . LEU B 1 377 ? 17.266 39.312 18.906 1 83.56 377 LEU B N 1
ATOM 6134 C CA . LEU B 1 377 ? 17.641 37.906 19.031 1 83.56 377 LEU B CA 1
ATOM 6135 C C . LEU B 1 377 ? 19.094 37.781 19.5 1 83.56 377 LEU B C 1
ATOM 6137 O O . LEU B 1 377 ? 19.922 38.625 19.188 1 83.56 377 LEU B O 1
#